Protein AF-K2AK77-F1 (afdb_monomer_lite)

Radius of gyration: 29.91 Å; chains: 1; bounding box: 75×70×96 Å

Structure (mmCIF, N/CA/C/O backbone):
data_AF-K2AK77-F1
#
_entry.id   AF-K2AK77-F1
#
loop_
_atom_site.group_PDB
_atom_site.id
_atom_site.type_symbol
_atom_site.label_atom_id
_atom_site.label_alt_id
_atom_site.label_comp_id
_atom_site.label_asym_id
_atom_site.label_entity_id
_atom_site.label_seq_id
_atom_site.pdbx_PDB_ins_code
_atom_site.Cartn_x
_atom_site.Cartn_y
_atom_site.Cartn_z
_atom_site.occupancy
_atom_site.B_iso_or_equiv
_atom_site.auth_seq_id
_atom_site.auth_comp_id
_atom_site.auth_asym_id
_atom_site.auth_atom_id
_atom_site.pdbx_PDB_model_num
ATOM 1 N N . MET A 1 1 ? 7.843 -36.488 -10.243 1.00 34.06 1 MET A N 1
ATOM 2 C CA . MET A 1 1 ? 8.950 -36.769 -9.308 1.00 34.06 1 MET A CA 1
ATOM 3 C C . MET A 1 1 ? 9.167 -35.512 -8.486 1.00 34.06 1 MET A C 1
ATOM 5 O O . MET A 1 1 ? 9.723 -34.551 -8.994 1.00 34.06 1 MET A O 1
ATOM 9 N N . THR A 1 2 ? 8.607 -35.468 -7.281 1.00 32.22 2 THR A N 1
ATOM 10 C CA . THR A 1 2 ? 8.775 -34.370 -6.322 1.00 32.22 2 THR A CA 1
ATOM 11 C C . THR A 1 2 ? 10.121 -34.548 -5.632 1.00 32.22 2 THR A C 1
ATOM 13 O O . THR A 1 2 ? 10.235 -35.291 -4.659 1.00 32.22 2 THR A O 1
ATOM 16 N N . ASN A 1 3 ? 11.160 -33.929 -6.188 1.00 31.11 3 ASN A N 1
ATOM 17 C CA . ASN A 1 3 ? 12.453 -33.850 -5.525 1.00 31.11 3 ASN A CA 1
ATOM 18 C C . ASN A 1 3 ? 12.349 -32.837 -4.380 1.00 31.11 3 ASN A C 1
ATOM 20 O O . ASN A 1 3 ? 12.419 -31.632 -4.603 1.00 31.11 3 ASN A O 1
ATOM 24 N N . ASN A 1 4 ? 12.183 -33.350 -3.160 1.00 33.69 4 ASN A N 1
ATOM 25 C CA . ASN A 1 4 ? 12.416 -32.612 -1.922 1.00 33.69 4 ASN A CA 1
ATOM 26 C C . ASN A 1 4 ? 13.922 -32.362 -1.782 1.00 33.69 4 ASN A C 1
ATOM 28 O O . ASN A 1 4 ? 14.630 -33.119 -1.117 1.00 33.69 4 ASN A O 1
ATOM 32 N N . TYR A 1 5 ? 14.417 -31.312 -2.432 1.00 36.09 5 TYR A N 1
ATOM 33 C CA . TYR A 1 5 ? 15.668 -30.693 -2.023 1.00 36.09 5 TYR A CA 1
ATOM 34 C C . TYR A 1 5 ? 15.365 -29.721 -0.887 1.00 36.09 5 TYR A C 1
ATOM 36 O O . TYR A 1 5 ? 14.505 -28.854 -1.006 1.00 36.09 5 TYR A O 1
ATOM 44 N N . SER A 1 6 ? 16.068 -29.922 0.224 1.00 35.31 6 SER A N 1
ATOM 45 C CA . SER A 1 6 ? 16.140 -29.039 1.385 1.00 35.31 6 SER A CA 1
ATOM 46 C C . SER A 1 6 ? 16.466 -27.606 0.948 1.00 35.31 6 SER A C 1
ATOM 48 O O . SER A 1 6 ? 17.635 -27.248 0.803 1.00 35.31 6 SER A O 1
ATOM 50 N N . THR A 1 7 ? 15.437 -26.786 0.739 1.00 43.59 7 THR A N 1
ATOM 51 C CA . THR A 1 7 ? 15.554 -25.334 0.604 1.00 43.59 7 THR A CA 1
ATOM 52 C C . THR A 1 7 ? 16.092 -24.785 1.920 1.00 43.59 7 THR A C 1
ATOM 54 O O . THR A 1 7 ? 15.402 -24.815 2.939 1.00 43.59 7 THR A O 1
ATOM 57 N N . ASN A 1 8 ? 17.340 -24.322 1.923 1.00 48.84 8 ASN A N 1
ATOM 58 C CA . ASN A 1 8 ? 17.905 -23.592 3.051 1.00 48.84 8 ASN A CA 1
ATOM 59 C C . ASN A 1 8 ? 17.014 -22.375 3.375 1.00 48.84 8 ASN A C 1
ATOM 61 O O . ASN A 1 8 ? 16.980 -21.421 2.612 1.00 48.84 8 ASN A O 1
ATOM 65 N N . ASN A 1 9 ? 16.310 -22.443 4.508 1.00 68.56 9 ASN A N 1
ATOM 66 C CA . ASN A 1 9 ? 15.851 -21.382 5.419 1.00 68.56 9 ASN A CA 1
ATOM 67 C C . ASN A 1 9 ? 15.203 -20.066 4.911 1.00 68.56 9 ASN A C 1
ATOM 69 O O . ASN A 1 9 ? 14.843 -19.260 5.773 1.00 68.56 9 ASN A O 1
ATOM 73 N N . ARG A 1 10 ? 14.994 -19.805 3.610 1.00 85.56 10 ARG A N 1
ATOM 74 C CA . ARG A 1 10 ? 14.229 -18.619 3.165 1.00 85.56 10 ARG A CA 1
ATOM 75 C C . ARG A 1 10 ? 12.759 -18.782 3.551 1.00 85.56 10 ARG A C 1
ATOM 77 O O . ARG A 1 10 ? 12.138 -19.802 3.265 1.00 85.56 10 ARG A O 1
ATOM 84 N N . ILE A 1 11 ? 12.210 -17.771 4.216 1.00 89.94 11 ILE A N 1
ATOM 85 C CA . ILE A 1 11 ? 10.780 -17.694 4.524 1.00 89.94 11 ILE A CA 1
ATOM 86 C C . ILE A 1 11 ? 10.054 -17.265 3.256 1.00 89.94 11 ILE A C 1
ATOM 88 O O . ILE A 1 11 ? 10.461 -16.292 2.626 1.00 89.94 11 ILE A O 1
ATOM 92 N N . THR A 1 12 ? 8.985 -17.970 2.902 1.00 94.38 12 THR A N 1
ATOM 93 C CA . THR A 1 12 ? 8.066 -17.547 1.845 1.00 94.38 12 THR A CA 1
ATOM 94 C C . THR A 1 12 ? 7.479 -16.174 2.186 1.00 94.38 12 THR A C 1
ATOM 96 O O . THR A 1 12 ? 6.888 -15.995 3.249 1.00 94.38 12 THR A O 1
ATOM 99 N N . LEU A 1 13 ? 7.648 -15.190 1.303 1.00 93.75 13 LEU A N 1
ATOM 100 C CA . LEU A 1 13 ? 7.321 -13.780 1.558 1.00 93.75 13 LEU A CA 1
ATOM 101 C C . LEU A 1 13 ? 5.887 -13.435 1.145 1.00 93.75 13 LEU A C 1
ATOM 103 O O . LEU A 1 13 ? 5.642 -12.517 0.361 1.00 93.75 13 LEU A O 1
ATOM 107 N N . ASN A 1 14 ? 4.926 -14.173 1.695 1.00 95.50 14 ASN A N 1
ATOM 108 C CA . ASN A 1 14 ? 3.506 -13.843 1.621 1.00 95.50 14 ASN A CA 1
ATOM 109 C C . ASN A 1 14 ? 2.899 -13.703 3.016 1.00 95.50 14 ASN A C 1
ATOM 111 O O . ASN A 1 14 ? 3.447 -14.206 4.002 1.00 95.50 14 ASN A O 1
ATOM 115 N N . SER A 1 15 ? 1.758 -13.017 3.085 1.00 95.31 15 SER A N 1
ATOM 116 C CA . SER A 1 15 ? 1.110 -12.743 4.364 1.00 95.31 15 SER A CA 1
ATOM 117 C C . SER A 1 15 ? 0.746 -14.000 5.138 1.00 95.31 15 SER A C 1
ATOM 119 O O . SER A 1 15 ? 0.906 -14.015 6.349 1.00 95.31 15 SER A O 1
ATOM 121 N N . GLU A 1 16 ? 0.295 -15.066 4.478 1.00 94.62 16 GLU A N 1
ATOM 122 C CA . GLU A 1 16 ? -0.050 -16.321 5.157 1.00 94.62 16 GLU A CA 1
ATOM 123 C C . GLU A 1 16 ? 1.158 -16.897 5.914 1.00 94.62 16 GLU A C 1
ATOM 125 O O . GLU A 1 16 ? 1.097 -17.103 7.126 1.00 94.62 16 GLU A O 1
ATOM 130 N N . SER A 1 17 ? 2.292 -17.039 5.224 1.00 95.94 17 SER A N 1
ATOM 131 C CA . SER A 1 17 ? 3.520 -17.619 5.780 1.00 95.94 17 SER A CA 1
ATOM 132 C C . SER A 1 17 ? 4.140 -16.744 6.873 1.00 95.94 17 SER A C 1
ATOM 134 O O . SER A 1 17 ? 4.634 -17.250 7.882 1.00 95.94 17 SER A O 1
ATOM 136 N N . LEU A 1 18 ? 4.134 -15.418 6.692 1.00 96.50 18 LEU A N 1
ATOM 137 C CA . LEU A 1 18 ? 4.675 -14.491 7.687 1.00 96.50 18 LEU A CA 1
ATOM 138 C C . LEU A 1 18 ? 3.801 -14.434 8.943 1.00 96.50 18 LEU A C 1
ATOM 140 O O . LEU A 1 18 ? 4.339 -14.406 10.050 1.00 96.50 18 LEU A O 1
ATOM 144 N N . ARG A 1 19 ? 2.475 -14.482 8.788 1.00 94.38 19 ARG A N 1
ATOM 145 C CA . ARG A 1 19 ? 1.528 -14.528 9.910 1.00 94.38 19 ARG A CA 1
ATOM 146 C C . ARG A 1 19 ? 1.632 -15.827 10.702 1.00 94.38 19 ARG A C 1
ATOM 148 O O . ARG A 1 19 ? 1.581 -15.775 11.926 1.00 94.38 19 ARG A O 1
ATOM 155 N N . GLU A 1 20 ? 1.831 -16.965 10.036 1.00 93.88 20 GLU A N 1
ATOM 156 C CA . GLU A 1 20 ? 2.069 -18.250 10.709 1.00 93.88 20 GLU A CA 1
ATOM 157 C C . GLU A 1 20 ? 3.378 -18.238 11.512 1.00 93.88 20 GLU A C 1
ATOM 159 O O . GLU A 1 20 ? 3.440 -18.763 12.623 1.00 93.88 20 GLU A O 1
ATOM 164 N N . LYS A 1 21 ? 4.431 -17.619 10.965 1.00 95.69 21 LYS A N 1
ATOM 165 C CA . LYS A 1 21 ? 5.768 -17.647 11.569 1.00 95.69 21 LYS A CA 1
ATOM 166 C C . LYS A 1 21 ? 6.002 -16.594 12.656 1.00 95.69 21 LYS A C 1
ATOM 168 O O . LYS A 1 21 ? 6.835 -16.830 13.528 1.00 95.69 21 LYS A O 1
ATOM 173 N N . PHE A 1 22 ? 5.308 -15.457 12.598 1.00 96.31 22 PHE A N 1
ATOM 174 C CA . PHE A 1 22 ? 5.463 -14.337 13.539 1.00 96.31 22 PHE A CA 1
ATOM 175 C C . PHE A 1 22 ? 4.123 -13.871 14.138 1.00 96.31 22 PHE A C 1
ATOM 177 O O . PHE A 1 22 ? 3.836 -12.668 14.114 1.00 96.31 22 PHE A O 1
ATOM 184 N N . PRO A 1 23 ? 3.268 -14.775 14.656 1.00 94.38 23 PRO A N 1
ATOM 185 C CA . PRO A 1 23 ? 1.921 -14.431 15.114 1.00 94.38 23 PRO A CA 1
ATOM 186 C C . PRO A 1 23 ? 1.919 -13.345 16.198 1.00 94.38 23 PRO A C 1
ATOM 188 O O . PRO A 1 23 ? 1.002 -12.530 16.251 1.00 94.38 23 PRO A O 1
ATOM 191 N N . GLU A 1 24 ? 2.968 -13.270 17.018 1.00 93.44 24 GLU A N 1
ATOM 192 C CA . GLU A 1 24 ? 3.140 -12.255 18.056 1.00 93.44 24 GLU A CA 1
ATOM 193 C C . GLU A 1 24 ? 3.239 -10.830 17.497 1.00 93.44 24 GLU A C 1
ATOM 195 O O . GLU A 1 24 ? 2.720 -9.898 18.107 1.00 93.44 24 GLU A O 1
ATOM 200 N N . VAL A 1 25 ? 3.858 -10.651 16.324 1.00 96.19 25 VAL A N 1
ATOM 201 C CA . VAL A 1 25 ? 4.011 -9.333 15.687 1.00 96.19 25 VAL A CA 1
ATOM 202 C C . VAL A 1 25 ? 2.662 -8.816 15.198 1.00 96.19 25 VAL A C 1
ATOM 204 O O . VAL A 1 25 ? 2.346 -7.638 15.364 1.00 96.19 25 VAL A O 1
ATOM 207 N N . TYR A 1 26 ? 1.856 -9.703 14.615 1.00 96.50 26 TYR A N 1
ATOM 208 C CA . TYR A 1 26 ? 0.506 -9.365 14.179 1.00 96.50 26 TYR A CA 1
ATOM 209 C C . TYR A 1 26 ? -0.399 -9.144 15.389 1.00 96.50 26 TYR A C 1
ATOM 211 O O . TYR A 1 26 ? -1.084 -8.125 15.447 1.00 96.50 26 TYR A O 1
ATOM 219 N N . SER A 1 27 ? -0.359 -10.037 16.383 1.00 92.81 27 SER A N 1
ATOM 220 C CA . SER A 1 27 ? -1.139 -9.889 17.613 1.00 92.81 27 SER A CA 1
ATOM 221 C C . SER A 1 27 ? -0.873 -8.555 18.301 1.00 92.81 27 SER A C 1
ATOM 223 O O . SER A 1 27 ? -1.825 -7.953 18.782 1.00 92.81 27 SER A O 1
ATOM 225 N N . GLU A 1 28 ? 0.373 -8.077 18.351 1.00 93.50 28 GLU A N 1
ATOM 226 C CA . GLU A 1 28 ? 0.698 -6.772 18.935 1.00 93.50 28 GLU A CA 1
ATOM 227 C C . GLU A 1 28 ? -0.057 -5.642 18.220 1.00 93.50 28 GLU A C 1
ATOM 229 O O . GLU A 1 28 ? -0.785 -4.893 18.870 1.00 93.50 28 GLU A O 1
ATOM 234 N N . LEU A 1 29 ? 0.018 -5.580 16.882 1.00 96.19 29 LEU A N 1
ATOM 235 C CA . LEU A 1 29 ? -0.702 -4.585 16.077 1.00 96.19 29 LEU A CA 1
ATOM 236 C C . LEU A 1 29 ? -2.221 -4.655 16.290 1.00 96.19 29 LEU A C 1
ATOM 238 O O . LEU A 1 29 ? -2.871 -3.630 16.503 1.00 96.19 29 LEU A O 1
ATOM 242 N N . PHE A 1 30 ? -2.796 -5.857 16.199 1.00 95.31 30 PHE A N 1
ATOM 243 C CA . PHE A 1 30 ? -4.239 -6.047 16.324 1.00 95.31 30 PHE A CA 1
ATOM 244 C C . PHE A 1 30 ? -4.729 -5.777 17.749 1.00 95.31 30 PHE A C 1
ATOM 246 O O . PHE A 1 30 ? -5.831 -5.271 17.908 1.00 95.31 30 PHE A O 1
ATOM 253 N N . SER A 1 31 ? -3.919 -6.048 18.774 1.00 90.75 31 SER A N 1
ATOM 254 C CA . SER A 1 31 ? -4.299 -5.835 20.175 1.00 90.75 31 SER A CA 1
ATOM 255 C C . SER A 1 31 ? -4.380 -4.366 20.584 1.00 90.75 31 SER A C 1
ATOM 257 O O . SER A 1 31 ? -5.150 -4.048 21.477 1.00 90.75 31 SER A O 1
ATOM 259 N N . CYS A 1 32 ? -3.635 -3.463 19.942 1.00 91.12 32 CYS A N 1
ATOM 260 C CA . CYS A 1 32 ? -3.698 -2.034 20.267 1.00 91.12 32 CYS A CA 1
ATOM 261 C C . CYS A 1 32 ? -4.626 -1.242 19.333 1.00 91.12 32 CYS A C 1
ATOM 263 O O . CYS A 1 32 ? -4.962 -0.099 19.613 1.00 91.12 32 CYS A O 1
ATOM 265 N N . SER A 1 33 ? -5.058 -1.818 18.209 1.00 94.88 33 SER A N 1
ATOM 266 C CA . SER A 1 33 ? -5.773 -1.073 17.167 1.00 94.88 33 SER A CA 1
ATOM 267 C C . SER A 1 33 ? -7.276 -1.341 17.186 1.00 94.88 33 SER A C 1
ATOM 269 O O . SER A 1 33 ? -7.720 -2.481 17.168 1.00 94.88 33 SER A O 1
ATOM 271 N N . SER A 1 34 ? -8.100 -0.301 17.114 1.00 93.81 34 SER A N 1
ATOM 272 C CA . SER A 1 34 ? -9.562 -0.450 16.988 1.00 93.81 34 SER A CA 1
ATOM 273 C C . SER A 1 34 ? -10.014 -0.800 15.562 1.00 93.81 34 SER A C 1
ATOM 275 O O . SER A 1 34 ? -10.988 -1.531 15.352 1.00 93.81 34 SER A O 1
ATOM 277 N N . VAL A 1 35 ? -9.282 -0.283 14.576 1.00 96.56 35 VAL A N 1
ATOM 278 C CA . VAL A 1 35 ? -9.458 -0.546 13.150 1.00 96.56 35 VAL A CA 1
ATOM 279 C C . VAL A 1 35 ? -8.104 -0.919 12.582 1.00 96.56 35 VAL A C 1
ATOM 281 O O . VAL A 1 35 ? -7.123 -0.228 12.845 1.00 96.56 35 VAL A O 1
ATOM 284 N N . VAL A 1 36 ? -8.055 -1.989 11.792 1.00 98.56 36 VAL A N 1
ATOM 285 C CA . VAL A 1 36 ? -6.873 -2.358 11.009 1.00 98.56 36 VAL A CA 1
ATOM 286 C C . VAL A 1 36 ? -7.304 -2.593 9.574 1.00 98.56 36 VAL A C 1
ATOM 288 O O . VAL A 1 36 ? -8.193 -3.402 9.310 1.00 98.56 36 VAL A O 1
ATOM 291 N N . CYS A 1 37 ? -6.667 -1.890 8.645 1.00 98.69 37 CYS A N 1
ATOM 292 C CA . CYS A 1 37 ? -6.788 -2.156 7.217 1.00 98.69 37 CYS A CA 1
ATOM 293 C C . CYS A 1 37 ? -5.459 -2.658 6.668 1.00 98.69 37 CYS A C 1
ATOM 295 O O . CYS A 1 37 ? -4.393 -2.279 7.155 1.00 98.69 37 CYS A O 1
ATOM 297 N N . SER A 1 38 ? -5.515 -3.483 5.632 1.00 98.56 38 SER A N 1
ATOM 298 C CA . SER A 1 38 ? -4.329 -3.950 4.928 1.00 98.56 38 SER A CA 1
ATOM 299 C C . SER A 1 38 ? -4.507 -3.862 3.419 1.00 98.56 38 SER A C 1
ATOM 301 O O . SER A 1 38 ? -5.628 -3.917 2.913 1.00 98.56 38 SER A O 1
ATOM 303 N N . VAL A 1 39 ? -3.399 -3.757 2.691 1.00 98.31 39 VAL A N 1
ATOM 304 C CA . VAL A 1 39 ? -3.356 -3.810 1.221 1.00 98.31 39 VAL A CA 1
ATOM 305 C C . VAL A 1 39 ? -2.150 -4.623 0.759 1.00 98.31 39 VAL A C 1
ATOM 307 O O . VAL A 1 39 ? -1.140 -4.685 1.466 1.00 98.31 39 VAL A O 1
ATOM 310 N N . SER A 1 40 ? -2.222 -5.211 -0.435 1.00 96.12 40 SER A N 1
ATOM 311 C CA . SER A 1 40 ? -1.041 -5.768 -1.102 1.00 96.12 40 SER A CA 1
ATOM 312 C C . SER A 1 40 ? -0.066 -4.670 -1.517 1.00 96.12 40 SER A C 1
ATOM 314 O O . SER A 1 40 ? -0.470 -3.560 -1.863 1.00 96.12 40 SER A O 1
ATOM 316 N N . ARG A 1 41 ? 1.224 -5.012 -1.515 1.00 95.31 41 ARG A N 1
ATOM 317 C CA . ARG A 1 41 ? 2.270 -4.203 -2.145 1.00 95.31 41 ARG A CA 1
ATOM 318 C C . ARG A 1 41 ? 2.301 -4.425 -3.648 1.00 95.31 41 ARG A C 1
ATOM 320 O O . ARG A 1 41 ? 1.705 -5.369 -4.172 1.00 95.31 41 ARG A O 1
ATOM 327 N N . GLU A 1 42 ? 3.076 -3.597 -4.338 1.00 95.69 42 GLU A N 1
ATOM 328 C CA . GLU A 1 42 ? 3.151 -3.617 -5.789 1.00 95.69 42 GLU A CA 1
ATOM 329 C C . GLU A 1 42 ? 4.533 -3.225 -6.334 1.00 95.69 42 GLU A C 1
ATOM 331 O O . GLU A 1 42 ? 5.327 -2.560 -5.668 1.00 95.69 42 GLU A O 1
ATOM 336 N N . PHE A 1 43 ? 4.819 -3.622 -7.575 1.00 96.44 43 PHE A N 1
ATOM 337 C CA . PHE A 1 43 ? 5.974 -3.163 -8.352 1.00 96.44 43 PHE A CA 1
ATOM 338 C C . PHE A 1 43 ? 5.564 -2.741 -9.767 1.00 96.44 43 PHE A C 1
ATOM 340 O O . PHE A 1 43 ? 4.462 -3.044 -10.230 1.00 96.44 43 PHE A O 1
ATOM 347 N N . THR A 1 44 ? 6.468 -2.053 -10.467 1.00 96.56 44 THR A N 1
ATOM 348 C CA . THR A 1 44 ? 6.207 -1.473 -11.789 1.00 96.56 44 THR A CA 1
ATOM 349 C C . THR A 1 44 ? 6.807 -2.332 -12.903 1.00 96.56 44 THR A C 1
ATOM 351 O O . THR A 1 44 ? 8.024 -2.478 -13.023 1.00 96.56 44 THR A O 1
ATOM 354 N N . TRP A 1 45 ? 5.963 -2.858 -13.793 1.00 97.38 45 TRP A N 1
ATOM 355 C CA . TRP A 1 45 ? 6.423 -3.493 -15.034 1.00 97.38 45 TRP A CA 1
ATOM 356 C C . TRP A 1 45 ? 6.885 -2.463 -16.058 1.00 97.38 45 TRP A C 1
ATOM 358 O O . TRP A 1 45 ? 7.872 -2.682 -16.765 1.00 97.38 45 TRP A O 1
ATOM 368 N N . SER A 1 46 ? 6.191 -1.329 -16.154 1.00 96.50 46 SER A N 1
ATOM 369 C CA . SER A 1 46 ? 6.543 -0.222 -17.046 1.00 96.50 46 SER A CA 1
ATOM 370 C C . SER A 1 46 ? 5.824 1.064 -16.644 1.00 96.50 46 SER A C 1
ATOM 372 O O . SER A 1 46 ? 4.727 0.998 -16.097 1.00 96.50 46 SER A O 1
ATOM 374 N N . GLY A 1 47 ? 6.416 2.215 -16.964 1.00 93.94 47 GLY A N 1
ATOM 375 C CA . GLY A 1 47 ? 5.792 3.529 -16.795 1.00 93.94 47 GLY A CA 1
ATOM 376 C C . GLY A 1 47 ? 6.298 4.346 -15.609 1.00 93.94 47 GLY A C 1
ATOM 377 O O . GLY A 1 47 ? 5.655 5.332 -15.272 1.00 93.94 47 GLY A O 1
ATOM 378 N N . GLU A 1 48 ? 7.458 3.989 -15.043 1.00 91.69 48 GLU A N 1
ATOM 379 C CA . GLU A 1 48 ? 8.083 4.608 -13.859 1.00 91.69 48 GLU A CA 1
ATOM 380 C C . GLU A 1 48 ? 7.981 6.137 -13.829 1.00 91.69 48 GLU A C 1
ATOM 382 O O . GLU A 1 48 ? 7.522 6.704 -12.845 1.00 91.69 48 GLU A O 1
ATOM 387 N N . TYR A 1 49 ? 8.396 6.795 -14.915 1.00 89.19 49 TYR A N 1
ATOM 388 C CA . TYR A 1 49 ? 8.313 8.254 -15.059 1.00 89.19 49 TYR A CA 1
ATOM 389 C C . TYR A 1 49 ? 7.331 8.688 -16.139 1.00 89.19 49 TYR A C 1
ATOM 391 O O . TYR A 1 49 ? 6.988 9.862 -16.205 1.00 89.19 49 TYR A O 1
ATOM 399 N N . ALA A 1 50 ? 6.855 7.763 -16.980 1.00 87.81 50 ALA A N 1
ATOM 400 C CA . ALA A 1 50 ? 5.899 8.091 -18.036 1.00 87.81 50 ALA A CA 1
ATOM 401 C C . ALA A 1 50 ? 4.612 8.680 -17.438 1.00 87.81 50 ALA A C 1
ATOM 403 O O . ALA A 1 50 ? 4.058 9.634 -17.978 1.00 87.81 50 ALA A O 1
ATOM 404 N N . GLU A 1 51 ? 4.173 8.149 -16.295 1.00 84.50 51 GLU A N 1
ATOM 405 C CA . GLU A 1 51 ? 2.972 8.591 -15.583 1.00 84.50 51 GLU A CA 1
ATOM 406 C C . GLU A 1 51 ? 2.987 10.062 -15.161 1.00 84.50 51 GLU A C 1
ATOM 408 O O . GLU A 1 51 ? 1.938 10.704 -15.162 1.00 84.50 51 GLU A O 1
ATOM 413 N N . MET A 1 52 ? 4.165 10.622 -14.864 1.00 77.81 52 MET A N 1
ATOM 414 C CA . MET A 1 52 ? 4.309 12.030 -14.475 1.00 77.81 52 MET A CA 1
ATOM 415 C C . MET A 1 52 ? 3.956 12.972 -15.634 1.00 77.81 52 MET A C 1
ATOM 417 O O . MET A 1 52 ? 3.636 14.137 -15.415 1.00 77.81 52 MET A O 1
ATOM 421 N N . PHE A 1 53 ? 3.955 12.451 -16.864 1.00 77.00 53 PHE A N 1
ATOM 422 C CA . PHE A 1 53 ? 3.665 13.184 -18.093 1.00 77.00 53 PHE A CA 1
ATOM 423 C C . PHE A 1 53 ? 2.373 12.704 -18.777 1.00 77.00 53 PHE A C 1
ATOM 425 O O . PHE A 1 53 ? 2.165 12.959 -19.964 1.00 77.00 53 PHE A O 1
ATOM 432 N N . GLY A 1 54 ? 1.498 12.004 -18.042 1.00 82.12 54 GLY A N 1
ATOM 433 C CA . GLY A 1 54 ? 0.241 11.448 -18.560 1.00 82.12 54 GLY A CA 1
ATOM 434 C C . GLY A 1 54 ? 0.407 10.157 -19.371 1.00 82.12 54 GLY A C 1
ATOM 435 O O . GLY A 1 54 ? -0.517 9.729 -20.062 1.00 82.12 54 GLY A O 1
ATOM 436 N N . GLY A 1 55 ? 1.589 9.543 -19.314 1.00 89.62 55 GLY A N 1
ATOM 437 C CA . GLY A 1 55 ? 1.847 8.218 -19.858 1.00 89.62 55 GLY A CA 1
ATOM 438 C C . GLY A 1 55 ? 1.219 7.106 -19.018 1.00 89.62 55 GLY A C 1
ATOM 439 O O . GLY A 1 55 ? 0.721 7.313 -17.913 1.00 89.62 55 GLY A O 1
ATOM 440 N N . MET A 1 56 ? 1.249 5.895 -19.567 1.00 94.50 56 MET A N 1
ATOM 441 C CA . MET A 1 56 ? 0.669 4.709 -18.942 1.00 94.50 56 MET A CA 1
ATOM 442 C C . MET A 1 56 ? 1.655 4.019 -18.004 1.00 94.50 56 MET A C 1
ATOM 444 O O . MET A 1 56 ? 2.794 3.751 -18.397 1.00 94.50 56 MET A O 1
ATOM 448 N N . ASN A 1 57 ? 1.178 3.658 -16.815 1.00 96.38 57 ASN A N 1
ATOM 449 C CA . ASN A 1 57 ? 1.860 2.767 -15.887 1.00 96.38 57 ASN A CA 1
ATOM 450 C C . ASN A 1 57 ? 1.165 1.397 -15.841 1.00 96.38 57 ASN A C 1
ATOM 452 O O . ASN A 1 57 ? -0.061 1.305 -15.949 1.00 96.38 57 ASN A O 1
ATOM 456 N N . ILE A 1 58 ? 1.968 0.337 -15.739 1.00 98.00 58 ILE A N 1
ATOM 457 C CA . ILE A 1 58 ? 1.531 -1.048 -15.576 1.00 98.00 58 ILE A CA 1
ATOM 458 C C . ILE A 1 58 ? 2.148 -1.595 -14.288 1.00 98.00 58 ILE A C 1
ATOM 460 O O . ILE A 1 58 ? 3.360 -1.828 -14.227 1.00 98.00 58 ILE A O 1
ATOM 464 N N . MET A 1 59 ? 1.309 -1.845 -13.287 1.00 97.56 59 MET A N 1
ATOM 465 C CA . MET A 1 59 ? 1.716 -2.318 -11.964 1.00 97.56 59 MET A CA 1
ATOM 466 C C . MET A 1 59 ? 1.280 -3.753 -11.700 1.00 97.56 59 MET A C 1
ATOM 468 O O . MET A 1 59 ? 0.261 -4.209 -12.213 1.00 97.56 59 MET A O 1
ATOM 472 N N . GLN A 1 60 ? 2.029 -4.459 -10.861 1.00 97.00 60 GLN A N 1
ATOM 473 C CA . GLN A 1 60 ? 1.713 -5.812 -10.419 1.00 97.00 60 GLN A CA 1
ATOM 474 C C . GLN A 1 60 ? 1.751 -5.901 -8.906 1.00 97.00 60 GLN A C 1
ATOM 476 O O . GLN A 1 60 ? 2.717 -5.466 -8.283 1.00 97.00 60 GLN A O 1
ATOM 481 N N . LYS A 1 61 ? 0.720 -6.521 -8.335 1.00 96.62 61 LYS A N 1
ATOM 482 C CA . LYS A 1 61 ? 0.670 -6.841 -6.914 1.00 96.62 61 LYS A CA 1
ATOM 483 C C . LYS A 1 61 ? 1.585 -8.006 -6.559 1.00 96.62 61 LYS A C 1
ATOM 485 O O . LYS A 1 61 ? 1.721 -8.957 -7.333 1.00 96.62 61 LYS A O 1
ATOM 490 N N . ILE A 1 62 ? 2.128 -7.954 -5.352 1.00 96.25 62 ILE A N 1
ATOM 491 C CA . ILE A 1 62 ? 2.827 -9.060 -4.694 1.00 96.25 62 ILE A CA 1
ATOM 492 C C . ILE A 1 62 ? 2.037 -9.490 -3.447 1.00 96.25 62 ILE A C 1
ATOM 494 O O . ILE A 1 62 ? 1.271 -8.691 -2.905 1.00 96.25 62 ILE A O 1
ATOM 498 N N . PRO A 1 63 ? 2.172 -10.748 -2.997 1.00 96.00 63 PRO A N 1
ATOM 499 C CA . PRO A 1 63 ? 1.357 -11.299 -1.913 1.00 96.00 63 PRO A CA 1
ATOM 500 C C . PRO A 1 63 ? 1.797 -10.838 -0.512 1.00 96.00 63 PRO A C 1
ATOM 502 O O . PRO A 1 63 ? 1.195 -11.241 0.480 1.00 96.00 63 PRO A O 1
ATOM 505 N N . SER A 1 64 ? 2.835 -10.005 -0.415 1.00 96.25 64 SER A N 1
ATOM 506 C CA . SER A 1 64 ? 3.216 -9.319 0.821 1.00 96.25 64 SER A CA 1
ATOM 507 C C . SER A 1 64 ? 2.361 -8.063 1.021 1.00 96.25 64 SER A C 1
ATOM 509 O O . SER A 1 64 ? 2.075 -7.330 0.067 1.00 96.25 64 SER A O 1
ATOM 511 N N . ARG A 1 65 ? 1.984 -7.778 2.266 1.00 97.44 65 ARG A N 1
ATOM 512 C CA . ARG A 1 65 ? 1.036 -6.717 2.623 1.00 97.44 65 ARG A CA 1
ATOM 513 C C . ARG A 1 65 ? 1.643 -5.614 3.487 1.00 97.44 65 ARG A C 1
ATOM 515 O O . ARG A 1 65 ? 2.696 -5.751 4.117 1.00 97.44 65 ARG A O 1
ATOM 522 N N . VAL A 1 66 ? 0.935 -4.492 3.494 1.00 98.19 66 VAL A N 1
ATOM 523 C CA . VAL A 1 66 ? 1.079 -3.396 4.452 1.00 98.19 66 VAL A CA 1
ATOM 524 C C . VAL A 1 66 ? -0.190 -3.335 5.284 1.00 98.19 66 VAL A C 1
ATOM 526 O O . VAL A 1 66 ? -1.282 -3.385 4.724 1.00 98.19 66 VAL A O 1
ATOM 529 N N . PHE A 1 67 ? -0.043 -3.191 6.597 1.00 98.56 67 PHE A N 1
ATOM 530 C CA . PHE A 1 67 ? -1.134 -3.024 7.547 1.00 98.56 67 PHE A CA 1
ATOM 531 C C . PHE A 1 67 ? -1.025 -1.661 8.210 1.00 98.56 67 PHE A C 1
ATOM 533 O O . PHE A 1 67 ? 0.066 -1.231 8.593 1.00 98.56 67 PHE A O 1
ATOM 540 N N . VAL A 1 68 ? -2.174 -1.018 8.377 1.00 98.75 68 VAL A N 1
ATOM 541 C CA . VAL A 1 68 ? -2.327 0.239 9.099 1.00 98.75 68 VAL A CA 1
ATOM 542 C C . VAL A 1 68 ? -3.387 0.046 10.171 1.00 98.75 68 VAL A C 1
ATOM 544 O O . VAL A 1 68 ? -4.532 -0.281 9.855 1.00 98.75 68 VAL A O 1
ATOM 547 N N . GLY A 1 69 ? -2.990 0.234 11.426 1.00 98.38 69 GLY A N 1
ATOM 548 C CA . GLY A 1 69 ? -3.854 0.167 12.599 1.00 98.38 69 GLY A CA 1
ATOM 549 C C . GLY A 1 69 ? -4.084 1.545 13.212 1.00 98.38 69 GLY A C 1
ATOM 550 O O . GLY A 1 69 ? -3.162 2.358 13.251 1.00 98.38 69 GLY A O 1
ATOM 551 N N . LEU A 1 70 ? -5.301 1.815 13.682 1.00 97.38 70 LEU A N 1
ATOM 552 C CA . LEU A 1 70 ? -5.655 3.056 14.375 1.00 97.38 70 LEU A CA 1
ATOM 553 C C . LEU A 1 70 ? -6.024 2.760 15.834 1.00 97.38 70 LEU A C 1
ATOM 555 O O . LEU A 1 70 ? -7.069 2.159 16.116 1.00 97.38 70 LEU A O 1
ATOM 559 N N . GLU A 1 71 ? -5.164 3.193 16.754 1.00 94.44 71 GLU A N 1
ATOM 560 C CA . GLU A 1 71 ? -5.371 3.120 18.205 1.00 94.44 71 GLU A CA 1
ATOM 561 C C . GLU A 1 71 ? -5.979 4.443 18.694 1.00 94.44 71 GLU A C 1
ATOM 563 O O . GLU A 1 71 ? -5.314 5.482 18.629 1.00 94.44 71 GLU A O 1
ATOM 568 N N . PRO A 1 72 ? -7.232 4.457 19.172 1.00 90.25 72 PRO A N 1
ATOM 569 C CA . PRO A 1 72 ? -7.820 5.647 19.775 1.00 90.25 72 PRO A CA 1
ATOM 570 C C . PRO A 1 72 ? -7.012 6.089 21.001 1.00 90.25 72 PRO A C 1
ATOM 572 O O . PRO A 1 72 ? -6.583 5.264 21.797 1.00 90.25 72 PRO A O 1
ATOM 575 N N . THR A 1 73 ? -6.837 7.399 21.199 1.00 86.00 73 THR A N 1
ATOM 576 C CA . THR A 1 73 ? -6.191 7.913 22.418 1.00 86.00 73 THR A CA 1
ATOM 577 C C . THR A 1 73 ? -7.031 8.990 23.096 1.00 86.00 73 THR A C 1
ATOM 579 O O . THR A 1 73 ? -7.864 9.664 22.488 1.00 86.00 73 THR A O 1
ATOM 582 N N . SER A 1 74 ? -6.805 9.174 24.398 1.00 74.25 74 SER A N 1
ATOM 583 C CA . SER A 1 74 ? -7.434 10.244 25.181 1.00 74.25 74 SER A CA 1
ATOM 584 C C . SER A 1 74 ? -6.820 11.626 24.932 1.00 74.25 74 SER A C 1
ATOM 586 O O . SER A 1 74 ? -7.417 12.650 25.280 1.00 74.25 74 SER A O 1
ATOM 588 N N . ILE A 1 75 ? -5.633 11.669 24.325 1.00 82.81 75 ILE A N 1
ATOM 589 C CA . ILE A 1 75 ? -4.882 12.887 24.034 1.00 82.81 75 ILE A CA 1
ATOM 590 C C . ILE A 1 75 ? -5.285 13.376 22.634 1.00 82.81 75 ILE A C 1
ATOM 592 O O . ILE A 1 75 ? -5.365 12.572 21.712 1.00 82.81 75 ILE A O 1
ATOM 596 N N . PRO A 1 76 ? -5.533 14.683 22.421 1.00 84.25 76 PRO A N 1
ATOM 597 C CA . PRO A 1 76 ? -5.872 15.243 21.108 1.00 84.25 76 PRO A CA 1
ATOM 598 C C . PRO A 1 76 ? -4.642 15.364 20.181 1.00 84.25 76 PRO A C 1
ATOM 600 O O . PRO A 1 76 ? -4.405 16.412 19.572 1.00 84.25 76 PRO A O 1
ATOM 603 N N . GLU A 1 77 ? -3.826 14.316 20.124 1.00 91.00 77 GLU A N 1
ATOM 604 C CA . GLU A 1 77 ? -2.595 14.223 19.347 1.00 91.00 77 GLU A CA 1
ATOM 605 C C . GLU A 1 77 ? -2.696 13.073 18.343 1.00 91.00 77 GLU A C 1
ATOM 607 O O . GLU A 1 77 ? -3.268 12.025 18.635 1.00 91.00 77 GLU A O 1
ATOM 612 N N . ILE A 1 78 ? -2.155 13.292 17.147 1.00 94.62 78 ILE A N 1
ATOM 613 C CA . ILE A 1 78 ? -1.971 12.249 16.139 1.00 94.62 78 ILE A CA 1
ATOM 614 C C . ILE A 1 78 ? -0.473 12.005 16.064 1.00 94.62 78 ILE A C 1
ATOM 616 O O . ILE A 1 78 ? 0.276 12.966 15.886 1.00 94.62 78 ILE A O 1
ATOM 620 N N . LYS A 1 79 ? -0.051 10.753 16.210 1.00 95.75 79 LYS A N 1
ATOM 621 C CA . LYS A 1 79 ? 1.360 10.366 16.119 1.00 95.75 79 LYS A CA 1
ATOM 622 C C . LYS A 1 79 ? 1.518 8.990 15.494 1.00 95.75 79 LYS A C 1
ATOM 624 O O . LYS A 1 79 ? 0.565 8.207 15.452 1.00 95.75 79 LYS A O 1
ATOM 629 N N . ILE A 1 80 ? 2.728 8.679 15.047 1.00 96.06 80 ILE A N 1
ATOM 630 C CA . ILE A 1 80 ? 3.069 7.326 14.622 1.00 96.06 80 ILE A CA 1
ATOM 631 C C . ILE A 1 80 ? 3.398 6.502 15.870 1.00 96.06 80 ILE A C 1
ATOM 633 O O . ILE A 1 80 ? 4.179 6.912 16.729 1.00 96.06 80 ILE A O 1
ATOM 637 N N . GLY A 1 81 ? 2.723 5.365 16.011 1.00 95.44 81 GLY A N 1
ATOM 638 C CA . GLY A 1 81 ? 2.900 4.434 17.118 1.00 95.44 81 GLY A CA 1
ATOM 639 C C . GLY A 1 81 ? 3.906 3.339 16.776 1.00 95.44 81 GLY A C 1
ATOM 640 O O . GLY A 1 81 ? 5.028 3.591 16.341 1.00 95.44 81 GLY A O 1
ATOM 641 N N . LEU A 1 82 ? 3.485 2.089 16.969 1.00 96.19 82 LEU A N 1
ATOM 642 C CA . LEU A 1 82 ? 4.236 0.909 16.541 1.00 96.19 82 LEU A CA 1
ATOM 643 C C . LEU A 1 82 ? 4.505 0.985 15.037 1.00 96.19 82 LEU A C 1
ATOM 645 O O . LEU A 1 82 ? 3.562 1.051 14.256 1.00 96.19 82 LEU A O 1
ATOM 649 N N . PHE A 1 83 ? 5.765 0.880 14.624 1.00 97.19 83 PHE A N 1
ATOM 650 C CA . PHE A 1 83 ? 6.105 0.664 13.225 1.00 97.19 83 PHE A CA 1
ATOM 651 C C . PHE A 1 83 ? 7.120 -0.473 13.103 1.00 97.19 83 PHE A C 1
ATOM 653 O O . PHE A 1 83 ? 8.258 -0.359 13.556 1.00 97.19 83 PHE A O 1
ATOM 660 N N . LYS A 1 84 ? 6.708 -1.588 12.489 1.00 97.56 84 LYS A N 1
ATOM 661 C CA . LYS A 1 84 ? 7.561 -2.749 12.216 1.00 97.56 84 LYS A CA 1
ATOM 662 C C . LYS A 1 84 ? 7.657 -3.063 10.726 1.00 97.56 84 LYS A C 1
ATOM 664 O O . LYS A 1 84 ? 6.674 -2.964 9.994 1.00 97.56 84 LYS A O 1
ATOM 669 N N . SER A 1 85 ? 8.837 -3.500 10.297 1.00 96.62 85 SER A N 1
ATOM 670 C CA . SER A 1 85 ? 9.083 -3.969 8.929 1.00 96.62 85 SER A CA 1
ATOM 671 C C . SER A 1 85 ? 9.823 -5.297 8.942 1.00 96.62 85 SER A C 1
ATOM 673 O O . SER A 1 85 ? 10.765 -5.472 9.720 1.00 96.62 85 SER A O 1
ATOM 675 N N . PHE A 1 86 ? 9.411 -6.234 8.094 1.00 95.88 86 PHE A N 1
ATOM 676 C CA . PHE A 1 86 ? 10.117 -7.496 7.913 1.00 95.88 86 PHE A CA 1
ATOM 677 C C . PHE A 1 86 ? 11.365 -7.299 7.056 1.00 95.88 86 PHE A C 1
ATOM 679 O O . PHE A 1 86 ? 11.318 -6.636 6.023 1.00 95.88 86 PHE A O 1
ATOM 686 N N . ILE A 1 87 ? 12.476 -7.895 7.481 1.00 92.31 87 ILE A N 1
ATOM 687 C CA . ILE A 1 87 ? 13.770 -7.804 6.810 1.00 92.31 87 ILE A CA 1
ATOM 688 C C . ILE A 1 87 ? 14.152 -9.201 6.289 1.00 92.31 87 ILE A C 1
ATOM 690 O O . ILE A 1 87 ? 14.584 -10.037 7.093 1.00 92.31 87 ILE A O 1
ATOM 694 N N . PRO A 1 88 ? 13.999 -9.488 4.976 1.00 89.50 88 PRO A N 1
ATOM 695 C CA . PRO A 1 88 ? 14.140 -10.838 4.422 1.00 89.50 88 PRO A CA 1
ATOM 696 C C . PRO A 1 88 ? 15.465 -11.527 4.747 1.00 89.50 88 PRO A C 1
ATOM 698 O O . PRO A 1 88 ? 15.475 -12.655 5.243 1.00 89.50 88 PRO A O 1
ATOM 701 N N . ASN A 1 89 ? 16.587 -10.832 4.558 1.00 84.81 89 ASN A N 1
ATOM 702 C CA . ASN A 1 89 ? 17.922 -11.378 4.816 1.00 84.81 89 ASN A CA 1
ATOM 703 C C . ASN A 1 89 ? 18.197 -11.663 6.306 1.00 84.81 89 ASN A C 1
ATOM 705 O O . ASN A 1 89 ? 19.055 -12.484 6.621 1.00 84.81 89 ASN A O 1
ATOM 709 N N . GLN A 1 90 ? 17.462 -11.025 7.221 1.00 89.56 90 GLN A N 1
ATOM 710 C CA . GLN A 1 90 ? 17.557 -11.264 8.664 1.00 89.56 90 GLN A CA 1
ATOM 711 C C . GLN A 1 90 ? 16.447 -12.182 9.187 1.00 89.56 90 GLN A C 1
ATOM 713 O O . GLN A 1 90 ? 16.507 -12.590 10.346 1.00 89.56 90 GLN A O 1
ATOM 718 N N . SER A 1 91 ? 15.444 -12.499 8.360 1.00 92.00 91 SER A N 1
ATOM 719 C CA . SER A 1 91 ? 14.302 -13.345 8.720 1.00 92.00 91 SER A CA 1
ATOM 720 C C . SER A 1 91 ? 13.612 -12.914 10.020 1.00 92.00 91 SER A C 1
ATOM 722 O O . SER A 1 91 ? 13.268 -13.750 10.854 1.00 92.00 91 SER A O 1
ATOM 724 N N . LYS A 1 92 ? 13.439 -11.601 10.217 1.00 95.62 92 LYS A N 1
ATOM 725 C CA . LYS A 1 92 ? 12.785 -11.031 11.403 1.00 95.62 92 LYS A CA 1
ATOM 726 C C . LYS A 1 92 ? 12.132 -9.686 11.103 1.00 95.62 92 LYS A C 1
ATOM 728 O O . LYS A 1 92 ? 12.565 -8.965 10.203 1.00 95.62 92 LYS A O 1
ATOM 733 N N . PHE A 1 93 ? 11.148 -9.325 11.920 1.00 97.06 93 PHE A N 1
ATOM 734 C CA . PHE A 1 93 ? 10.634 -7.961 11.989 1.00 97.06 93 PHE A CA 1
ATOM 735 C C . PHE A 1 93 ? 11.551 -7.080 12.841 1.00 97.06 93 PHE A C 1
ATOM 737 O O . PHE A 1 93 ? 12.023 -7.498 13.900 1.00 97.06 93 PHE A O 1
ATOM 744 N N . ILE A 1 94 ? 11.791 -5.852 12.387 1.00 96.44 94 ILE A N 1
ATOM 745 C CA . ILE A 1 94 ? 12.514 -4.825 13.141 1.00 96.44 94 ILE A CA 1
ATOM 746 C C . ILE A 1 94 ? 11.636 -3.594 13.330 1.00 96.44 94 ILE A C 1
ATOM 748 O O . ILE A 1 94 ? 10.793 -3.290 12.484 1.00 96.44 94 ILE A O 1
ATOM 752 N N . ASN A 1 95 ? 11.880 -2.855 14.410 1.00 96.44 95 ASN A N 1
ATOM 753 C CA . ASN A 1 95 ? 11.289 -1.533 14.571 1.00 96.44 95 ASN A CA 1
ATOM 754 C C . ASN A 1 95 ? 11.828 -0.609 13.476 1.00 96.44 95 ASN A C 1
ATOM 756 O O . ASN A 1 95 ? 13.031 -0.557 13.220 1.00 96.44 95 ASN A O 1
ATOM 760 N N . SER A 1 96 ? 10.911 0.080 12.819 1.00 93.81 96 SER A N 1
ATOM 761 C CA . SER A 1 96 ? 11.158 1.045 11.757 1.00 93.81 96 SER A CA 1
ATOM 762 C C . SER A 1 96 ? 10.671 2.413 12.210 1.00 93.81 96 SER A C 1
ATOM 764 O O . SER A 1 96 ? 9.896 2.525 13.156 1.00 93.81 96 SER A O 1
ATOM 766 N N . VAL A 1 97 ? 11.142 3.458 11.545 1.00 90.19 97 VAL A N 1
ATOM 767 C CA . VAL A 1 97 ? 10.721 4.834 11.804 1.00 90.19 97 VAL A CA 1
ATOM 768 C C . VAL A 1 97 ? 10.517 5.535 10.474 1.00 90.19 97 VAL A C 1
ATOM 770 O O . VAL A 1 97 ? 11.186 5.209 9.490 1.00 90.19 97 VAL A O 1
ATOM 773 N N . PHE A 1 98 ? 9.600 6.495 10.436 1.00 85.25 98 PHE A N 1
ATOM 774 C CA . PHE A 1 98 ? 9.595 7.456 9.346 1.00 85.25 98 PHE A CA 1
ATOM 775 C C . PHE A 1 98 ? 10.737 8.452 9.512 1.00 85.25 98 PHE A C 1
ATOM 777 O O . PHE A 1 98 ? 11.308 8.631 10.587 1.00 85.25 98 PHE A O 1
ATOM 784 N N . ASN A 1 99 ? 11.037 9.155 8.425 1.00 84.44 99 ASN A N 1
ATOM 785 C CA . ASN A 1 99 ? 11.700 10.439 8.549 1.00 84.44 99 ASN A CA 1
ATOM 786 C C . ASN A 1 99 ? 10.796 11.383 9.365 1.00 84.44 99 ASN A C 1
ATOM 788 O O . ASN A 1 99 ? 9.625 11.536 9.019 1.00 84.44 99 ASN A O 1
ATOM 792 N N . ASN A 1 100 ? 11.348 12.040 10.391 1.00 87.56 100 ASN A N 1
ATOM 793 C CA . ASN A 1 100 ? 10.621 12.975 11.260 1.00 87.56 100 ASN A CA 1
ATOM 794 C C . ASN A 1 100 ? 9.793 14.012 10.484 1.00 87.56 100 ASN A C 1
ATOM 796 O O . ASN A 1 100 ? 8.694 14.348 10.905 1.00 87.56 100 ASN A O 1
ATOM 800 N N . VAL A 1 101 ? 10.298 14.498 9.344 1.00 88.12 101 VAL A N 1
ATOM 801 C CA . VAL A 1 101 ? 9.579 15.454 8.490 1.00 88.12 101 VAL A CA 1
ATOM 802 C C . VAL A 1 101 ? 8.330 14.811 7.892 1.00 88.12 101 VAL A C 1
ATOM 804 O O . VAL A 1 101 ? 7.255 15.388 7.969 1.00 88.12 101 VAL A O 1
ATOM 807 N N . ALA A 1 102 ? 8.442 13.603 7.334 1.00 87.81 102 ALA A N 1
ATOM 808 C CA . ALA A 1 102 ? 7.299 12.909 6.742 1.00 87.81 102 ALA A CA 1
ATOM 809 C C . ALA A 1 102 ? 6.234 12.567 7.796 1.00 87.81 102 ALA A C 1
ATOM 811 O O . ALA A 1 102 ? 5.044 12.697 7.522 1.00 87.81 102 ALA A O 1
ATOM 812 N N . GLU A 1 103 ? 6.662 12.175 9.001 1.00 92.25 103 GLU A N 1
ATOM 813 C CA . GLU A 1 103 ? 5.779 11.937 10.148 1.00 92.25 103 GLU A CA 1
ATOM 814 C C . GLU A 1 103 ? 5.047 13.210 10.603 1.00 92.25 103 GLU A C 1
ATOM 816 O O . GLU A 1 103 ? 3.832 13.187 10.811 1.00 92.25 103 GLU A O 1
ATOM 821 N N . GLU A 1 104 ? 5.759 14.329 10.732 1.00 92.94 104 GLU A N 1
ATOM 822 C CA . GLU A 1 104 ? 5.151 15.605 11.107 1.00 92.94 104 GLU A CA 1
ATOM 823 C C . GLU A 1 104 ? 4.153 16.078 10.041 1.00 92.94 104 GLU A C 1
ATOM 825 O O . GLU A 1 104 ? 3.028 16.462 10.370 1.00 92.94 104 GLU A O 1
ATOM 830 N N . GLU A 1 105 ? 4.534 16.009 8.764 1.00 92.38 105 GLU A N 1
ATOM 831 C CA . GLU A 1 105 ? 3.694 16.429 7.644 1.00 92.38 105 GLU A CA 1
ATOM 832 C C . GLU A 1 105 ? 2.418 15.586 7.539 1.00 92.38 105 GLU A C 1
ATOM 834 O O . GLU A 1 105 ? 1.330 16.151 7.406 1.00 92.38 105 GLU A O 1
ATOM 839 N N . ILE A 1 106 ? 2.493 14.254 7.679 1.00 95.00 106 ILE A N 1
ATOM 840 C CA . ILE A 1 106 ? 1.288 13.413 7.619 1.00 95.00 106 ILE A CA 1
ATOM 841 C C . ILE A 1 106 ? 0.356 13.654 8.810 1.00 95.00 106 ILE A C 1
ATOM 843 O O . ILE A 1 106 ? -0.855 13.797 8.623 1.00 95.00 106 ILE A O 1
ATOM 847 N N . CYS A 1 107 ? 0.893 13.769 10.028 1.00 95.00 107 CYS A N 1
ATOM 848 C CA . CYS A 1 107 ? 0.089 14.052 11.217 1.00 95.00 107 CYS A CA 1
ATOM 849 C C . CYS A 1 107 ? -0.584 15.431 11.113 1.00 95.00 107 CYS A C 1
ATOM 851 O O . CYS A 1 107 ? -1.777 15.575 11.406 1.00 95.00 107 CYS A O 1
ATOM 853 N N . ASN A 1 108 ? 0.148 16.441 10.633 1.00 93.88 108 ASN A N 1
ATOM 854 C CA . ASN A 1 108 ? -0.381 17.781 10.392 1.00 93.88 108 ASN A CA 1
ATOM 855 C C . ASN A 1 108 ? -1.446 17.794 9.293 1.00 93.88 108 ASN A C 1
ATOM 857 O O . ASN A 1 108 ? -2.484 18.436 9.474 1.00 93.88 108 ASN A O 1
ATOM 861 N N . PHE A 1 109 ? -1.217 17.082 8.190 1.00 94.62 109 PHE A N 1
ATOM 862 C CA . PHE A 1 109 ? -2.175 16.949 7.098 1.00 94.62 109 PHE A CA 1
ATOM 863 C C . PHE A 1 109 ? -3.485 16.325 7.588 1.00 94.62 109 PHE A C 1
ATOM 865 O O . PHE A 1 109 ? -4.549 16.911 7.401 1.00 94.62 109 PHE A O 1
ATOM 872 N N . ILE A 1 110 ? -3.429 15.197 8.303 1.00 94.44 110 ILE A N 1
ATOM 873 C CA . ILE A 1 110 ? -4.634 14.546 8.839 1.00 94.44 110 ILE A CA 1
ATOM 874 C C . ILE A 1 110 ? -5.378 15.490 9.789 1.00 94.44 110 ILE A C 1
ATOM 876 O O . ILE A 1 110 ? -6.595 15.660 9.682 1.00 94.44 110 ILE A O 1
ATOM 880 N N . LYS A 1 111 ? -4.654 16.157 10.692 1.00 92.25 111 LYS A N 1
ATOM 881 C CA . LYS A 1 111 ? -5.247 17.069 11.673 1.00 92.25 111 LYS A CA 1
ATOM 882 C C . LYS A 1 111 ? -5.930 18.280 11.034 1.00 92.25 111 LYS A C 1
ATOM 884 O O . LYS A 1 111 ? -6.990 18.687 11.507 1.00 92.25 111 LYS A O 1
ATOM 889 N N . LYS A 1 112 ? -5.311 18.884 10.017 1.00 90.69 112 LYS A N 1
ATOM 890 C CA . LYS A 1 112 ? -5.779 20.138 9.405 1.00 90.69 112 LYS A CA 1
ATOM 891 C C . LYS A 1 112 ? -6.780 19.914 8.281 1.00 90.69 112 LYS A C 1
ATOM 893 O O . LYS A 1 112 ? -7.735 20.672 8.185 1.00 90.69 112 LYS A O 1
ATOM 898 N N . GLU A 1 113 ? -6.579 18.883 7.470 1.00 89.88 113 GLU A N 1
ATOM 899 C CA . GLU A 1 113 ? -7.367 18.669 6.257 1.00 89.88 113 GLU A CA 1
ATOM 900 C C . GLU A 1 113 ? -8.439 17.598 6.452 1.00 89.88 113 GLU A C 1
ATOM 902 O O . GLU A 1 113 ? -9.539 17.748 5.934 1.00 89.88 113 GLU A O 1
ATOM 907 N N . ILE A 1 114 ? -8.170 16.533 7.213 1.00 90.75 114 ILE A N 1
ATOM 908 C CA . ILE A 1 114 ? -9.058 15.359 7.263 1.00 90.75 114 ILE A CA 1
ATOM 909 C C . ILE A 1 114 ? -10.037 15.425 8.434 1.00 90.75 114 ILE A C 1
ATOM 911 O O . ILE A 1 114 ? -11.247 15.304 8.234 1.00 90.75 114 ILE A O 1
ATOM 915 N N . LEU A 1 115 ? -9.543 15.682 9.650 1.00 88.81 115 LEU A N 1
ATOM 916 C CA . LEU A 1 115 ? -10.398 15.749 10.841 1.00 88.81 115 LEU A CA 1
ATOM 917 C C . LEU A 1 115 ? -11.561 16.753 10.722 1.00 88.81 115 LEU A C 1
ATOM 919 O O . LEU A 1 115 ? -12.658 16.414 11.171 1.00 88.81 115 LEU A O 1
ATOM 923 N N . PRO A 1 116 ? -11.398 17.952 10.122 1.00 88.25 116 PRO A N 1
ATOM 924 C CA . PRO A 1 116 ? -12.521 18.877 9.969 1.00 88.25 116 PRO A CA 1
ATOM 925 C C . PRO A 1 116 ? -13.611 18.374 9.019 1.00 88.25 116 PRO A C 1
ATOM 927 O O . PRO A 1 116 ? -14.776 18.713 9.209 1.00 88.25 116 PRO A O 1
ATOM 930 N N . GLN A 1 117 ? -13.257 17.567 8.013 1.00 86.88 117 GLN A N 1
ATOM 931 C CA . GLN A 1 117 ? -14.209 17.047 7.025 1.00 86.88 117 GLN A CA 1
ATOM 932 C C . GLN A 1 117 ? -15.039 15.894 7.597 1.00 86.88 117 GLN A C 1
ATOM 934 O O . GLN A 1 117 ? -16.249 15.829 7.386 1.00 86.88 117 GLN A O 1
ATOM 939 N N . PHE A 1 118 ? -14.412 15.023 8.387 1.00 85.06 118 PHE A N 1
ATOM 940 C CA . PHE A 1 118 ? -15.059 13.834 8.950 1.00 85.06 118 PHE A CA 1
ATOM 941 C C . PHE A 1 118 ? -15.976 14.104 10.149 1.00 85.06 118 PHE A C 1
ATOM 943 O O . PHE A 1 118 ? -16.499 13.157 10.724 1.00 85.06 118 PHE A O 1
ATOM 950 N N . SER A 1 119 ? -16.217 15.380 10.480 1.00 55.19 119 SER A N 1
ATOM 951 C CA . SER A 1 119 ? -17.339 15.869 11.295 1.00 55.19 119 SER A CA 1
ATOM 952 C C . SER A 1 119 ? -17.726 14.964 12.479 1.00 55.19 119 SER A C 1
ATOM 954 O O . SER A 1 119 ? -18.632 14.146 12.377 1.00 55.19 119 SER A O 1
ATOM 956 N N . TYR A 1 120 ? -17.043 15.156 13.613 1.00 63.25 120 TYR A N 1
ATOM 957 C CA . TYR A 1 120 ? -17.471 14.855 14.993 1.00 63.25 120 TYR A CA 1
ATOM 958 C C . TYR A 1 120 ? -18.730 13.978 15.186 1.00 63.25 120 TYR A C 1
ATOM 960 O O . TYR A 1 120 ? -19.857 14.448 15.053 1.00 63.25 120 TYR A O 1
ATOM 968 N N . ASN A 1 121 ? -18.528 12.760 15.692 1.00 50.69 121 ASN A N 1
ATOM 969 C CA . ASN A 1 121 ? -19.548 11.927 16.340 1.00 50.69 121 ASN A CA 1
ATOM 970 C C . ASN A 1 121 ? -18.887 11.075 17.425 1.00 50.69 121 ASN A C 1
ATOM 972 O O . ASN A 1 121 ? -18.728 9.871 17.283 1.00 50.69 121 ASN A O 1
ATOM 976 N N . GLY A 1 122 ? -18.412 11.719 18.489 1.00 57.03 122 GLY A N 1
ATOM 977 C CA . GLY A 1 122 ? -17.874 10.993 19.634 1.00 57.03 122 GLY A CA 1
ATOM 978 C C . GLY A 1 122 ? -16.620 10.158 19.364 1.00 57.03 122 GLY A C 1
ATOM 979 O O . GLY A 1 122 ? -16.289 9.423 20.271 1.00 57.03 122 GLY A O 1
ATOM 980 N N . HIS A 1 123 ? -15.949 10.278 18.202 1.00 64.25 123 HIS A N 1
ATOM 981 C CA . HIS A 1 123 ? -14.601 9.754 17.891 1.00 64.25 123 HIS A CA 1
ATOM 982 C C . HIS A 1 123 ? -13.506 10.587 18.602 1.00 64.25 123 HIS A C 1
ATOM 984 O O . HIS A 1 123 ? -13.771 11.743 18.959 1.00 64.25 123 HIS A O 1
ATOM 990 N N . PRO A 1 124 ? -12.291 10.056 18.851 1.00 64.81 124 PRO A N 1
ATOM 991 C CA . PRO A 1 124 ? -11.328 10.744 19.687 1.00 64.81 124 PRO A CA 1
ATOM 992 C C . PRO A 1 124 ? -10.749 11.907 18.918 1.00 64.81 124 PRO A C 1
ATOM 994 O O . PRO A 1 124 ? -10.638 11.903 17.691 1.00 64.81 124 PRO A O 1
ATOM 997 N N . LYS A 1 125 ? -10.290 12.895 19.676 1.00 73.44 125 LYS A N 1
ATOM 998 C CA . LYS A 1 125 ? -9.567 14.025 19.100 1.00 73.44 125 LYS A CA 1
ATOM 999 C C . LYS A 1 125 ? -8.153 13.647 18.636 1.00 73.44 125 LYS A C 1
ATOM 1001 O O . LYS A 1 125 ? -7.525 14.467 17.973 1.00 73.44 125 LYS A O 1
ATOM 1006 N N . GLY A 1 126 ? -7.655 12.462 18.993 1.00 87.69 126 GLY A N 1
ATOM 1007 C CA . GLY A 1 126 ? -6.331 11.971 18.625 1.00 87.69 126 GLY A CA 1
ATOM 1008 C C . GLY A 1 126 ? -6.226 10.447 18.668 1.00 87.69 126 GLY A C 1
ATOM 1009 O O . GLY A 1 126 ? -7.020 9.764 19.311 1.00 87.69 126 GLY A O 1
ATOM 1010 N N . PHE A 1 127 ? -5.255 9.903 17.950 1.00 94.25 127 PHE A N 1
ATOM 1011 C CA . PHE A 1 127 ? -5.046 8.466 17.794 1.00 94.25 127 PHE A CA 1
ATOM 1012 C C . PHE A 1 127 ? -3.605 8.191 17.363 1.00 94.25 127 PHE A C 1
ATOM 1014 O O . PHE A 1 127 ? -2.962 9.039 16.737 1.00 94.25 127 PHE A O 1
ATOM 1021 N N . ASN A 1 128 ? -3.112 6.993 17.664 1.00 96.38 128 ASN A N 1
ATOM 1022 C CA . ASN A 1 128 ? -1.838 6.522 17.139 1.00 96.38 128 ASN A CA 1
ATOM 1023 C C . ASN A 1 128 ? -2.072 5.774 15.825 1.00 96.38 128 ASN A C 1
ATOM 1025 O O . ASN A 1 128 ? -3.019 4.995 15.687 1.00 96.38 128 ASN A O 1
ATOM 1029 N N . ILE A 1 129 ? -1.191 6.011 14.858 1.00 98.00 129 ILE A N 1
ATOM 1030 C CA . ILE A 1 129 ? -1.152 5.282 13.592 1.00 98.00 129 ILE A CA 1
ATOM 1031 C C . ILE A 1 129 ? -0.057 4.226 13.709 1.00 98.00 129 ILE A C 1
ATOM 1033 O O . ILE A 1 129 ? 1.126 4.556 13.789 1.00 98.00 129 ILE A O 1
ATOM 1037 N N . HIS A 1 130 ? -0.447 2.957 13.719 1.00 98.31 130 HIS A N 1
ATOM 1038 C CA . HIS A 1 130 ? 0.467 1.821 13.759 1.00 98.31 130 HIS A CA 1
ATOM 1039 C C . HIS A 1 130 ? 0.662 1.254 12.362 1.00 98.31 130 HIS A C 1
ATOM 1041 O O . HIS A 1 130 ? -0.279 1.187 11.572 1.00 98.31 130 HIS A O 1
ATOM 1047 N N . LEU A 1 131 ? 1.876 0.806 12.071 1.00 98.12 131 LEU A N 1
ATOM 1048 C CA . LEU A 1 131 ? 2.279 0.275 10.782 1.00 98.12 131 LEU A CA 1
ATOM 1049 C C . LEU A 1 131 ? 2.969 -1.076 10.938 1.00 98.12 131 LEU A C 1
ATOM 1051 O O . LEU A 1 131 ? 3.876 -1.254 11.753 1.00 98.12 131 LEU A O 1
ATOM 1055 N N . LEU A 1 132 ? 2.596 -2.010 10.076 1.00 98.12 132 LEU A N 1
ATOM 1056 C CA . LEU A 1 132 ? 3.315 -3.262 9.891 1.00 98.12 132 LEU A CA 1
ATOM 1057 C C . LEU A 1 132 ? 3.517 -3.488 8.399 1.00 98.12 132 LEU A C 1
ATOM 1059 O O . LEU A 1 132 ? 2.560 -3.471 7.629 1.00 98.12 132 LEU A O 1
ATOM 1063 N N . THR A 1 133 ? 4.759 -3.693 7.977 1.00 97.50 133 THR A N 1
ATOM 1064 C CA . THR A 1 133 ? 5.085 -3.951 6.572 1.00 97.50 133 THR A CA 1
ATOM 1065 C C . THR A 1 133 ? 5.811 -5.283 6.436 1.00 97.50 133 THR A C 1
ATOM 1067 O O . THR A 1 133 ? 6.770 -5.571 7.147 1.00 97.50 133 THR A O 1
ATOM 1070 N N . GLU A 1 134 ? 5.352 -6.127 5.517 1.00 97.25 134 GLU A N 1
ATOM 1071 C CA . GLU A 1 134 ? 5.907 -7.476 5.310 1.00 97.25 134 GLU A CA 1
ATOM 1072 C C . GLU A 1 134 ? 7.180 -7.499 4.454 1.00 97.25 134 GLU A C 1
ATOM 1074 O O . GLU A 1 134 ? 7.746 -8.554 4.184 1.00 97.25 134 GLU A O 1
ATOM 1079 N N . LEU A 1 135 ? 7.651 -6.323 4.053 1.00 93.81 135 LEU A N 1
ATOM 1080 C CA . LEU A 1 135 ? 8.904 -6.091 3.350 1.00 93.81 135 LEU A CA 1
ATOM 1081 C C . LEU A 1 135 ? 9.430 -4.705 3.769 1.00 93.81 135 LEU A C 1
ATOM 1083 O O . LEU A 1 135 ? 8.619 -3.857 4.151 1.00 93.81 135 LEU A O 1
ATOM 1087 N N . PRO A 1 136 ? 10.732 -4.406 3.640 1.00 91.06 136 PRO A N 1
ATOM 1088 C CA . PRO A 1 136 ? 11.281 -3.106 4.020 1.00 91.06 136 PRO A CA 1
ATOM 1089 C C . PRO A 1 136 ? 10.661 -1.933 3.238 1.00 91.06 136 PRO A C 1
ATOM 1091 O O . PRO A 1 136 ? 10.108 -2.100 2.138 1.00 91.06 136 PRO A O 1
ATOM 1094 N N . LEU A 1 137 ? 10.771 -0.722 3.795 1.00 88.50 137 LEU A N 1
ATOM 1095 C CA . LEU A 1 137 ? 10.573 0.512 3.029 1.00 88.50 137 LEU A CA 1
ATOM 1096 C C . LEU A 1 137 ? 11.758 0.758 2.084 1.00 88.50 137 LEU A C 1
ATOM 1098 O O . LEU A 1 137 ? 12.808 0.140 2.208 1.00 88.50 137 LEU A O 1
ATOM 1102 N N . GLU A 1 138 ? 11.585 1.683 1.137 1.00 82.44 138 GLU A N 1
ATOM 1103 C CA . GLU A 1 138 ? 12.663 2.237 0.292 1.00 82.44 138 GLU A CA 1
ATOM 1104 C C . GLU A 1 138 ? 13.379 1.257 -0.657 1.00 82.44 138 GLU A C 1
ATOM 1106 O O . GLU A 1 138 ? 14.269 1.667 -1.399 1.00 82.44 138 GLU A O 1
ATOM 1111 N N . ILE A 1 139 ? 12.934 0.002 -0.734 1.00 86.81 139 ILE A N 1
ATOM 1112 C CA . ILE A 1 139 ? 13.418 -0.988 -1.713 1.00 86.81 139 ILE A CA 1
ATOM 1113 C C . ILE A 1 139 ? 12.762 -0.849 -3.098 1.00 86.81 139 ILE A C 1
ATOM 1115 O O . ILE A 1 139 ? 13.127 -1.535 -4.036 1.00 86.81 139 ILE A O 1
ATOM 1119 N N . GLY A 1 140 ? 11.820 0.083 -3.277 1.00 79.06 140 GLY A N 1
ATOM 1120 C CA . GLY A 1 140 ? 11.208 0.362 -4.587 1.00 79.06 140 GLY A CA 1
ATOM 1121 C C . GLY A 1 140 ? 9.931 -0.425 -4.908 1.00 79.06 140 GLY A C 1
ATOM 1122 O O . GLY A 1 140 ? 9.4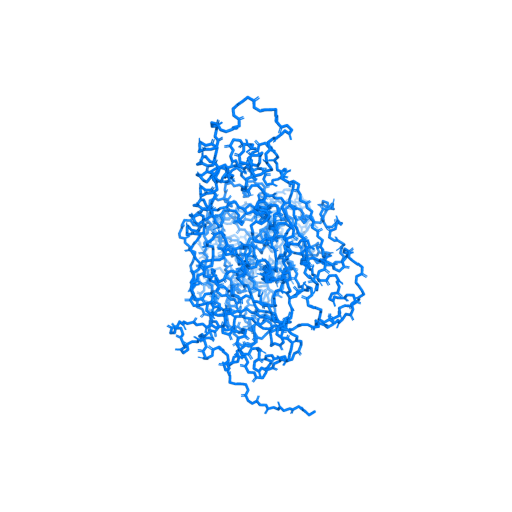06 -0.280 -6.009 1.00 79.06 140 GLY A O 1
ATOM 1123 N N . LEU A 1 141 ? 9.375 -1.178 -3.952 1.00 84.44 141 LEU A N 1
ATOM 1124 C CA . LEU A 1 141 ? 8.111 -1.927 -4.114 1.00 84.44 141 LEU A CA 1
ATOM 1125 C C . LEU A 1 141 ? 6.903 -1.174 -3.558 1.00 84.44 141 LEU A C 1
ATOM 1127 O O . LEU A 1 141 ? 6.258 -1.639 -2.615 1.00 84.44 141 LEU A O 1
ATOM 1131 N N . GLY A 1 142 ? 6.678 0.036 -4.069 1.00 81.38 142 GLY A N 1
ATOM 1132 C CA . GLY A 1 142 ? 5.411 0.753 -3.892 1.00 81.38 142 GLY A CA 1
ATOM 1133 C C . GLY A 1 142 ? 5.027 1.188 -2.470 1.00 81.38 142 GLY A C 1
ATOM 1134 O O . GLY A 1 142 ? 3.993 1.820 -2.304 1.00 81.38 142 GLY A O 1
ATOM 1135 N N . SER A 1 143 ? 5.863 0.944 -1.451 1.00 88.94 143 SER A N 1
ATOM 1136 C CA . SER A 1 143 ? 5.455 0.929 -0.032 1.00 88.94 143 SER A CA 1
ATOM 1137 C C . SER A 1 143 ? 4.673 2.158 0.424 1.00 88.94 143 SER A C 1
ATOM 1139 O O . SER A 1 143 ? 3.727 2.025 1.188 1.00 88.94 143 SER A O 1
ATOM 1141 N N . VAL A 1 144 ? 5.067 3.350 -0.030 1.00 93.44 144 VAL A N 1
ATOM 1142 C CA . VAL A 1 144 ? 4.411 4.612 0.343 1.00 93.44 144 VAL A CA 1
ATOM 1143 C C . VAL A 1 144 ? 2.977 4.674 -0.189 1.00 93.44 144 VAL A C 1
ATOM 1145 O O . VAL A 1 144 ? 2.081 5.073 0.547 1.00 93.44 144 VAL A O 1
ATOM 1148 N N . GLY A 1 145 ? 2.739 4.230 -1.427 1.00 95.75 145 GLY A N 1
ATOM 1149 C CA . GLY A 1 145 ? 1.392 4.154 -1.997 1.00 95.75 145 GLY A CA 1
ATOM 1150 C C . GLY A 1 145 ? 0.532 3.110 -1.292 1.00 95.75 145 GLY A C 1
ATOM 1151 O O . GLY A 1 145 ? -0.617 3.399 -0.960 1.00 95.75 145 GLY A O 1
ATOM 1152 N N . SER A 1 146 ? 1.111 1.953 -0.958 1.00 97.44 146 SER A N 1
ATOM 1153 C CA . SER A 1 146 ? 0.432 0.919 -0.169 1.00 97.44 146 SER A CA 1
ATOM 1154 C C . SER A 1 146 ? 0.074 1.411 1.248 1.00 97.44 146 SER A C 1
ATOM 1156 O O . SER A 1 146 ? -1.062 1.249 1.692 1.00 97.44 146 SER A O 1
ATOM 1158 N N . ILE A 1 147 ? 0.998 2.082 1.953 1.00 97.94 147 ILE A N 1
ATOM 1159 C CA . ILE A 1 147 ? 0.725 2.716 3.260 1.00 97.94 147 ILE A CA 1
ATOM 1160 C C . ILE A 1 147 ? -0.396 3.743 3.122 1.00 97.94 147 ILE A C 1
ATOM 1162 O O . ILE A 1 147 ? -1.335 3.736 3.915 1.00 97.94 147 ILE A O 1
ATOM 1166 N N . ALA A 1 148 ? -0.324 4.603 2.107 1.00 98.31 148 ALA A N 1
ATOM 1167 C CA . ALA A 1 148 ? -1.312 5.645 1.889 1.00 98.31 148 ALA A CA 1
ATOM 1168 C C . ALA A 1 148 ? -2.712 5.082 1.604 1.00 98.31 148 ALA A C 1
ATOM 1170 O O . ALA A 1 148 ? -3.698 5.589 2.139 1.00 98.31 148 ALA A O 1
ATOM 1171 N N . ALA A 1 149 ? -2.803 4.009 0.815 1.00 98.69 149 ALA A N 1
ATOM 1172 C CA . ALA A 1 149 ? -4.048 3.301 0.535 1.00 98.69 149 ALA A CA 1
ATOM 1173 C C . ALA A 1 149 ? -4.652 2.664 1.793 1.00 98.69 149 ALA A C 1
ATOM 1175 O O . ALA A 1 149 ? -5.830 2.885 2.086 1.00 98.69 149 ALA A O 1
ATOM 1176 N N . ALA A 1 150 ? -3.852 1.920 2.563 1.00 98.75 150 ALA A N 1
ATOM 1177 C CA . ALA A 1 150 ? -4.316 1.303 3.802 1.00 98.75 150 ALA A CA 1
ATOM 1178 C C . ALA A 1 150 ? -4.706 2.349 4.858 1.00 98.75 150 ALA A C 1
ATOM 1180 O O . ALA A 1 150 ? -5.722 2.178 5.526 1.00 98.75 150 ALA A O 1
ATOM 1181 N N . LEU A 1 151 ? -3.962 3.456 4.969 1.00 98.69 151 LEU A N 1
ATOM 1182 C CA . LEU A 1 151 ? -4.274 4.546 5.895 1.00 98.69 151 LEU A CA 1
ATOM 1183 C C . LEU A 1 151 ? -5.548 5.289 5.489 1.00 98.69 151 LEU A C 1
ATOM 1185 O O . LEU A 1 151 ? -6.397 5.536 6.340 1.00 98.69 151 LEU A O 1
ATOM 1189 N N . ALA A 1 152 ? -5.730 5.603 4.204 1.00 98.62 152 ALA A N 1
ATOM 1190 C CA . ALA A 1 152 ? -6.969 6.208 3.721 1.00 98.62 152 ALA A CA 1
ATOM 1191 C C . ALA A 1 152 ? -8.177 5.300 3.998 1.00 98.62 152 ALA A C 1
ATOM 1193 O O . ALA A 1 152 ? -9.185 5.769 4.524 1.00 98.62 152 ALA A O 1
ATOM 1194 N N . GLY A 1 153 ? -8.057 3.999 3.713 1.00 98.50 153 GLY A N 1
ATOM 1195 C CA . GLY A 1 153 ? -9.084 3.010 4.039 1.00 98.50 153 GLY A CA 1
ATOM 1196 C C . GLY A 1 153 ? -9.391 2.954 5.537 1.00 98.50 153 GLY A C 1
ATOM 1197 O O . GLY A 1 153 ? -10.551 3.072 5.929 1.00 98.50 153 GLY A O 1
ATOM 1198 N N . ALA A 1 154 ? -8.354 2.863 6.376 1.00 98.38 154 ALA A N 1
ATOM 1199 C CA . ALA A 1 154 ? -8.494 2.828 7.829 1.00 98.38 154 ALA A CA 1
ATOM 1200 C C . ALA A 1 154 ? -9.180 4.086 8.367 1.00 98.38 154 ALA A C 1
ATOM 1202 O O . ALA A 1 154 ? -10.083 3.964 9.185 1.00 98.38 154 ALA A O 1
ATOM 1203 N N . LEU A 1 155 ? -8.820 5.278 7.879 1.00 97.25 155 LEU A N 1
ATOM 1204 C CA . LEU A 1 155 ? -9.449 6.538 8.283 1.00 97.25 155 LEU A CA 1
ATOM 1205 C C . LEU A 1 155 ? -10.939 6.575 7.907 1.00 97.25 155 LEU A C 1
ATOM 1207 O O . LEU A 1 155 ? -11.768 6.913 8.748 1.00 97.25 155 LEU A O 1
ATOM 1211 N N . TYR A 1 156 ? -11.306 6.192 6.679 1.00 97.12 156 TYR A N 1
ATOM 1212 C CA . TYR A 1 156 ? -12.715 6.169 6.268 1.00 97.12 156 TYR A CA 1
ATOM 1213 C C . TYR A 1 156 ? -13.549 5.180 7.090 1.00 97.12 156 TYR A C 1
ATOM 1215 O O . TYR A 1 156 ? -14.684 5.492 7.445 1.00 97.12 156 TYR A O 1
ATOM 1223 N N . VAL A 1 157 ? -12.999 4.008 7.412 1.00 96.31 157 VAL A N 1
ATOM 1224 C CA . VAL A 1 157 ? -13.679 3.015 8.259 1.00 96.31 157 VAL A CA 1
ATOM 1225 C C . VAL A 1 157 ? -13.778 3.515 9.699 1.00 96.31 157 VAL A C 1
ATOM 1227 O O . VAL A 1 157 ? -14.854 3.515 10.287 1.00 96.31 157 VAL A O 1
ATOM 1230 N N . TYR A 1 158 ? -12.673 4.011 10.252 1.00 94.00 158 TYR A N 1
ATOM 1231 C CA . TYR A 1 158 ? -12.580 4.480 11.631 1.00 94.00 158 TYR A CA 1
ATOM 1232 C C . TYR A 1 158 ? -13.530 5.632 11.944 1.00 94.00 158 TYR A C 1
ATOM 1234 O O . TYR A 1 158 ? -14.149 5.642 13.002 1.00 94.00 158 TYR A O 1
ATOM 1242 N N . PHE A 1 159 ? -13.702 6.568 11.010 1.00 92.44 159 PHE A N 1
ATOM 1243 C CA . PHE A 1 159 ? -14.653 7.674 11.141 1.00 92.44 159 PHE A CA 1
ATOM 1244 C C . PHE A 1 159 ? -16.054 7.344 10.605 1.00 92.44 159 PHE A C 1
ATOM 1246 O O . PHE A 1 159 ? -16.844 8.258 10.359 1.00 92.44 159 PHE A O 1
ATOM 1253 N N . SER A 1 160 ? -16.367 6.059 10.397 1.00 92.38 160 SER A N 1
ATOM 1254 C CA . SER A 1 160 ? -17.667 5.576 9.905 1.00 92.38 160 SER A CA 1
ATOM 1255 C C . SER A 1 160 ? -18.137 6.257 8.607 1.00 92.38 160 SER A C 1
ATOM 1257 O O . SER A 1 160 ? -19.332 6.429 8.376 1.00 92.38 160 SER A O 1
ATOM 1259 N N . GLN A 1 161 ? -17.199 6.672 7.751 1.00 93.50 161 GLN A N 1
ATOM 1260 C CA . GLN A 1 161 ? -17.479 7.257 6.434 1.00 93.50 161 GLN A CA 1
ATOM 1261 C C . GLN A 1 161 ? -17.746 6.177 5.378 1.00 93.50 161 GLN A C 1
ATOM 1263 O O . GLN A 1 161 ? -18.368 6.446 4.348 1.00 93.50 161 GLN A O 1
ATOM 1268 N N . VAL A 1 162 ? -17.274 4.952 5.628 1.00 95.88 162 VAL A N 1
ATOM 1269 C CA . VAL A 1 162 ? -17.552 3.768 4.815 1.00 95.88 162 VAL A CA 1
ATOM 1270 C C . VAL A 1 162 ? -17.698 2.538 5.708 1.00 95.88 162 VAL A C 1
ATOM 1272 O O . VAL A 1 162 ? -16.934 2.342 6.650 1.00 95.88 162 VAL A O 1
ATOM 1275 N N . GLU A 1 163 ? -18.672 1.689 5.394 1.00 96.31 163 GLU A N 1
ATOM 1276 C CA . GLU A 1 163 ? -18.837 0.399 6.062 1.00 96.31 163 GLU A CA 1
ATOM 1277 C C . GLU A 1 163 ? -17.889 -0.650 5.448 1.00 96.31 163 GLU A C 1
ATOM 1279 O O . GLU A 1 163 ? -17.706 -0.660 4.222 1.00 96.31 163 GLU A O 1
ATOM 1284 N N . PRO A 1 164 ? -17.323 -1.577 6.243 1.00 97.50 164 PRO A N 1
ATOM 1285 C CA . PRO A 1 164 ? -16.462 -2.653 5.739 1.00 97.50 164 PRO A CA 1
ATOM 1286 C C . PRO A 1 164 ? -17.100 -3.477 4.609 1.00 97.50 164 PRO A C 1
ATOM 1288 O O . PRO A 1 164 ? -16.432 -3.882 3.658 1.00 97.50 164 PRO A O 1
ATOM 1291 N N . GLU A 1 165 ? -18.412 -3.694 4.670 1.00 97.31 165 GLU A N 1
ATOM 1292 C CA . GLU A 1 165 ? -19.195 -4.414 3.665 1.00 97.31 165 GLU A CA 1
ATOM 1293 C C . GLU A 1 165 ? -19.173 -3.708 2.308 1.00 97.31 165 GLU A C 1
ATOM 1295 O O . GLU A 1 165 ? -19.127 -4.381 1.279 1.00 97.31 165 GLU A O 1
ATOM 1300 N N . THR A 1 166 ? -19.144 -2.373 2.291 1.00 97.81 166 THR A N 1
ATOM 1301 C CA . THR A 1 166 ? -19.036 -1.584 1.059 1.00 97.81 166 THR A CA 1
ATOM 1302 C C . THR A 1 166 ? -17.676 -1.789 0.396 1.00 97.81 166 THR A C 1
ATOM 1304 O O . THR A 1 166 ? -17.623 -1.981 -0.818 1.00 97.81 166 THR A O 1
ATOM 1307 N N . ILE A 1 167 ? -16.589 -1.840 1.177 1.00 98.00 167 ILE A N 1
ATOM 1308 C CA . ILE A 1 167 ? -15.243 -2.151 0.663 1.00 98.00 167 ILE A CA 1
ATOM 1309 C C . ILE A 1 167 ? -15.208 -3.575 0.089 1.00 98.00 167 ILE A C 1
ATOM 1311 O O . ILE A 1 167 ? -14.724 -3.782 -1.021 1.00 98.00 167 ILE A O 1
ATOM 1315 N N . LYS A 1 168 ? -15.823 -4.559 0.763 1.00 96.88 168 LYS A N 1
ATOM 1316 C CA . LYS A 1 168 ? -15.926 -5.944 0.250 1.00 96.88 168 LYS A CA 1
ATOM 1317 C C . LYS A 1 168 ? -16.656 -6.047 -1.098 1.00 96.88 168 LYS A C 1
ATOM 1319 O O . LYS A 1 168 ? -16.489 -7.042 -1.802 1.00 96.88 168 LYS A O 1
ATOM 1324 N N . LEU A 1 169 ? -17.488 -5.070 -1.472 1.00 97.19 169 LEU A N 1
ATOM 1325 C CA . LEU A 1 169 ? -18.146 -5.048 -2.784 1.00 97.19 169 LEU A CA 1
ATOM 1326 C C . LEU A 1 169 ? -17.198 -4.643 -3.918 1.00 97.19 169 LEU A C 1
ATOM 1328 O O . LEU A 1 169 ? -17.510 -4.934 -5.074 1.00 97.19 169 LEU A O 1
ATOM 1332 N N . TRP A 1 170 ? -16.058 -4.011 -3.625 1.00 97.44 170 TRP A N 1
ATOM 1333 C CA . TRP A 1 170 ? -15.128 -3.522 -4.646 1.00 97.44 170 TRP A CA 1
ATOM 1334 C C . TRP A 1 170 ? -14.565 -4.640 -5.527 1.00 97.44 170 TRP A C 1
ATOM 1336 O O . TRP A 1 170 ? -14.440 -4.474 -6.742 1.00 97.44 170 TRP A O 1
ATOM 1346 N N . SER A 1 171 ? -14.310 -5.809 -4.942 1.00 94.94 171 SER A N 1
ATOM 1347 C CA . SER A 1 171 ? -13.839 -7.008 -5.647 1.00 94.94 171 SER A CA 1
ATOM 1348 C C . SER A 1 171 ? -14.831 -7.543 -6.685 1.00 94.94 171 SER A C 1
ATOM 1350 O O . SER A 1 171 ? -14.448 -8.219 -7.636 1.00 94.94 171 SER A O 1
ATOM 1352 N N . LYS A 1 172 ? -16.121 -7.217 -6.533 1.00 95.50 172 LYS A N 1
ATOM 1353 C CA . LYS A 1 172 ? -17.220 -7.708 -7.382 1.00 95.50 172 LYS A CA 1
ATOM 1354 C C . LYS A 1 172 ? -17.606 -6.742 -8.499 1.00 95.50 172 LYS A C 1
ATOM 1356 O O . LYS A 1 172 ? -18.497 -7.046 -9.291 1.00 95.50 172 LYS A O 1
ATOM 1361 N N . LYS A 1 173 ? -17.012 -5.552 -8.525 1.00 96.62 173 LYS A N 1
ATOM 1362 C CA . LYS A 1 173 ? -17.336 -4.470 -9.460 1.00 96.62 173 LYS A CA 1
ATOM 1363 C C . LYS A 1 173 ? -16.234 -4.342 -10.494 1.00 96.62 173 LYS A C 1
ATOM 1365 O O . LYS A 1 173 ? -15.072 -4.558 -10.161 1.00 96.62 173 LYS A O 1
ATOM 1370 N N . SER A 1 174 ? -16.581 -3.957 -11.722 1.00 96.50 174 SER A N 1
ATOM 1371 C CA . SER A 1 174 ? -15.566 -3.613 -12.722 1.00 96.50 174 SER A CA 1
ATOM 1372 C C . SER A 1 174 ? -14.772 -2.381 -12.276 1.00 96.50 174 SER A C 1
ATOM 1374 O O . SER A 1 174 ? -15.271 -1.572 -11.487 1.00 96.50 174 SER A O 1
ATOM 1376 N N . THR A 1 175 ? -13.555 -2.198 -12.792 1.00 97.44 175 THR A N 1
ATOM 1377 C CA . THR A 1 175 ? -12.745 -1.012 -12.454 1.00 97.44 175 THR A CA 1
ATOM 1378 C C . THR A 1 175 ? -13.487 0.286 -12.793 1.00 97.44 175 THR A C 1
ATOM 1380 O O . THR A 1 175 ? -13.428 1.257 -12.042 1.00 97.44 175 THR A O 1
ATOM 1383 N N . GLN A 1 176 ? -14.241 0.304 -13.897 1.00 96.75 176 GLN A N 1
ATOM 1384 C CA . GLN A 1 176 ? -14.973 1.496 -14.322 1.00 96.75 176 GLN A CA 1
ATOM 1385 C C . GLN A 1 176 ? -16.193 1.792 -13.440 1.00 96.75 176 GLN A C 1
ATOM 1387 O O . GLN A 1 176 ? -16.463 2.963 -13.166 1.00 96.75 176 GLN A O 1
ATOM 1392 N N . ASP A 1 177 ? -16.901 0.760 -12.972 1.00 97.19 177 ASP A N 1
ATOM 1393 C CA . ASP A 1 177 ? -18.007 0.928 -12.023 1.00 97.19 177 ASP A CA 1
ATOM 1394 C C . ASP A 1 177 ? -17.495 1.437 -10.675 1.00 97.19 177 ASP A C 1
ATOM 1396 O O . ASP A 1 177 ? -18.109 2.324 -10.092 1.00 97.19 177 ASP A O 1
ATOM 1400 N N . LEU A 1 178 ? -16.344 0.937 -10.207 1.00 96.56 178 LEU A N 1
ATOM 1401 C CA . LEU A 1 178 ? -15.703 1.421 -8.980 1.00 96.56 178 LEU A CA 1
ATOM 1402 C C . LEU A 1 178 ? -15.390 2.916 -9.033 1.00 96.56 178 LEU A C 1
ATOM 1404 O O . LEU A 1 178 ? -15.655 3.639 -8.077 1.00 96.56 178 LEU A O 1
ATOM 1408 N N . ILE A 1 179 ? -14.825 3.374 -10.151 1.00 96.69 179 ILE A N 1
ATOM 1409 C CA . ILE A 1 179 ? -14.443 4.779 -10.336 1.00 96.69 179 ILE A CA 1
ATOM 1410 C C . ILE A 1 179 ? -15.676 5.689 -10.421 1.00 96.69 179 ILE A C 1
ATOM 1412 O O . ILE A 1 179 ? -15.610 6.837 -9.988 1.00 96.69 179 ILE A O 1
ATOM 1416 N N . ASN A 1 180 ? -16.785 5.198 -10.984 1.00 96.06 180 ASN A N 1
ATOM 1417 C CA . ASN A 1 180 ? -17.965 6.015 -11.279 1.00 96.06 180 ASN A CA 1
ATOM 1418 C C . ASN A 1 180 ? -19.065 5.958 -10.204 1.00 96.06 180 ASN A C 1
ATOM 1420 O O . ASN A 1 180 ? -19.925 6.839 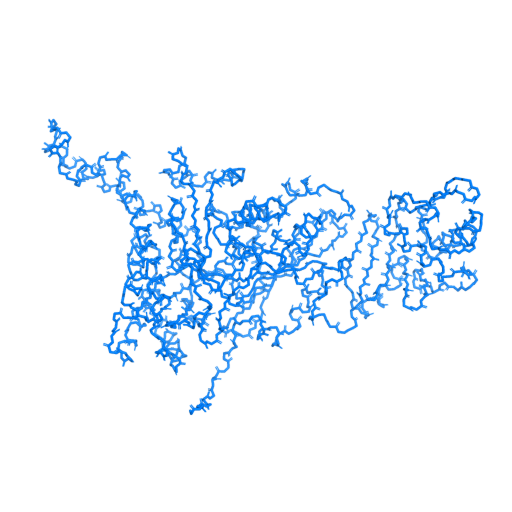-10.179 1.00 96.06 180 ASN A O 1
ATOM 1424 N N . ASP A 1 181 ? -19.097 4.927 -9.355 1.00 96.19 181 ASP A N 1
ATOM 1425 C CA . ASP A 1 181 ? -20.143 4.746 -8.344 1.00 96.19 181 ASP A CA 1
ATOM 1426 C C . ASP A 1 181 ? -19.778 5.437 -7.023 1.00 96.19 181 ASP A C 1
ATOM 1428 O O . ASP A 1 181 ? -19.087 4.886 -6.161 1.00 96.19 181 ASP A O 1
ATOM 1432 N N . ASN A 1 182 ? -20.309 6.647 -6.835 1.00 93.69 182 ASN A N 1
ATOM 1433 C CA . ASN A 1 182 ? -20.102 7.443 -5.623 1.00 93.69 182 ASN A CA 1
ATOM 1434 C C . ASN A 1 182 ? -20.570 6.736 -4.337 1.00 93.69 182 ASN A C 1
ATOM 1436 O O . ASN A 1 182 ? -20.058 7.037 -3.259 1.00 93.69 182 ASN A O 1
ATOM 1440 N N . ASN A 1 183 ? -21.508 5.782 -4.415 1.00 95.31 183 ASN A N 1
ATOM 1441 C CA . ASN A 1 183 ? -21.982 5.065 -3.226 1.00 95.31 183 ASN A CA 1
ATOM 1442 C C . ASN A 1 183 ? -20.922 4.113 -2.664 1.00 95.31 183 ASN A C 1
ATOM 1444 O O . ASN A 1 183 ? -20.970 3.764 -1.487 1.00 95.31 183 ASN A O 1
ATOM 1448 N N . LEU A 1 184 ? -19.957 3.698 -3.490 1.00 96.38 184 LEU A N 1
ATOM 1449 C CA . LEU A 1 184 ? -18.880 2.805 -3.071 1.00 96.38 184 LEU A CA 1
ATOM 1450 C C . LEU A 1 184 ? -17.762 3.529 -2.323 1.00 96.38 184 LEU A C 1
ATOM 1452 O O . LEU A 1 184 ? -16.875 2.853 -1.804 1.00 96.38 184 LEU A O 1
ATOM 1456 N N . LYS A 1 185 ? -17.767 4.872 -2.303 1.00 97.31 185 LYS A N 1
ATOM 1457 C CA . LYS A 1 185 ? -16.733 5.727 -1.686 1.00 97.31 185 LYS A CA 1
ATOM 1458 C C . LYS A 1 185 ? -15.305 5.494 -2.192 1.00 97.31 185 LYS A C 1
ATOM 1460 O O . LYS A 1 185 ? -14.367 6.125 -1.712 1.00 97.31 185 LYS A O 1
ATOM 1465 N N . PHE A 1 186 ? -15.139 4.652 -3.210 1.00 98.38 186 PHE A N 1
ATOM 1466 C CA . PHE A 1 186 ? -13.849 4.255 -3.756 1.00 98.38 186 PHE A CA 1
ATOM 1467 C C . PHE A 1 186 ? -13.055 5.458 -4.267 1.00 98.38 186 PHE A C 1
ATOM 1469 O O . PHE A 1 186 ? -11.893 5.623 -3.905 1.00 98.38 186 PHE A O 1
ATOM 1476 N N . GLN A 1 187 ? -13.685 6.334 -5.057 1.00 97.19 187 GLN A N 1
ATOM 1477 C CA . GLN A 1 187 ? -13.009 7.515 -5.589 1.00 97.19 187 GLN A CA 1
ATOM 1478 C C . GLN A 1 187 ? -12.544 8.452 -4.466 1.00 97.19 187 GLN A C 1
ATOM 1480 O O . GLN A 1 187 ? -11.419 8.937 -4.510 1.00 97.19 187 GLN A O 1
ATOM 1485 N N . GLU A 1 188 ? -13.371 8.681 -3.446 1.00 97.38 188 GLU A N 1
ATOM 1486 C CA . GLU A 1 188 ? -13.032 9.556 -2.317 1.00 97.38 188 GLU A CA 1
ATOM 1487 C C . GLU A 1 188 ? -11.844 8.994 -1.509 1.00 97.38 188 GLU A C 1
ATOM 1489 O O . GLU A 1 188 ? -10.908 9.730 -1.180 1.00 97.38 188 GLU A O 1
ATOM 1494 N N . ILE A 1 189 ? -11.823 7.675 -1.278 1.00 98.44 189 ILE A N 1
ATOM 1495 C CA . ILE A 1 189 ? -10.711 6.974 -0.617 1.00 98.44 189 ILE A CA 1
ATOM 1496 C C . ILE A 1 189 ? -9.445 7.008 -1.478 1.00 98.44 189 ILE A C 1
ATOM 1498 O O . ILE A 1 189 ? -8.370 7.301 -0.959 1.00 98.44 189 ILE A O 1
ATOM 1502 N N . HIS A 1 190 ? -9.548 6.771 -2.789 1.00 98.44 190 HIS A N 1
ATOM 1503 C CA . HIS A 1 190 ? -8.407 6.856 -3.708 1.00 98.44 190 HIS A CA 1
ATOM 1504 C C . HIS A 1 190 ? -7.799 8.259 -3.739 1.00 98.44 190 HIS A C 1
ATOM 1506 O O . HIS A 1 190 ? -6.581 8.395 -3.653 1.00 98.44 190 HIS A O 1
ATOM 1512 N N . ARG A 1 191 ? -8.622 9.312 -3.799 1.00 97.06 191 ARG A N 1
ATOM 1513 C CA . ARG A 1 191 ? -8.135 10.700 -3.757 1.00 97.06 191 ARG A CA 1
ATOM 1514 C C . ARG A 1 191 ? -7.432 11.013 -2.446 1.00 97.06 191 ARG A C 1
ATOM 1516 O O . ARG A 1 191 ? -6.379 11.646 -2.469 1.00 97.06 191 ARG A O 1
ATOM 1523 N N . LEU A 1 192 ? -7.978 10.552 -1.320 1.00 97.94 192 LEU A N 1
ATOM 1524 C CA . LEU A 1 192 ? -7.309 10.697 -0.032 1.00 97.94 192 LEU A CA 1
ATOM 1525 C C . LEU A 1 192 ? -5.973 9.946 -0.012 1.00 97.94 192 LEU A C 1
ATOM 1527 O O . LEU A 1 192 ? -4.964 10.524 0.381 1.00 97.94 192 LEU A O 1
ATOM 1531 N N . ALA A 1 193 ? -5.946 8.697 -0.478 1.00 98.31 193 ALA A N 1
ATOM 1532 C CA . ALA A 1 193 ? -4.725 7.904 -0.555 1.00 98.31 193 ALA A CA 1
ATOM 1533 C C . ALA A 1 193 ? -3.666 8.591 -1.429 1.00 98.31 193 ALA A C 1
ATOM 1535 O O . ALA A 1 193 ? -2.517 8.703 -1.024 1.00 98.31 193 ALA A O 1
ATOM 1536 N N . TRP A 1 194 ? -4.049 9.146 -2.577 1.00 96.62 194 TRP A N 1
ATOM 1537 C CA . TRP A 1 194 ? -3.138 9.898 -3.439 1.00 96.62 194 TRP A CA 1
ATOM 1538 C C . TRP A 1 194 ? -2.583 11.152 -2.732 1.00 96.62 194 TRP A C 1
ATOM 1540 O O . TRP A 1 194 ? -1.377 11.408 -2.765 1.00 96.62 194 TRP A O 1
ATOM 1550 N N . LYS A 1 195 ? -3.417 11.912 -2.014 1.00 95.69 195 LYS A N 1
ATOM 1551 C CA . LYS A 1 195 ? -2.941 13.052 -1.209 1.00 95.69 195 LYS A CA 1
ATOM 1552 C C . LYS A 1 195 ? -1.958 12.614 -0.120 1.00 95.69 195 LYS A C 1
ATOM 1554 O O . LYS A 1 195 ? -0.887 13.200 -0.011 1.00 95.69 195 LYS A O 1
ATOM 1559 N N . ILE A 1 196 ? -2.285 11.561 0.633 1.00 96.88 196 ILE A N 1
ATOM 1560 C CA . ILE A 1 196 ? -1.409 10.995 1.672 1.00 96.88 196 ILE A CA 1
ATOM 1561 C C . ILE A 1 196 ? -0.079 10.530 1.069 1.00 96.88 196 ILE A C 1
ATOM 1563 O O . ILE A 1 196 ? 0.977 10.832 1.613 1.00 96.88 196 ILE A O 1
ATOM 1567 N N . GLU A 1 197 ? -0.116 9.835 -0.069 1.00 94.81 197 GLU A N 1
ATOM 1568 C CA . GLU A 1 197 ? 1.076 9.373 -0.783 1.00 94.81 197 GLU A CA 1
ATOM 1569 C C . GLU A 1 197 ? 1.975 10.552 -1.175 1.00 94.81 197 GLU A C 1
ATOM 1571 O O . GLU A 1 197 ? 3.184 10.491 -0.978 1.00 94.81 197 GLU A O 1
ATOM 1576 N N . THR A 1 198 ? 1.381 11.646 -1.660 1.00 91.38 198 THR A N 1
ATOM 1577 C CA . THR A 1 198 ? 2.100 12.878 -2.030 1.00 91.38 198 THR A CA 1
ATOM 1578 C C . THR A 1 198 ? 2.776 13.527 -0.817 1.00 91.38 198 THR A C 1
ATOM 1580 O O . THR A 1 198 ? 3.925 13.959 -0.905 1.00 91.38 198 THR A O 1
ATOM 1583 N N . VAL A 1 199 ? 2.083 13.565 0.328 1.00 92.19 199 VAL A N 1
ATOM 1584 C CA . VAL A 1 199 ? 2.620 14.087 1.598 1.00 92.19 199 VAL A CA 1
ATOM 1585 C C . VAL A 1 199 ? 3.770 13.216 2.113 1.00 92.19 199 VAL A C 1
ATOM 1587 O O . VAL A 1 199 ? 4.799 13.741 2.522 1.00 92.19 199 VAL A O 1
ATOM 1590 N N . LEU A 1 200 ? 3.635 11.888 2.058 1.00 91.38 200 LEU A N 1
ATOM 1591 C CA . LEU A 1 200 ? 4.656 10.959 2.551 1.00 91.38 200 LEU A CA 1
ATOM 1592 C C . LEU A 1 200 ? 5.895 10.870 1.646 1.00 91.38 200 LEU A C 1
ATOM 1594 O O . LEU A 1 200 ? 7.007 10.764 2.159 1.00 91.38 200 LEU A O 1
ATOM 1598 N N . ASP A 1 201 ? 5.734 10.895 0.317 1.00 86.19 201 ASP A N 1
ATOM 1599 C CA . ASP A 1 201 ? 6.870 10.823 -0.623 1.00 86.19 201 ASP A CA 1
ATOM 1600 C C . ASP A 1 201 ? 7.587 12.186 -0.756 1.00 86.19 201 ASP A C 1
ATOM 1602 O O . ASP A 1 201 ? 8.658 12.255 -1.362 1.00 86.19 201 ASP A O 1
ATOM 1606 N N . LEU A 1 202 ? 7.014 13.261 -0.181 1.00 82.69 202 LEU A N 1
ATOM 1607 C CA . LEU A 1 202 ? 7.485 14.656 -0.262 1.00 82.69 202 LEU A CA 1
ATOM 1608 C C . LEU A 1 202 ? 7.709 15.125 -1.712 1.00 82.69 202 LEU A C 1
ATOM 1610 O O . LEU A 1 202 ? 8.537 15.994 -1.996 1.00 82.69 202 LEU A O 1
ATOM 1614 N N . PHE A 1 203 ? 6.985 14.505 -2.640 1.00 78.06 203 PHE A N 1
ATOM 1615 C CA . PHE A 1 203 ? 7.115 14.684 -4.076 1.00 78.06 203 PHE A CA 1
ATOM 1616 C C . PHE A 1 203 ? 5.764 14.378 -4.743 1.00 78.06 203 PHE A C 1
ATOM 1618 O O . PHE A 1 203 ? 5.017 13.536 -4.240 1.00 78.06 203 PHE A O 1
ATOM 1625 N N . PRO A 1 204 ? 5.423 15.023 -5.872 1.00 79.25 204 PRO A N 1
ATOM 1626 C CA . PRO A 1 204 ? 4.202 14.715 -6.601 1.00 79.25 204 PRO A CA 1
ATOM 1627 C C . PRO A 1 204 ? 4.229 13.294 -7.151 1.00 79.25 204 PRO A C 1
ATOM 1629 O O . PRO A 1 204 ? 5.175 12.866 -7.810 1.00 79.25 204 PRO A O 1
ATOM 1632 N N . VAL A 1 205 ? 3.136 12.580 -6.937 1.00 87.31 205 VAL A N 1
ATOM 1633 C CA . VAL A 1 205 ? 2.942 11.214 -7.429 1.00 87.31 205 VAL A CA 1
ATOM 1634 C C . VAL A 1 205 ? 1.724 11.180 -8.347 1.00 87.31 205 VAL A C 1
ATOM 1636 O O . VAL A 1 205 ? 0.896 12.089 -8.323 1.00 87.31 205 VAL A O 1
ATOM 1639 N N . SER A 1 206 ? 1.586 10.140 -9.167 1.00 89.19 206 SER A N 1
ATOM 1640 C CA . SER A 1 206 ? 0.443 9.992 -10.086 1.00 89.19 206 SER A CA 1
ATOM 1641 C C . SER A 1 206 ? -0.810 9.391 -9.432 1.00 89.19 206 SER A C 1
ATOM 1643 O O . SER A 1 206 ? -1.880 9.366 -10.045 1.00 89.19 206 SER A O 1
ATOM 1645 N N . GLY A 1 207 ? -0.675 8.857 -8.214 1.00 93.56 207 GLY A N 1
ATOM 1646 C CA . GLY A 1 207 ? -1.716 8.094 -7.528 1.00 93.56 207 GLY A CA 1
ATOM 1647 C C . GLY A 1 207 ? -1.872 6.658 -8.035 1.00 93.56 207 GLY A C 1
ATOM 1648 O O . GLY A 1 207 ? -2.812 5.982 -7.621 1.00 93.56 207 GLY A O 1
ATOM 1649 N N . VAL A 1 208 ? -0.989 6.173 -8.925 1.00 95.69 208 VAL A N 1
ATOM 1650 C CA . VAL A 1 208 ? -1.069 4.795 -9.439 1.00 95.69 208 VAL A CA 1
ATOM 1651 C C . VAL A 1 208 ? -0.829 3.748 -8.359 1.00 95.69 208 VAL A C 1
ATOM 1653 O O . VAL A 1 208 ? -1.504 2.719 -8.354 1.00 95.69 208 VAL A O 1
ATOM 1656 N N . ARG A 1 209 ? 0.123 3.994 -7.451 1.00 96.00 209 ARG A N 1
ATOM 1657 C CA . ARG A 1 209 ? 0.524 3.026 -6.425 1.00 96.00 209 ARG A CA 1
ATOM 1658 C C . ARG A 1 209 ? -0.629 2.816 -5.460 1.00 96.00 209 ARG A C 1
ATOM 1660 O O . ARG A 1 209 ? -1.176 1.722 -5.396 1.00 96.00 209 ARG A O 1
ATOM 1667 N N . SER A 1 210 ? -1.107 3.907 -4.861 1.00 97.19 210 SER A N 1
ATOM 1668 C CA . SER A 1 210 ? -2.309 3.899 -4.026 1.00 97.19 210 SER A CA 1
ATOM 1669 C C . SER A 1 210 ? -3.538 3.322 -4.740 1.00 97.19 210 SER A C 1
ATOM 1671 O O . SER A 1 210 ? -4.237 2.501 -4.153 1.00 97.19 210 SER A O 1
ATOM 1673 N N . PHE A 1 211 ? -3.796 3.664 -6.011 1.00 98.19 211 PHE A N 1
ATOM 1674 C CA . PHE A 1 211 ? -4.889 3.044 -6.778 1.00 98.19 211 PHE A CA 1
ATOM 1675 C C . PHE A 1 211 ? -4.736 1.521 -6.873 1.00 98.19 211 PHE A C 1
ATOM 1677 O O . PHE A 1 211 ? -5.675 0.769 -6.608 1.00 98.19 211 PHE A O 1
ATOM 1684 N N . THR A 1 212 ? -3.541 1.072 -7.258 1.00 97.81 212 THR A N 1
ATOM 1685 C CA . THR A 1 212 ? -3.216 -0.339 -7.467 1.00 97.81 212 THR A CA 1
ATOM 1686 C C . THR A 1 212 ? -3.399 -1.132 -6.184 1.00 97.81 212 THR A C 1
ATOM 1688 O O . THR A 1 212 ? -3.946 -2.233 -6.250 1.00 97.81 212 THR A O 1
ATOM 1691 N N . SER A 1 213 ? -3.001 -0.584 -5.034 1.00 97.88 213 SER A N 1
ATOM 1692 C CA . SER A 1 213 ? -3.153 -1.242 -3.734 1.00 97.88 213 SER A CA 1
ATOM 1693 C C . SER A 1 213 ? -4.617 -1.331 -3.269 1.00 97.88 213 SER A C 1
ATOM 1695 O O . SER A 1 213 ? -4.950 -2.230 -2.502 1.00 97.88 213 SER A O 1
ATOM 1697 N N . LEU A 1 214 ? -5.509 -0.435 -3.718 1.00 98.44 214 LEU A N 1
ATOM 1698 C CA . LEU A 1 214 ? -6.915 -0.411 -3.280 1.00 98.44 214 LEU A CA 1
ATOM 1699 C C . LEU A 1 214 ? -7.800 -1.466 -3.956 1.00 98.44 214 LEU A C 1
ATOM 1701 O O . LEU A 1 214 ? -8.721 -1.974 -3.319 1.00 98.44 214 LEU A O 1
ATOM 1705 N N . ILE A 1 215 ? -7.573 -1.771 -5.236 1.00 97.50 215 ILE A N 1
ATOM 1706 C CA . ILE A 1 215 ? -8.464 -2.653 -6.011 1.00 97.50 215 ILE A CA 1
ATOM 1707 C C . ILE A 1 215 ? -7.977 -4.096 -6.034 1.00 97.50 215 ILE A C 1
ATOM 1709 O O . ILE A 1 215 ? -6.782 -4.331 -6.074 1.00 97.50 215 ILE A O 1
ATOM 1713 N N . ASP A 1 216 ? -8.874 -5.069 -6.135 1.00 96.25 216 ASP A N 1
ATOM 1714 C CA . ASP A 1 216 ? -8.475 -6.455 -6.428 1.00 96.25 216 ASP A CA 1
ATOM 1715 C C . ASP A 1 216 ? -7.981 -6.604 -7.879 1.00 96.25 216 ASP A C 1
ATOM 1717 O O . ASP A 1 216 ? -8.226 -5.735 -8.716 1.00 96.25 216 ASP A O 1
ATOM 1721 N N . GLY A 1 217 ? -7.298 -7.695 -8.214 1.00 93.50 217 GLY A N 1
ATOM 1722 C CA . GLY A 1 217 ? -6.954 -8.051 -9.588 1.00 93.50 217 GLY A CA 1
ATOM 1723 C C . GLY A 1 217 ? -5.832 -9.079 -9.692 1.00 93.50 217 GLY A C 1
ATOM 1724 O O . GLY A 1 217 ? -4.725 -8.837 -9.224 1.00 93.50 217 GLY A O 1
ATOM 1725 N N . ASP A 1 218 ? -6.106 -10.185 -10.384 1.00 91.81 218 ASP A N 1
ATOM 1726 C CA . ASP A 1 218 ? -5.134 -11.267 -10.624 1.00 91.81 218 ASP A CA 1
ATOM 1727 C C . ASP A 1 218 ? -4.107 -10.946 -11.722 1.00 91.81 218 ASP A C 1
ATOM 1729 O O . ASP A 1 218 ? -3.058 -11.583 -11.834 1.00 91.81 218 ASP A O 1
ATOM 1733 N N . TYR A 1 219 ? -4.431 -9.964 -12.562 1.00 94.44 219 TYR A N 1
ATOM 1734 C CA . TYR A 1 219 ? -3.595 -9.480 -13.655 1.00 94.44 219 TYR A CA 1
ATOM 1735 C C . TYR A 1 219 ? -3.004 -8.111 -13.304 1.00 94.44 219 TYR A C 1
ATOM 1737 O O . TYR A 1 219 ? -3.559 -7.413 -12.447 1.00 94.44 219 TYR A O 1
ATOM 1745 N N . PRO A 1 220 ? -1.947 -7.667 -14.012 1.00 96.56 220 PRO A N 1
ATOM 1746 C CA . PRO A 1 220 ? -1.429 -6.320 -13.842 1.00 96.56 220 PRO A CA 1
ATOM 1747 C C . PRO A 1 220 ? -2.513 -5.242 -13.994 1.00 96.56 220 PRO A C 1
ATOM 1749 O O . PRO A 1 220 ? -3.491 -5.398 -14.734 1.00 96.56 220 PRO A O 1
ATOM 1752 N N . ILE A 1 221 ? -2.322 -4.123 -13.306 1.00 97.75 221 ILE A N 1
ATOM 1753 C CA . ILE A 1 221 ? -3.217 -2.967 -13.326 1.00 97.75 221 ILE A CA 1
ATOM 1754 C C . ILE A 1 221 ? -2.607 -1.888 -14.201 1.00 97.75 221 ILE A C 1
ATOM 1756 O O . ILE A 1 221 ? -1.417 -1.598 -14.121 1.00 97.75 221 ILE A O 1
ATOM 1760 N N . ILE A 1 222 ? -3.444 -1.308 -15.049 1.00 97.94 222 ILE A N 1
ATOM 1761 C CA . ILE A 1 222 ? -3.094 -0.227 -15.958 1.00 97.94 222 ILE A CA 1
ATOM 1762 C C . ILE A 1 222 ? -3.669 1.058 -15.383 1.00 97.94 222 ILE A C 1
ATOM 1764 O O . ILE A 1 222 ? -4.841 1.078 -15.015 1.00 97.94 222 ILE A O 1
ATOM 1768 N N . TYR A 1 223 ? -2.879 2.125 -15.351 1.00 97.25 223 TYR A N 1
ATOM 1769 C CA . TYR A 1 223 ? -3.311 3.427 -14.851 1.00 97.25 223 TYR A CA 1
ATOM 1770 C C . TYR A 1 223 ? -2.642 4.560 -15.625 1.00 97.25 223 TYR A C 1
ATOM 1772 O O . TYR A 1 223 ? -1.486 4.447 -16.039 1.00 97.25 223 TYR A O 1
ATOM 1780 N N . PHE A 1 224 ? -3.365 5.659 -15.816 1.00 95.06 224 PHE A N 1
ATOM 1781 C CA . PHE A 1 224 ? -2.824 6.895 -16.373 1.00 95.06 224 PHE A CA 1
ATOM 1782 C C . PHE A 1 224 ? -3.691 8.096 -16.000 1.00 95.06 224 PHE A C 1
ATOM 1784 O O . PHE A 1 224 ? -4.894 7.981 -15.756 1.00 95.06 224 PHE A O 1
ATOM 1791 N N . THR A 1 225 ? -3.078 9.274 -15.997 1.00 91.88 225 THR A N 1
ATOM 1792 C CA . THR A 1 225 ? -3.735 10.551 -15.707 1.00 91.88 225 THR A CA 1
ATOM 1793 C C . THR A 1 225 ? -3.809 11.413 -16.960 1.00 91.88 225 THR A C 1
ATOM 1795 O O . THR A 1 225 ? -3.059 11.241 -17.923 1.00 91.88 225 THR A O 1
ATOM 1798 N N . LYS A 1 226 ? -4.743 12.363 -16.981 1.00 87.62 226 LYS A N 1
ATOM 1799 C CA . LYS A 1 226 ? -4.774 13.379 -18.031 1.00 87.62 226 LYS A CA 1
ATOM 1800 C C . LYS A 1 226 ? -3.616 14.352 -17.798 1.00 87.62 226 LYS A C 1
ATOM 1802 O O . LYS A 1 226 ? -3.607 15.013 -16.764 1.00 87.62 226 LYS A O 1
ATOM 1807 N N . LYS A 1 227 ? -2.721 14.511 -18.783 1.00 73.81 227 LYS A N 1
ATOM 1808 C CA . LYS A 1 227 ? -1.732 15.605 -18.788 1.00 73.81 227 LYS A CA 1
ATOM 1809 C C . LYS A 1 227 ? -2.469 16.949 -18.770 1.00 73.81 227 LYS A C 1
ATOM 1811 O O . LYS A 1 227 ? -3.301 17.200 -19.653 1.00 73.81 227 LYS A O 1
ATOM 1816 N N . ASP A 1 228 ? -2.191 17.804 -17.788 1.00 64.94 228 ASP A N 1
ATOM 1817 C CA . ASP A 1 228 ? -2.734 19.164 -17.779 1.00 64.94 228 ASP A CA 1
ATOM 1818 C C . ASP A 1 228 ? -1.799 20.067 -18.590 1.00 64.94 228 ASP A C 1
ATOM 1820 O O . ASP A 1 228 ? -0.734 20.483 -18.139 1.00 64.94 228 ASP A O 1
ATOM 1824 N N . SER A 1 229 ? -2.180 20.338 -19.838 1.00 50.22 229 SER A N 1
ATOM 1825 C CA . SER A 1 229 ? -1.329 20.945 -20.871 1.00 50.22 229 SER A CA 1
ATOM 1826 C C . SER A 1 229 ? -0.902 22.397 -20.606 1.00 50.22 229 SER A C 1
ATOM 1828 O O . SER A 1 229 ? -0.379 23.037 -21.508 1.00 50.22 229 SER A O 1
ATOM 1830 N N . LYS A 1 230 ? -1.208 22.966 -19.434 1.00 50.91 230 LYS A N 1
ATOM 1831 C CA . LYS A 1 230 ? -0.912 24.365 -19.082 1.00 50.91 230 LYS A CA 1
ATOM 1832 C C . LYS A 1 230 ? 0.017 24.532 -17.873 1.00 50.91 230 LYS A C 1
ATOM 1834 O O . LYS A 1 230 ? 0.343 25.672 -17.558 1.00 50.91 230 LYS A O 1
ATOM 1839 N N . LYS A 1 231 ? 0.390 23.455 -17.168 1.00 50.66 231 LYS A N 1
ATOM 1840 C CA . LYS A 1 231 ? 1.043 23.532 -15.840 1.00 50.66 231 LYS A CA 1
ATOM 1841 C C . LYS A 1 231 ? 2.152 22.489 -15.604 1.00 50.66 231 LYS A C 1
ATOM 1843 O O . LYS A 1 231 ? 2.470 22.184 -14.459 1.00 50.66 231 LYS A O 1
ATOM 1848 N N . GLN A 1 232 ? 2.653 21.840 -16.653 1.00 51.78 232 GLN A N 1
ATOM 1849 C CA . GLN A 1 232 ? 3.373 20.564 -16.508 1.00 51.78 232 GLN A CA 1
ATOM 1850 C C . GLN A 1 232 ? 4.600 20.449 -17.420 1.00 51.78 232 GLN A C 1
ATOM 1852 O O . GLN A 1 232 ? 5.007 19.342 -17.770 1.00 51.78 232 GLN A O 1
ATOM 1857 N N . ASP A 1 233 ? 5.158 21.591 -17.824 1.00 52.88 233 ASP A N 1
ATOM 1858 C CA . ASP A 1 233 ? 6.291 21.636 -18.750 1.00 52.88 233 ASP A CA 1
ATOM 1859 C C . ASP A 1 233 ? 7.638 21.835 -18.034 1.00 52.88 233 ASP A C 1
ATOM 1861 O O . ASP A 1 233 ? 8.664 21.776 -18.703 1.00 52.88 233 ASP A O 1
ATOM 1865 N N . ASP A 1 234 ? 7.662 22.052 -16.709 1.00 56.94 234 ASP A N 1
ATOM 1866 C CA . ASP A 1 234 ? 8.885 22.227 -15.909 1.00 56.94 234 ASP A CA 1
ATOM 1867 C C . ASP A 1 234 ? 8.896 21.313 -14.670 1.00 56.94 234 ASP A C 1
ATOM 1869 O O . ASP A 1 234 ? 7.901 21.194 -13.949 1.00 56.94 234 ASP A O 1
ATOM 1873 N N . ILE A 1 235 ? 10.032 20.680 -14.374 1.00 55.66 235 ILE A N 1
ATOM 1874 C CA . ILE A 1 235 ? 10.204 19.878 -13.154 1.00 55.66 235 ILE A CA 1
ATOM 1875 C C . ILE A 1 235 ? 10.122 20.724 -11.871 1.00 55.66 235 ILE A C 1
ATOM 1877 O O . ILE A 1 235 ? 9.749 20.220 -10.811 1.00 55.66 235 ILE A O 1
ATOM 1881 N N . ASN A 1 236 ? 10.397 22.028 -11.965 1.00 51.41 236 ASN A N 1
ATOM 1882 C CA . ASN A 1 236 ? 10.166 22.974 -10.875 1.00 51.41 236 ASN A CA 1
ATOM 1883 C C . ASN A 1 236 ? 8.669 23.250 -10.673 1.00 51.41 236 ASN A C 1
ATOM 1885 O O . ASN A 1 236 ? 8.236 23.419 -9.533 1.00 51.41 236 ASN A O 1
ATOM 1889 N N . ASP A 1 237 ? 7.868 23.216 -11.746 1.00 52.59 237 ASP A N 1
ATOM 1890 C CA . ASP A 1 237 ? 6.407 23.279 -11.642 1.00 52.59 237 ASP A CA 1
ATOM 1891 C C . ASP A 1 237 ? 5.860 21.994 -11.019 1.00 52.59 237 ASP A C 1
ATOM 1893 O O . ASP A 1 237 ? 4.935 22.081 -10.219 1.00 52.59 237 ASP A O 1
ATOM 1897 N N . LEU A 1 238 ? 6.472 20.827 -11.289 1.00 50.44 238 LEU A N 1
ATOM 1898 C CA . LEU A 1 238 ? 6.205 19.579 -10.560 1.00 50.44 238 LEU A CA 1
ATOM 1899 C C . LEU A 1 238 ? 6.421 19.776 -9.046 1.00 50.44 238 LEU A C 1
ATOM 1901 O O . LEU A 1 238 ? 5.544 19.447 -8.258 1.00 50.44 238 LEU A O 1
ATOM 1905 N N . MET A 1 239 ? 7.501 20.418 -8.599 1.00 47.00 239 MET A N 1
ATOM 1906 C CA . MET A 1 239 ? 7.688 20.693 -7.162 1.00 47.00 239 MET A CA 1
ATOM 1907 C C . MET A 1 239 ? 6.674 21.698 -6.572 1.00 47.00 239 MET A C 1
ATOM 1909 O O . MET A 1 239 ? 6.454 21.693 -5.362 1.00 47.00 239 MET A O 1
ATOM 1913 N N . ALA A 1 240 ? 6.007 22.512 -7.400 1.00 42.50 240 ALA A N 1
ATOM 1914 C CA . ALA A 1 240 ? 4.935 23.420 -6.983 1.00 42.50 240 ALA A CA 1
ATOM 1915 C C . ALA A 1 240 ? 3.559 22.730 -6.784 1.00 42.50 240 ALA A C 1
ATOM 1917 O O . ALA A 1 240 ? 2.605 23.389 -6.368 1.00 42.50 240 ALA A O 1
ATOM 1918 N N . TYR A 1 241 ? 3.440 21.410 -7.009 1.00 50.03 241 TYR A N 1
ATOM 1919 C CA . TYR A 1 241 ? 2.215 20.612 -6.771 1.00 50.03 241 TYR A CA 1
ATOM 1920 C C . TYR A 1 241 ? 1.925 20.311 -5.286 1.00 50.03 241 TYR A C 1
ATOM 1922 O O . TYR A 1 241 ? 1.228 19.349 -4.967 1.00 50.03 241 TYR A O 1
ATOM 1930 N N . THR A 1 242 ? 2.372 21.147 -4.349 1.00 57.34 242 THR A N 1
ATOM 1931 C CA . THR A 1 242 ? 1.917 21.053 -2.949 1.00 57.34 242 THR A CA 1
ATOM 1932 C C . THR A 1 242 ? 0.459 21.474 -2.765 1.00 57.34 242 THR A C 1
ATOM 1934 O O . THR A 1 242 ? -0.114 21.242 -1.702 1.00 57.34 242 THR A O 1
ATOM 1937 N N . ASP A 1 243 ? -0.188 22.032 -3.794 1.00 75.31 243 ASP A N 1
ATOM 1938 C CA . ASP A 1 243 ? -1.636 22.210 -3.789 1.00 75.31 243 ASP A CA 1
ATOM 1939 C C . ASP A 1 243 ? -2.352 20.879 -4.061 1.00 75.31 243 ASP A C 1
ATOM 1941 O O . ASP A 1 243 ? -2.709 20.528 -5.195 1.00 75.31 243 ASP A O 1
ATOM 1945 N N . LEU A 1 244 ? -2.583 20.157 -2.965 1.00 86.81 244 LEU A N 1
ATOM 1946 C CA . LEU A 1 244 ? -3.309 18.893 -2.913 1.00 86.81 244 LEU A CA 1
ATOM 1947 C C . LEU A 1 244 ? -4.729 18.992 -3.497 1.00 86.81 244 LEU A C 1
ATOM 1949 O O . LEU A 1 244 ? -5.293 17.963 -3.862 1.00 86.81 244 LEU A O 1
ATOM 1953 N N . SER A 1 245 ? -5.316 20.188 -3.644 1.00 85.81 245 SER A N 1
ATOM 1954 C CA . SER A 1 245 ? -6.644 20.344 -4.256 1.00 85.81 245 SER A CA 1
ATOM 1955 C C . SER A 1 245 ? -6.660 20.009 -5.755 1.00 85.81 245 SER A C 1
ATOM 1957 O O . SER A 1 245 ? -7.690 19.588 -6.290 1.00 85.81 245 SER A O 1
ATOM 1959 N N . ASN A 1 246 ? -5.512 20.093 -6.443 1.00 84.94 246 ASN A N 1
ATOM 1960 C CA . ASN A 1 246 ? -5.404 19.688 -7.850 1.00 84.94 246 ASN A CA 1
ATOM 1961 C C . ASN A 1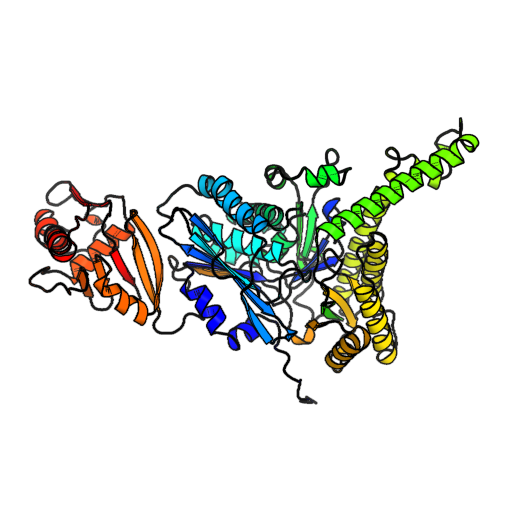 246 ? -5.602 18.176 -8.032 1.00 84.94 246 ASN A C 1
ATOM 1963 O O . ASN A 1 246 ? -6.085 17.735 -9.080 1.00 84.94 246 ASN A O 1
ATOM 1967 N N . ILE A 1 247 ? -5.285 17.371 -7.010 1.00 90.44 247 ILE A N 1
ATOM 1968 C CA . ILE A 1 247 ? -5.512 15.922 -7.039 1.00 90.44 247 ILE A CA 1
ATOM 1969 C C . ILE A 1 247 ? -7.003 15.626 -7.214 1.00 90.44 247 ILE A C 1
ATOM 1971 O O . ILE A 1 247 ? -7.347 14.740 -7.991 1.00 90.44 247 ILE A O 1
ATOM 1975 N N . ASP A 1 248 ? -7.901 16.395 -6.594 1.00 90.50 248 ASP A N 1
ATOM 1976 C CA . ASP A 1 248 ? -9.349 16.162 -6.696 1.00 90.50 248 ASP A CA 1
ATOM 1977 C C . ASP A 1 248 ? -9.882 16.394 -8.119 1.00 90.50 248 ASP A C 1
ATOM 1979 O O . ASP A 1 248 ? -10.807 15.716 -8.570 1.00 90.50 248 ASP A O 1
ATOM 1983 N N . GLN A 1 249 ? -9.265 17.321 -8.854 1.00 89.25 249 GLN A N 1
ATOM 1984 C CA . GLN A 1 249 ? -9.676 17.717 -10.204 1.00 89.25 249 GLN A CA 1
ATOM 1985 C C . GLN A 1 249 ? -9.004 16.884 -11.305 1.00 89.25 249 GLN A C 1
ATOM 1987 O O . GLN A 1 249 ? -9.474 16.853 -12.448 1.00 89.25 249 GLN A O 1
ATOM 1992 N N . THR A 1 250 ? -7.906 16.198 -10.980 1.00 88.94 250 THR A N 1
ATOM 1993 C CA . THR A 1 250 ? -7.098 15.475 -11.964 1.00 88.94 250 THR A CA 1
ATOM 1994 C C . THR A 1 250 ? -7.857 14.265 -12.493 1.00 88.94 250 THR A C 1
ATOM 1996 O O . THR A 1 250 ? -8.159 13.329 -11.753 1.00 88.94 250 THR A O 1
ATOM 1999 N N . LYS A 1 251 ? -8.161 14.238 -13.792 1.00 92.69 251 LYS A N 1
ATOM 2000 C CA . LYS A 1 251 ? -8.793 13.067 -14.419 1.00 92.69 251 LYS A CA 1
ATOM 2001 C C . LYS A 1 251 ? -7.797 11.915 -14.514 1.00 92.69 251 LYS A C 1
ATOM 2003 O O . LYS A 1 251 ? -6.649 12.131 -14.899 1.00 92.69 251 LYS A O 1
ATOM 2008 N N . TYR A 1 252 ? -8.261 10.710 -14.221 1.00 95.06 252 TYR A N 1
ATOM 2009 C CA . TYR A 1 252 ? -7.489 9.485 -14.368 1.00 95.06 252 TYR A CA 1
ATOM 2010 C C . TYR A 1 252 ? -8.350 8.382 -14.976 1.00 95.06 252 TYR A C 1
ATOM 2012 O O . TYR A 1 252 ? -9.580 8.467 -14.982 1.00 95.06 252 TYR A O 1
ATOM 2020 N N . TRP A 1 253 ? -7.680 7.357 -15.483 1.00 96.38 253 TRP A N 1
ATOM 2021 C CA . TRP A 1 253 ? -8.280 6.129 -15.975 1.00 96.38 253 TRP A CA 1
ATOM 2022 C C . TRP A 1 253 ? -7.472 4.957 -15.463 1.00 96.38 253 TRP A C 1
ATOM 2024 O O . TRP A 1 253 ? -6.249 5.043 -15.333 1.00 96.38 253 TRP A O 1
ATOM 2034 N N . ALA A 1 254 ? -8.162 3.856 -15.203 1.00 97.50 254 ALA A N 1
ATOM 2035 C CA . ALA A 1 254 ? -7.520 2.643 -14.762 1.00 97.50 254 ALA A CA 1
ATOM 2036 C C . ALA A 1 254 ? -8.301 1.413 -15.201 1.00 97.50 254 ALA A C 1
ATOM 2038 O O . ALA A 1 254 ? -9.521 1.466 -15.365 1.00 97.50 254 ALA A O 1
ATOM 2039 N N . PHE A 1 255 ? -7.585 0.306 -15.368 1.00 96.88 255 PHE A N 1
ATOM 2040 C CA . PHE A 1 255 ? -8.152 -0.965 -15.792 1.00 96.88 255 PHE A CA 1
ATOM 2041 C C . PHE A 1 255 ? -7.389 -2.114 -15.146 1.00 96.88 255 PHE A C 1
ATOM 2043 O O . PHE A 1 255 ? -6.159 -2.175 -15.228 1.00 96.88 255 PHE A O 1
ATOM 2050 N N . ARG A 1 256 ? -8.110 -3.094 -14.599 1.00 95.69 256 ARG A N 1
ATOM 2051 C CA . ARG A 1 256 ? -7.555 -4.444 -14.465 1.00 95.69 256 ARG A CA 1
ATOM 2052 C C . ARG A 1 256 ? -7.318 -4.980 -15.871 1.00 95.69 256 ARG A C 1
ATOM 2054 O O . ARG A 1 256 ? -8.229 -4.984 -16.699 1.00 95.69 256 ARG A O 1
ATOM 2061 N N . MET A 1 257 ? -6.113 -5.451 -16.166 1.00 95.50 257 MET A N 1
ATOM 2062 C CA . MET A 1 257 ? -5.772 -5.865 -17.530 1.00 95.50 257 MET A CA 1
ATOM 2063 C C . MET A 1 257 ? -6.655 -7.012 -18.050 1.00 95.50 257 MET A C 1
ATOM 2065 O O . MET A 1 257 ? -6.983 -7.040 -19.237 1.00 95.50 257 MET A O 1
ATOM 2069 N N . GLY A 1 258 ? -7.105 -7.902 -17.158 1.00 93.75 258 GLY A N 1
ATOM 2070 C CA . GLY A 1 258 ? -8.075 -8.950 -17.486 1.00 93.75 258 GLY A CA 1
ATOM 2071 C C . GLY A 1 258 ? -9.413 -8.411 -18.000 1.00 93.75 258 GLY A C 1
ATOM 2072 O O . GLY A 1 258 ? -9.972 -8.986 -18.930 1.00 93.75 258 GLY A O 1
ATOM 2073 N N . GLU A 1 259 ? -9.886 -7.278 -17.471 1.00 94.44 259 GLU A N 1
ATOM 2074 C CA . GLU A 1 259 ? -11.110 -6.606 -17.935 1.00 94.44 259 GLU A CA 1
ATOM 2075 C C . GLU A 1 259 ? -10.900 -5.959 -19.305 1.00 94.44 259 GLU A C 1
ATOM 2077 O O . GLU A 1 259 ? -11.736 -6.098 -20.193 1.00 94.44 259 GLU A O 1
ATOM 2082 N N . LEU A 1 260 ? -9.759 -5.290 -19.506 1.00 95.19 260 LEU A N 1
ATOM 2083 C CA . LEU A 1 260 ? -9.457 -4.589 -20.757 1.00 95.19 260 LEU A CA 1
ATOM 2084 C C . LEU A 1 260 ? -9.410 -5.537 -21.966 1.00 95.19 260 LEU A C 1
ATOM 2086 O O . LEU A 1 260 ? -9.859 -5.183 -23.057 1.00 95.19 260 LEU A O 1
ATOM 2090 N N . PHE A 1 261 ? -8.851 -6.734 -21.782 1.00 95.06 261 PHE A N 1
ATOM 2091 C CA . PHE A 1 261 ? -8.682 -7.714 -22.858 1.00 95.06 261 PHE A CA 1
ATOM 2092 C C . PHE A 1 261 ? -9.659 -8.888 -22.801 1.00 95.06 261 PHE A C 1
ATOM 2094 O O . PHE A 1 261 ? -9.599 -9.755 -23.673 1.00 95.06 261 PHE A O 1
ATOM 2101 N N . ASN A 1 262 ? -10.572 -8.903 -21.827 1.00 92.94 262 ASN A N 1
ATOM 2102 C CA . ASN A 1 262 ? -11.510 -10.000 -21.583 1.00 92.94 262 ASN A CA 1
ATOM 2103 C C . ASN A 1 262 ? -10.807 -11.364 -21.473 1.00 92.94 262 ASN A C 1
ATOM 2105 O O . ASN A 1 262 ? -11.220 -12.344 -22.103 1.00 92.94 262 ASN A O 1
ATOM 2109 N N . PHE A 1 263 ? -9.718 -11.432 -20.703 1.00 89.94 263 PHE A N 1
ATOM 2110 C CA . PHE A 1 263 ? -9.057 -12.710 -20.449 1.00 89.94 263 PHE A CA 1
ATOM 2111 C C . PHE A 1 263 ? -10.008 -13.646 -19.700 1.00 89.94 263 PHE A C 1
ATOM 2113 O O . PHE A 1 263 ? -10.700 -13.246 -18.763 1.00 89.94 263 PHE A O 1
ATOM 2120 N N . LYS A 1 264 ? -10.055 -14.912 -20.126 1.00 73.81 264 LYS A N 1
ATOM 2121 C CA . LYS A 1 264 ? -10.736 -15.965 -19.363 1.00 73.81 264 LYS A CA 1
ATOM 2122 C C . LYS A 1 264 ? -9.917 -16.270 -18.106 1.00 73.81 264 LYS A C 1
ATOM 2124 O O . LYS A 1 264 ? -8.723 -16.004 -18.113 1.00 73.81 264 LYS A O 1
ATOM 2129 N N . SER A 1 265 ? -10.591 -16.804 -17.081 1.00 66.88 265 SER A N 1
ATOM 2130 C CA . SER A 1 265 ? -10.071 -17.297 -15.788 1.00 66.88 265 SER A CA 1
ATOM 2131 C C . SER A 1 265 ? -8.546 -17.397 -15.659 1.00 66.88 265 SER A C 1
ATOM 2133 O O . SER A 1 265 ? -7.911 -17.992 -16.526 1.00 66.88 265 SER A O 1
ATOM 2135 N N . LEU A 1 266 ? -8.022 -16.936 -14.520 1.00 65.19 266 LEU A N 1
ATOM 2136 C CA . LEU A 1 266 ? -6.621 -16.975 -14.080 1.00 65.19 266 LEU A CA 1
ATOM 2137 C C . LEU A 1 266 ? -5.761 -18.016 -14.815 1.00 65.19 266 LEU A C 1
ATOM 2139 O O . LEU A 1 266 ? -5.795 -19.216 -14.538 1.00 65.19 266 LEU A O 1
ATOM 2143 N N . ILE A 1 267 ? -5.002 -17.529 -15.793 1.00 65.06 267 ILE A N 1
ATOM 2144 C CA . ILE A 1 267 ? -4.029 -18.335 -16.525 1.00 65.06 267 ILE A CA 1
ATOM 2145 C C . ILE A 1 267 ? -2.795 -18.440 -15.634 1.00 65.06 267 ILE A C 1
ATOM 2147 O O . ILE A 1 267 ? -2.327 -17.435 -15.097 1.00 65.06 267 ILE A O 1
ATOM 2151 N N . GLN A 1 268 ? -2.259 -19.650 -15.476 1.00 83.25 268 GLN A N 1
ATOM 2152 C CA . GLN A 1 268 ? -0.952 -19.833 -14.856 1.00 83.25 268 GLN A CA 1
ATOM 2153 C C . GLN A 1 268 ? 0.069 -18.966 -15.599 1.00 83.25 268 GLN A C 1
ATOM 2155 O O . GLN A 1 268 ? 0.185 -19.063 -16.819 1.00 83.25 268 GLN A O 1
ATOM 2160 N N . TRP A 1 269 ? 0.804 -18.123 -14.877 1.00 91.50 269 TRP A N 1
ATOM 2161 C CA . TRP A 1 269 ? 1.788 -17.240 -15.494 1.00 91.50 269 TRP A CA 1
ATOM 2162 C C . TRP A 1 269 ? 2.788 -18.045 -16.345 1.00 91.50 269 TRP A C 1
ATOM 2164 O O . TRP A 1 269 ? 3.446 -18.950 -15.824 1.00 91.50 269 TRP A O 1
ATOM 2174 N N . PRO A 1 270 ? 2.934 -17.725 -17.645 1.00 91.31 270 PRO A N 1
ATOM 2175 C CA . PRO A 1 270 ? 3.830 -18.454 -18.549 1.00 91.31 270 PRO A CA 1
ATOM 2176 C C . PRO A 1 270 ? 5.303 -18.027 -18.409 1.00 91.31 270 PRO A C 1
ATOM 2178 O O . PRO A 1 270 ? 6.168 -18.445 -19.186 1.00 91.31 270 PRO A O 1
ATOM 2181 N N . VAL A 1 271 ? 5.586 -17.163 -17.434 1.00 95.31 271 VAL A N 1
ATOM 2182 C CA . VAL A 1 271 ? 6.904 -16.626 -17.101 1.00 95.31 271 VAL A CA 1
ATOM 2183 C C . VAL A 1 271 ? 7.093 -16.662 -15.597 1.00 95.31 271 VAL A C 1
ATOM 2185 O O . VAL A 1 271 ? 6.151 -16.433 -14.842 1.00 95.31 271 VAL A O 1
ATOM 2188 N N . ASP A 1 272 ? 8.330 -16.902 -15.190 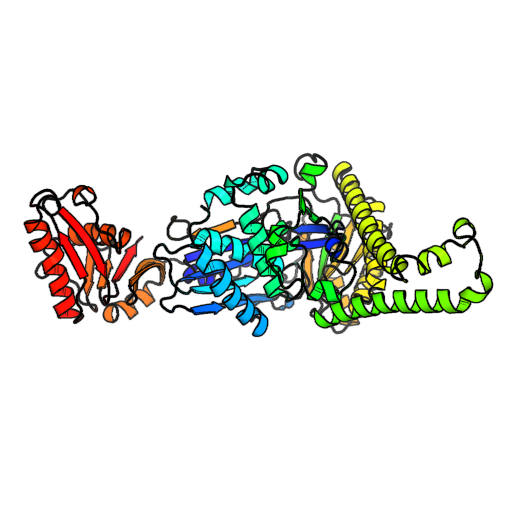1.00 96.31 272 ASP A N 1
ATOM 2189 C CA . ASP A 1 272 ? 8.773 -16.691 -13.823 1.00 96.31 272 ASP A CA 1
ATOM 2190 C C . ASP A 1 272 ? 9.411 -15.301 -13.736 1.00 96.31 272 ASP A C 1
ATOM 2192 O O . ASP A 1 272 ? 10.184 -14.888 -14.603 1.00 96.31 272 ASP A O 1
ATOM 2196 N N . PHE A 1 273 ? 9.102 -14.567 -12.677 1.00 97.56 273 PHE A N 1
ATOM 2197 C CA . PHE A 1 273 ? 9.708 -13.270 -12.390 1.00 97.56 273 PHE A CA 1
ATOM 2198 C C . PHE A 1 273 ? 9.967 -13.095 -10.900 1.00 97.56 273 PHE A C 1
ATOM 2200 O O . PHE A 1 273 ? 9.356 -13.769 -10.062 1.00 97.56 273 PHE A O 1
ATOM 2207 N N . GLY A 1 274 ? 10.874 -12.182 -10.579 1.00 97.56 274 GLY A N 1
ATOM 2208 C CA . GLY A 1 274 ? 11.239 -11.867 -9.209 1.00 97.56 274 GLY A CA 1
ATOM 2209 C C . GLY A 1 274 ? 11.936 -10.520 -9.082 1.00 97.56 274 GLY A C 1
ATOM 2210 O O . GLY A 1 274 ? 12.220 -9.844 -10.074 1.00 97.56 274 GLY A O 1
ATOM 2211 N N . LEU A 1 275 ? 12.178 -10.140 -7.835 1.00 97.69 275 LEU A N 1
ATOM 2212 C CA . LEU A 1 275 ? 12.744 -8.869 -7.415 1.00 97.69 275 LEU A CA 1
ATOM 2213 C C . LEU A 1 275 ? 13.993 -9.151 -6.584 1.00 97.69 275 LEU A C 1
ATOM 2215 O O . LEU A 1 275 ? 13.953 -9.924 -5.625 1.00 97.69 275 LEU A O 1
ATOM 2219 N N . ILE A 1 276 ? 15.105 -8.561 -7.009 1.00 97.38 276 ILE A N 1
ATOM 2220 C CA . ILE A 1 276 ? 16.402 -8.679 -6.350 1.00 97.38 276 ILE A CA 1
ATOM 2221 C C . ILE A 1 276 ? 16.759 -7.318 -5.771 1.00 97.38 276 ILE A C 1
ATOM 2223 O O . ILE A 1 276 ? 17.027 -6.384 -6.534 1.00 97.38 276 ILE A O 1
ATOM 2227 N N . PHE A 1 277 ? 16.838 -7.228 -4.448 1.00 96.56 277 PHE A N 1
ATOM 2228 C CA . PHE A 1 277 ? 17.278 -6.017 -3.782 1.00 96.56 277 PHE A CA 1
ATOM 2229 C C . PHE A 1 277 ? 18.758 -5.813 -4.062 1.00 96.56 277 PHE A C 1
ATOM 2231 O O . PHE A 1 277 ? 19.587 -6.695 -3.837 1.00 96.56 277 PHE A O 1
ATOM 2238 N N . SER A 1 278 ? 19.109 -4.630 -4.558 1.00 96.38 278 SER A N 1
ATOM 2239 C CA . SER A 1 278 ? 20.478 -4.324 -4.978 1.00 96.38 278 SER A CA 1
ATOM 2240 C C . SER A 1 278 ? 21.480 -4.181 -3.825 1.00 96.38 278 SER A C 1
ATOM 2242 O O . SER A 1 278 ? 22.681 -4.061 -4.074 1.00 96.38 278 SER A O 1
ATOM 2244 N N . GLY A 1 279 ? 21.022 -4.171 -2.570 1.00 94.44 279 GLY A N 1
ATOM 2245 C CA . GLY A 1 279 ? 21.850 -3.807 -1.419 1.00 94.44 279 GLY A CA 1
ATOM 2246 C C . GLY A 1 279 ? 22.073 -2.295 -1.290 1.00 94.44 279 GLY A C 1
ATOM 2247 O O . GLY A 1 279 ? 22.921 -1.857 -0.512 1.00 94.44 279 GLY A O 1
ATOM 2248 N N . GLU A 1 280 ? 21.352 -1.489 -2.074 1.00 93.88 280 GLU A N 1
ATOM 2249 C CA . GLU A 1 280 ? 21.418 -0.028 -2.081 1.00 93.88 280 GLU A CA 1
ATOM 2250 C C . GLU A 1 280 ? 20.025 0.534 -1.794 1.00 93.88 280 GLU A C 1
ATOM 2252 O O . GLU A 1 280 ? 19.078 0.263 -2.527 1.00 93.88 280 GLU A O 1
ATOM 2257 N N . VAL A 1 281 ? 19.884 1.323 -0.728 1.00 89.75 281 VAL A N 1
ATOM 2258 C CA . VAL A 1 281 ? 18.618 2.004 -0.415 1.00 89.75 281 VAL A CA 1
ATOM 2259 C C . VAL A 1 281 ? 18.403 3.207 -1.328 1.00 89.75 281 VAL A C 1
ATOM 2261 O O . VAL A 1 281 ? 19.351 3.891 -1.726 1.00 89.75 281 VAL A O 1
ATOM 2264 N N . ARG A 1 282 ? 17.140 3.476 -1.658 1.00 85.19 282 ARG A N 1
ATOM 2265 C CA . ARG A 1 282 ? 16.749 4.599 -2.510 1.00 85.19 282 ARG A CA 1
ATOM 2266 C C . ARG A 1 282 ? 16.919 5.934 -1.782 1.00 85.19 282 ARG A C 1
ATOM 2268 O O . ARG A 1 282 ? 16.441 6.101 -0.670 1.00 85.19 282 ARG A O 1
ATOM 2275 N N . ILE A 1 283 ? 17.469 6.935 -2.474 1.00 81.38 283 ILE A N 1
ATOM 2276 C CA . ILE A 1 283 ? 17.488 8.330 -2.002 1.00 81.38 283 ILE A CA 1
ATOM 2277 C C . ILE A 1 283 ? 16.754 9.214 -3.019 1.00 81.38 283 ILE A C 1
ATOM 2279 O O . ILE A 1 283 ? 17.304 9.525 -4.078 1.00 81.38 283 ILE A O 1
ATOM 2283 N N . SER A 1 284 ? 15.531 9.653 -2.696 1.00 77.69 284 SER A N 1
ATOM 2284 C CA . SER A 1 284 ? 14.661 10.429 -3.604 1.00 77.69 284 SER A CA 1
ATOM 2285 C C . SER A 1 284 ? 15.339 11.683 -4.175 1.00 77.69 284 SER A C 1
ATOM 2287 O O . SER A 1 284 ? 15.222 11.966 -5.366 1.00 77.69 284 SER A O 1
ATOM 2289 N N . GLY A 1 285 ? 16.146 12.386 -3.372 1.00 79.50 285 GLY A N 1
ATOM 2290 C CA . GLY A 1 285 ? 16.881 13.574 -3.826 1.00 79.50 285 GLY A CA 1
ATOM 2291 C C . GLY A 1 285 ? 17.907 13.304 -4.937 1.00 79.50 285 GLY A C 1
ATOM 2292 O O . GLY A 1 285 ? 18.154 14.179 -5.766 1.00 79.50 285 GLY A O 1
ATOM 2293 N N . ASN A 1 286 ? 18.480 12.096 -5.003 1.00 84.62 286 ASN A N 1
ATOM 2294 C CA . ASN A 1 286 ? 19.395 11.721 -6.086 1.00 84.62 286 ASN A CA 1
ATOM 2295 C C . ASN A 1 286 ? 18.645 11.468 -7.395 1.00 84.62 286 ASN A C 1
ATOM 2297 O O . ASN A 1 286 ? 19.167 11.772 -8.463 1.00 84.62 286 ASN A O 1
ATOM 2301 N N . ILE A 1 287 ? 17.425 10.940 -7.308 1.00 85.94 287 ILE A N 1
ATOM 2302 C CA . ILE A 1 287 ? 16.582 10.650 -8.469 1.00 85.94 287 ILE A CA 1
ATOM 2303 C C . ILE A 1 287 ? 16.151 11.954 -9.134 1.00 85.94 287 ILE A C 1
ATOM 2305 O O . ILE A 1 287 ? 16.383 12.126 -10.326 1.00 85.94 287 ILE A O 1
ATOM 2309 N N . ILE A 1 288 ? 15.613 12.896 -8.350 1.00 82.81 288 ILE A N 1
ATOM 2310 C CA . ILE A 1 288 ? 15.208 14.220 -8.849 1.00 82.81 288 ILE A CA 1
ATOM 2311 C C . ILE A 1 288 ? 16.393 14.895 -9.537 1.00 82.81 288 ILE A C 1
ATOM 2313 O O . ILE A 1 288 ? 16.284 15.333 -10.676 1.00 82.81 288 ILE A O 1
ATOM 2317 N N . ARG A 1 289 ? 17.562 14.890 -8.884 1.00 86.25 289 ARG A N 1
ATOM 2318 C CA . ARG A 1 289 ? 18.780 15.470 -9.451 1.00 86.25 289 ARG A CA 1
ATOM 2319 C C . ARG A 1 289 ? 19.167 14.829 -10.783 1.00 86.25 289 ARG A C 1
ATOM 2321 O O . ARG A 1 289 ? 19.538 15.558 -11.694 1.00 86.25 289 ARG A O 1
ATOM 2328 N N . SER A 1 290 ? 19.095 13.505 -10.908 1.00 89.50 290 SER A N 1
ATOM 2329 C CA . SER A 1 290 ? 19.399 12.822 -12.171 1.00 89.50 290 SER A CA 1
ATOM 2330 C C . SER A 1 290 ? 18.413 13.198 -13.277 1.00 89.50 290 SER A C 1
ATOM 2332 O O . SER A 1 290 ? 18.853 13.550 -14.367 1.00 89.50 290 SER A O 1
ATOM 2334 N N . ILE A 1 291 ? 17.109 13.239 -12.988 1.00 87.56 291 ILE A N 1
ATOM 2335 C CA . ILE A 1 291 ? 16.081 13.627 -13.967 1.00 87.56 291 ILE A CA 1
ATOM 2336 C C . ILE A 1 291 ? 16.285 15.079 -14.423 1.00 87.56 291 ILE A C 1
ATOM 2338 O O . ILE A 1 291 ? 16.383 15.321 -15.624 1.00 87.56 291 ILE A O 1
ATOM 2342 N N . THR A 1 292 ? 16.437 16.025 -13.487 1.00 86.81 292 THR A N 1
ATOM 2343 C CA . THR A 1 292 ? 16.683 17.445 -13.796 1.00 86.81 292 THR A CA 1
ATOM 2344 C C . THR A 1 292 ? 17.991 17.645 -14.562 1.00 86.81 292 THR A C 1
ATOM 2346 O O . THR A 1 292 ? 18.055 18.443 -15.493 1.00 86.81 292 THR A O 1
ATOM 2349 N N . ASN A 1 293 ? 19.052 16.917 -14.201 1.00 90.25 293 ASN A N 1
ATOM 2350 C CA . ASN A 1 293 ? 20.319 16.992 -14.924 1.00 90.25 293 ASN A CA 1
ATOM 2351 C C . ASN A 1 293 ? 20.173 16.482 -16.359 1.00 90.25 293 ASN A C 1
ATOM 2353 O O . ASN A 1 293 ? 20.706 17.107 -17.271 1.00 90.25 293 ASN A O 1
ATOM 2357 N N . THR A 1 294 ? 19.457 15.378 -16.574 1.00 90.69 294 THR A N 1
ATOM 2358 C CA . THR A 1 294 ? 19.214 14.856 -17.921 1.00 90.69 294 THR A CA 1
ATOM 2359 C C . THR A 1 294 ? 18.368 15.821 -18.750 1.00 90.69 294 THR A C 1
ATOM 2361 O O . THR A 1 294 ? 18.716 16.078 -19.901 1.00 90.69 294 THR A O 1
ATOM 2364 N N . GLU A 1 295 ? 17.309 16.398 -18.179 1.00 89.12 295 GLU A N 1
ATOM 2365 C CA . GLU A 1 295 ? 16.509 17.443 -18.833 1.00 89.12 295 GLU A CA 1
ATOM 2366 C C . GLU A 1 295 ? 17.391 18.622 -19.264 1.00 89.12 295 GLU A C 1
ATOM 2368 O O . GLU A 1 295 ? 17.409 18.992 -20.439 1.00 89.12 295 GLU A O 1
ATOM 2373 N N . LYS A 1 296 ? 18.231 19.122 -18.352 1.00 89.88 296 LYS A N 1
ATOM 2374 C CA . LYS A 1 296 ? 19.183 20.192 -18.650 1.00 89.88 296 LYS A CA 1
ATOM 2375 C C . LYS A 1 296 ? 20.176 19.812 -19.750 1.00 89.88 296 LYS A C 1
ATOM 2377 O O . LYS A 1 296 ? 20.477 20.634 -20.605 1.00 89.88 296 LYS A O 1
ATOM 2382 N N . VAL A 1 297 ? 20.666 18.571 -19.780 1.00 91.56 297 VAL A N 1
ATOM 2383 C CA . VAL A 1 297 ? 21.541 18.097 -20.867 1.00 91.56 297 VAL A CA 1
ATOM 2384 C C . VAL A 1 297 ? 20.829 18.177 -22.221 1.00 91.56 297 VAL A C 1
ATOM 2386 O O . VAL A 1 297 ? 21.462 18.558 -23.209 1.00 91.56 297 VAL A O 1
ATOM 2389 N N . PHE A 1 298 ? 19.530 17.869 -22.297 1.00 90.94 298 PHE A N 1
ATOM 2390 C CA . PHE A 1 298 ? 18.753 18.052 -23.528 1.00 90.94 298 PHE A CA 1
ATOM 2391 C C . PHE A 1 298 ? 18.613 19.533 -23.910 1.00 90.94 298 PHE A C 1
ATOM 2393 O O . PHE A 1 298 ? 18.824 19.873 -25.076 1.00 90.94 298 PHE A O 1
ATOM 2400 N N . GLU A 1 299 ? 18.307 20.414 -22.956 1.00 89.81 299 GLU A N 1
ATOM 2401 C CA . GLU A 1 299 ? 18.203 21.866 -23.185 1.00 89.81 299 GLU A CA 1
ATOM 2402 C C . GLU A 1 299 ? 19.544 22.489 -23.624 1.00 89.81 299 GLU A C 1
ATOM 2404 O O . GLU A 1 299 ? 19.603 23.251 -24.594 1.00 89.81 299 GLU A O 1
ATOM 2409 N N . ASP A 1 300 ? 20.647 22.117 -22.974 1.00 91.62 300 ASP A N 1
ATOM 2410 C CA . ASP A 1 300 ? 21.995 22.576 -23.320 1.00 91.62 300 ASP A CA 1
ATOM 2411 C C . ASP A 1 300 ? 22.396 22.063 -24.715 1.00 91.62 300 ASP A C 1
ATOM 2413 O O . ASP A 1 300 ? 22.957 22.805 -25.525 1.00 91.62 300 ASP A O 1
ATOM 2417 N N . THR A 1 301 ? 22.050 20.811 -25.042 1.00 92.06 301 THR A N 1
ATOM 2418 C CA . THR A 1 301 ? 22.318 20.219 -26.363 1.00 92.06 301 THR A CA 1
ATOM 2419 C C . THR A 1 301 ? 21.524 20.918 -27.464 1.00 92.06 301 THR A C 1
ATOM 2421 O O . THR A 1 301 ? 22.089 21.238 -28.510 1.00 92.06 301 THR A O 1
ATOM 2424 N N . THR A 1 302 ? 20.228 21.181 -27.260 1.00 91.88 302 THR A N 1
ATOM 2425 C CA . THR A 1 302 ? 19.420 21.910 -28.254 1.00 91.88 302 THR A CA 1
ATOM 2426 C C . THR A 1 302 ? 19.919 23.336 -28.439 1.00 91.88 302 THR A C 1
ATOM 2428 O O . THR A 1 302 ? 20.042 23.786 -29.577 1.00 91.88 302 THR A O 1
ATOM 2431 N N . SER A 1 303 ? 20.287 24.017 -27.352 1.00 91.31 303 SER A N 1
ATOM 2432 C CA . SER A 1 303 ? 20.871 25.360 -27.389 1.00 91.31 303 SER A CA 1
ATOM 2433 C C . SER A 1 303 ? 22.182 25.387 -28.174 1.00 91.31 303 SER A C 1
ATOM 2435 O O . SER A 1 303 ? 22.342 26.218 -29.070 1.00 91.31 303 SER A O 1
ATOM 2437 N N . TYR A 1 304 ? 23.083 24.436 -27.905 1.00 93.56 304 TYR A N 1
ATOM 2438 C CA . TYR A 1 304 ? 24.342 24.282 -28.632 1.00 93.56 304 TYR A CA 1
ATOM 2439 C C . TYR A 1 304 ? 24.111 24.037 -30.128 1.00 93.56 304 TYR A C 1
ATOM 2441 O O . TYR A 1 304 ? 24.666 24.749 -30.964 1.00 93.56 304 TYR A O 1
ATOM 2449 N N . ILE A 1 305 ? 23.241 23.083 -30.482 1.00 92.19 305 ILE A N 1
ATOM 2450 C CA . ILE A 1 305 ? 22.907 22.786 -31.882 1.00 92.19 305 ILE A CA 1
ATOM 2451 C C . ILE A 1 305 ? 22.307 24.014 -32.572 1.00 92.19 305 ILE A C 1
ATOM 2453 O O . ILE A 1 305 ? 22.751 24.384 -33.657 1.00 92.19 305 ILE A O 1
ATOM 2457 N N . ASN A 1 306 ? 21.348 24.692 -31.941 1.00 90.25 306 ASN A N 1
ATOM 2458 C CA . ASN A 1 306 ? 20.732 25.888 -32.506 1.00 90.25 306 ASN A CA 1
ATOM 2459 C C . ASN A 1 306 ? 21.762 27.001 -32.732 1.00 90.25 306 ASN A C 1
ATOM 2461 O O . ASN A 1 306 ? 21.710 27.663 -33.765 1.00 90.25 306 ASN A O 1
ATOM 2465 N N . GLN A 1 307 ? 22.707 27.195 -31.808 1.00 92.88 307 GLN A N 1
ATOM 2466 C CA . GLN A 1 307 ? 23.758 28.204 -31.928 1.00 92.88 307 GLN A CA 1
ATOM 2467 C C . GLN A 1 307 ? 24.748 27.879 -33.053 1.00 92.88 307 GLN A C 1
ATOM 2469 O O . GLN A 1 307 ? 24.999 28.729 -33.910 1.00 92.88 307 GLN A O 1
ATOM 2474 N N . GLU A 1 308 ? 25.291 26.661 -33.074 1.00 94.75 308 GLU A N 1
ATOM 2475 C CA . GLU A 1 308 ? 26.303 26.248 -34.055 1.00 94.75 308 GLU A CA 1
ATOM 2476 C C . GLU A 1 308 ? 25.744 26.206 -35.479 1.00 94.75 308 GLU A C 1
ATOM 2478 O O . GLU A 1 308 ? 26.416 26.601 -36.440 1.00 94.75 308 GLU A O 1
ATOM 2483 N N . PHE A 1 309 ? 24.488 25.771 -35.619 1.00 93.56 309 PHE A N 1
ATOM 2484 C CA . PHE A 1 309 ? 23.851 25.622 -36.920 1.00 93.56 309 PHE A CA 1
ATOM 2485 C C . PHE A 1 309 ? 23.103 26.870 -37.404 1.00 93.56 309 PHE A C 1
ATOM 2487 O O . PHE A 1 309 ? 22.760 26.928 -38.586 1.00 93.56 309 PHE A O 1
ATOM 2494 N N . LYS A 1 310 ? 22.916 27.899 -36.558 1.00 90.31 310 LYS A N 1
ATOM 2495 C CA . LYS A 1 310 ? 22.171 29.125 -36.903 1.00 90.31 310 LYS A CA 1
ATOM 2496 C C . LYS A 1 310 ? 22.600 29.716 -38.244 1.00 90.31 310 LYS A C 1
ATOM 2498 O O . LYS A 1 310 ? 21.765 29.952 -39.105 1.00 90.31 310 LYS A O 1
ATOM 2503 N N . LYS A 1 311 ? 23.908 29.894 -38.446 1.00 93.25 311 LYS A N 1
ATOM 2504 C CA . LYS A 1 311 ? 24.478 30.528 -39.650 1.00 93.25 311 LYS A CA 1
ATOM 2505 C C . LYS A 1 311 ? 24.225 29.760 -40.953 1.00 93.25 311 LYS A C 1
ATOM 2507 O O . LYS A 1 311 ? 24.353 30.339 -42.023 1.00 93.25 311 LYS A O 1
ATOM 2512 N N . TYR A 1 312 ? 23.928 28.462 -40.874 1.00 93.12 312 TYR A N 1
ATOM 2513 C CA . TYR A 1 312 ? 23.674 27.627 -42.052 1.00 93.12 312 TYR A CA 1
ATOM 2514 C C . TYR A 1 312 ? 22.203 27.625 -42.464 1.00 93.12 312 TYR A C 1
ATOM 2516 O O . TYR A 1 312 ? 21.904 27.309 -43.611 1.00 93.12 312 TYR A O 1
ATOM 2524 N N . PHE A 1 313 ? 21.307 27.969 -41.539 1.00 91.56 313 PHE A N 1
ATOM 2525 C CA . PHE A 1 313 ? 19.860 27.890 -41.733 1.00 91.56 313 PHE A CA 1
ATOM 2526 C C . PHE A 1 313 ? 19.147 29.230 -41.507 1.00 91.56 313 PHE A C 1
ATOM 2528 O O . PHE A 1 313 ? 17.920 29.293 -41.470 1.00 91.56 313 PHE A O 1
ATOM 2535 N N . GLU A 1 314 ? 19.901 30.319 -41.350 1.00 88.25 314 GLU A N 1
ATOM 2536 C CA . GLU A 1 314 ? 19.355 31.665 -41.207 1.00 88.25 314 GLU A CA 1
ATOM 2537 C C . GLU A 1 314 ? 18.646 32.084 -42.503 1.00 88.25 314 GLU A C 1
ATOM 2539 O O . GLU A 1 314 ? 19.250 32.128 -43.573 1.00 88.25 314 GLU A O 1
ATOM 2544 N N . GLY A 1 315 ? 17.344 32.367 -42.409 1.00 86.12 315 GLY A N 1
ATOM 2545 C CA . GLY A 1 315 ? 16.508 32.722 -43.559 1.00 86.12 315 GLY A CA 1
ATOM 2546 C C . GLY A 1 315 ? 15.985 31.535 -44.377 1.00 86.12 315 GLY A C 1
ATOM 2547 O O . GLY A 1 315 ? 15.278 31.763 -45.357 1.00 86.12 315 GLY A O 1
ATOM 2548 N N . CYS A 1 316 ? 16.287 30.289 -43.990 1.00 89.31 316 CYS A N 1
ATOM 2549 C CA . CYS A 1 316 ? 15.611 29.118 -44.552 1.00 89.31 316 CYS A CA 1
ATOM 2550 C C . CYS A 1 316 ? 14.132 29.105 -44.142 1.00 89.31 316 CYS A C 1
ATOM 2552 O O . CYS A 1 316 ? 13.790 29.497 -43.027 1.00 89.31 316 CYS A O 1
ATOM 2554 N N . HIS A 1 317 ? 13.260 28.635 -45.036 1.00 89.94 317 HIS A N 1
ATOM 2555 C CA . HIS A 1 317 ? 11.863 28.382 -44.693 1.00 89.94 317 HIS A CA 1
ATOM 2556 C C . HIS A 1 317 ? 11.778 27.180 -43.744 1.00 89.94 317 HIS A C 1
ATOM 2558 O O . HIS A 1 317 ? 12.550 26.229 -43.892 1.00 89.94 317 HIS A O 1
ATOM 2564 N N . ASP A 1 318 ? 10.832 27.189 -42.800 1.00 85.62 318 ASP A N 1
ATOM 2565 C CA . ASP A 1 318 ? 10.698 26.121 -41.800 1.00 85.62 318 ASP A CA 1
ATOM 2566 C C . ASP A 1 318 ? 10.594 24.740 -42.457 1.00 85.62 318 ASP A C 1
ATOM 2568 O O . ASP A 1 318 ? 11.243 23.798 -42.014 1.00 85.62 318 ASP A O 1
ATOM 2572 N N . ASP A 1 319 ? 9.854 24.612 -43.561 1.00 89.75 319 ASP A N 1
ATOM 2573 C CA . ASP A 1 319 ? 9.700 23.342 -44.284 1.00 89.75 319 ASP A CA 1
ATOM 2574 C C . ASP A 1 319 ? 11.026 22.750 -44.785 1.00 89.75 319 ASP A C 1
ATOM 2576 O O . ASP A 1 319 ? 11.167 21.523 -44.784 1.00 89.75 319 ASP A O 1
ATOM 2580 N N . ASP A 1 320 ? 12.018 23.591 -45.083 1.00 91.38 320 ASP A N 1
ATOM 2581 C CA . ASP A 1 320 ? 13.324 23.191 -45.617 1.00 91.38 320 ASP A CA 1
ATOM 2582 C C . ASP A 1 320 ? 14.328 22.789 -44.524 1.00 91.38 320 ASP A C 1
ATOM 2584 O O . ASP A 1 320 ? 15.386 22.224 -44.819 1.00 91.38 320 ASP A O 1
ATOM 2588 N N . LEU A 1 321 ? 14.020 23.053 -43.248 1.00 91.56 321 LEU A N 1
ATOM 2589 C CA . LEU A 1 321 ? 14.922 22.719 -42.149 1.00 91.56 321 LEU A CA 1
ATOM 2590 C C . LEU A 1 321 ? 15.044 21.193 -41.963 1.00 91.56 321 LEU A C 1
ATOM 2592 O O . LEU A 1 321 ? 14.031 20.477 -41.952 1.00 91.56 321 LEU A O 1
ATOM 2596 N N . PRO A 1 322 ? 16.263 20.665 -41.729 1.00 92.12 322 PRO A N 1
ATOM 2597 C CA . PRO A 1 322 ? 16.443 19.277 -41.328 1.00 92.12 322 PRO A CA 1
ATOM 2598 C C . PRO A 1 322 ? 15.657 18.950 -40.058 1.00 92.12 322 PRO A C 1
ATOM 2600 O O . PRO A 1 322 ? 15.565 19.759 -39.136 1.00 92.12 322 PRO A O 1
ATOM 2603 N N . PHE A 1 323 ? 15.149 17.721 -39.966 1.00 90.25 323 PHE A N 1
ATOM 2604 C CA . PHE A 1 323 ? 14.292 17.302 -38.852 1.00 90.25 323 PHE A CA 1
ATOM 2605 C C . PHE A 1 323 ? 14.926 17.515 -37.468 1.00 90.25 323 PHE A C 1
ATOM 2607 O O . PHE A 1 323 ? 14.249 17.967 -36.552 1.00 90.25 323 PHE A O 1
ATOM 2614 N N . PHE A 1 324 ? 16.226 17.249 -37.308 1.00 89.69 324 PHE A N 1
ATOM 2615 C CA . PHE A 1 324 ? 16.893 17.438 -36.016 1.00 89.69 324 PHE A CA 1
ATOM 2616 C C . PHE A 1 324 ? 16.983 18.916 -35.595 1.00 89.69 324 PHE A C 1
ATOM 2618 O O . PHE A 1 324 ? 16.918 19.193 -34.402 1.00 89.69 324 PHE A O 1
ATOM 2625 N N . ILE A 1 325 ? 17.074 19.846 -36.558 1.00 91.12 325 ILE A N 1
ATOM 2626 C CA . ILE A 1 325 ? 17.034 21.296 -36.310 1.00 91.12 325 ILE A CA 1
ATOM 2627 C C . ILE A 1 325 ? 15.617 21.729 -35.940 1.00 91.12 325 ILE A C 1
ATOM 2629 O O . ILE A 1 325 ? 15.433 22.482 -34.991 1.00 91.12 325 ILE A O 1
ATOM 2633 N N . LYS A 1 326 ? 14.601 21.204 -36.639 1.00 89.19 326 LYS A N 1
ATOM 2634 C CA . LYS A 1 326 ? 13.193 21.450 -36.285 1.00 89.19 326 LYS A CA 1
ATOM 2635 C C . LYS A 1 326 ? 12.932 21.067 -34.830 1.00 89.19 326 LYS A C 1
ATOM 2637 O O . LYS A 1 326 ? 12.460 21.888 -34.055 1.00 89.19 326 LYS A O 1
ATOM 2642 N N . ILE A 1 327 ? 13.333 19.859 -34.430 1.00 88.31 327 ILE A N 1
ATOM 2643 C CA . ILE A 1 327 ? 13.149 19.393 -33.050 1.00 88.31 327 ILE A CA 1
ATOM 2644 C C . ILE A 1 327 ? 13.944 20.229 -32.043 1.00 88.31 327 ILE A C 1
ATOM 2646 O O . ILE A 1 327 ? 13.447 20.489 -30.950 1.00 88.31 327 ILE A O 1
ATOM 2650 N N . SER A 1 328 ? 15.172 20.648 -32.367 1.00 87.69 328 SER A N 1
ATOM 2651 C CA . SER A 1 328 ? 15.951 21.476 -31.440 1.00 87.69 328 SER A CA 1
ATOM 2652 C C . SER A 1 328 ? 15.363 22.877 -31.264 1.00 87.69 328 SER A C 1
ATOM 2654 O O . SER A 1 328 ? 15.634 23.517 -30.252 1.00 87.69 328 SER A O 1
ATOM 2656 N N . GLN A 1 329 ? 14.558 23.362 -32.213 1.00 86.31 329 GLN A N 1
ATOM 2657 C CA . GLN A 1 329 ? 13.875 24.658 -32.141 1.00 86.31 329 GLN A CA 1
ATOM 2658 C C . GLN A 1 329 ? 12.468 24.574 -31.515 1.00 86.31 329 GLN A C 1
ATOM 2660 O O . GLN A 1 329 ? 11.963 25.582 -31.015 1.00 86.31 329 GLN A O 1
ATOM 2665 N N . GLU A 1 330 ? 11.846 23.390 -31.500 1.00 84.44 330 GLU A N 1
ATOM 2666 C CA . GLU A 1 330 ? 10.536 23.147 -30.881 1.00 84.44 330 GLU A CA 1
ATOM 2667 C C . GLU A 1 330 ? 10.524 23.539 -29.396 1.00 84.44 330 GLU A C 1
ATOM 2669 O O . GLU A 1 330 ? 11.441 23.216 -28.636 1.00 84.44 330 GLU A O 1
ATOM 2674 N N . GLU A 1 331 ? 9.456 24.232 -28.982 1.00 79.12 331 GLU A N 1
ATOM 2675 C CA . GLU A 1 331 ? 9.194 24.604 -27.583 1.00 79.12 331 GLU A CA 1
ATOM 2676 C C . GLU A 1 331 ? 10.403 25.235 -26.873 1.00 79.12 331 GLU A C 1
ATOM 2678 O O . GLU A 1 331 ? 10.706 24.928 -25.722 1.00 79.12 331 GLU A O 1
ATOM 2683 N N . LYS A 1 332 ? 11.125 26.120 -27.574 1.00 74.50 332 LYS A N 1
ATOM 2684 C CA . LYS A 1 332 ? 12.325 26.796 -27.048 1.00 74.50 332 LYS A CA 1
ATOM 2685 C C . LYS A 1 332 ? 13.432 25.823 -26.601 1.00 74.50 332 LYS A C 1
ATOM 2687 O O . LYS A 1 332 ? 14.173 26.136 -25.676 1.00 74.50 332 LYS A O 1
ATOM 2692 N N . GLY A 1 333 ? 13.557 24.666 -27.256 1.00 70.44 333 GLY A N 1
ATOM 2693 C CA . GLY A 1 333 ? 14.592 23.665 -26.968 1.00 70.44 333 GLY A CA 1
ATOM 2694 C C . GLY A 1 333 ? 14.118 22.467 -26.139 1.00 70.44 333 GLY A C 1
ATOM 2695 O O . GLY A 1 333 ? 14.866 21.503 -25.981 1.00 70.44 333 GLY A O 1
ATOM 2696 N N . ARG A 1 334 ? 12.862 22.460 -25.668 1.00 79.69 334 ARG A N 1
ATOM 2697 C CA . ARG A 1 334 ? 12.294 21.336 -24.896 1.00 79.69 334 ARG A CA 1
ATOM 2698 C C . ARG A 1 334 ? 11.753 20.187 -25.753 1.00 79.69 334 ARG A C 1
ATOM 2700 O O . ARG A 1 334 ? 11.437 19.120 -25.224 1.00 79.69 334 ARG A O 1
ATOM 2707 N N . GLY A 1 335 ? 11.723 20.336 -27.081 1.00 83.50 335 GLY A N 1
ATOM 2708 C CA . GLY A 1 335 ? 11.226 19.302 -27.998 1.00 83.50 335 GLY A CA 1
ATOM 2709 C C . GLY A 1 335 ? 11.885 17.923 -27.822 1.00 83.50 335 GLY A C 1
ATOM 2710 O O . GLY A 1 335 ? 11.200 16.898 -27.871 1.00 83.50 335 GLY A O 1
ATOM 2711 N N . LEU A 1 336 ? 13.199 17.867 -27.553 1.00 87.81 336 LEU A N 1
ATOM 2712 C CA . LEU A 1 336 ? 13.901 16.593 -27.320 1.00 87.81 336 LEU A CA 1
ATOM 2713 C C . LEU A 1 336 ? 13.446 15.891 -26.034 1.00 87.81 336 LEU A C 1
ATOM 2715 O O . LEU A 1 336 ? 13.219 14.680 -26.055 1.00 87.81 336 LEU A O 1
ATOM 2719 N N . TRP A 1 337 ? 13.281 16.639 -24.943 1.00 87.94 337 TRP A N 1
ATOM 2720 C CA . TRP A 1 337 ? 12.821 16.106 -23.661 1.00 87.94 337 TRP A CA 1
ATOM 2721 C C . TRP A 1 337 ? 11.414 15.514 -23.766 1.00 87.94 337 TRP A C 1
ATOM 2723 O O . TRP A 1 337 ? 11.179 14.367 -23.381 1.00 87.94 337 TRP A O 1
ATOM 2733 N N . ASN A 1 338 ? 10.493 16.244 -24.397 1.00 85.00 338 ASN A N 1
ATOM 2734 C CA . ASN A 1 338 ? 9.127 15.766 -24.599 1.00 85.00 338 ASN A CA 1
ATOM 2735 C C . ASN A 1 338 ? 9.085 14.482 -25.431 1.00 85.00 338 ASN A C 1
ATOM 2737 O O . ASN A 1 338 ? 8.386 13.530 -25.081 1.00 85.00 338 ASN A O 1
ATOM 2741 N N . ARG A 1 339 ? 9.876 14.405 -26.506 1.00 89.19 339 ARG A N 1
ATOM 2742 C CA . ARG A 1 339 ? 9.975 13.193 -27.336 1.00 89.19 339 ARG A CA 1
ATOM 2743 C C . ARG A 1 339 ? 10.602 12.024 -26.576 1.00 89.19 339 ARG A C 1
ATOM 2745 O O . ARG A 1 339 ? 10.186 10.877 -26.764 1.00 89.19 339 ARG A O 1
ATOM 2752 N N . TYR A 1 340 ? 11.556 12.296 -25.689 1.00 91.12 340 TYR A N 1
ATOM 2753 C CA . TYR A 1 340 ? 12.099 11.291 -24.782 1.00 91.12 340 TYR A CA 1
ATOM 2754 C C . TYR A 1 340 ? 11.008 10.738 -23.842 1.00 91.12 340 TYR A C 1
ATOM 2756 O O . TYR A 1 340 ? 10.815 9.522 -23.776 1.00 91.12 340 TYR A O 1
ATOM 2764 N N . MET A 1 341 ? 10.197 11.602 -23.222 1.00 87.94 341 MET A N 1
ATOM 2765 C CA . MET A 1 341 ? 9.068 11.179 -22.375 1.00 87.94 341 MET A CA 1
ATOM 2766 C C . MET A 1 341 ? 7.976 10.426 -23.145 1.00 87.94 341 MET A C 1
ATOM 2768 O O . MET A 1 341 ? 7.426 9.429 -22.664 1.00 87.94 341 MET A O 1
ATOM 2772 N N . MET A 1 342 ? 7.707 10.818 -24.392 1.00 89.50 342 MET A N 1
ATOM 2773 C CA . MET A 1 342 ? 6.839 10.045 -25.286 1.00 89.50 342 MET A CA 1
ATOM 2774 C C . MET A 1 342 ? 7.401 8.643 -25.550 1.00 89.50 342 MET A C 1
ATOM 2776 O O . MET A 1 342 ? 6.639 7.681 -25.616 1.00 89.50 342 MET A O 1
ATOM 2780 N N . THR A 1 343 ? 8.723 8.500 -25.657 1.00 93.06 343 THR A N 1
ATOM 2781 C CA . THR A 1 343 ? 9.374 7.201 -25.884 1.00 93.06 343 THR A CA 1
ATOM 2782 C C . THR A 1 343 ? 9.188 6.262 -24.689 1.00 93.06 343 THR A C 1
ATOM 2784 O O . THR A 1 343 ? 8.910 5.078 -24.890 1.00 93.06 343 THR A O 1
ATOM 2787 N N . LEU A 1 344 ? 9.237 6.777 -23.453 1.00 91.94 344 LEU A N 1
ATOM 2788 C CA . LEU A 1 344 ? 8.859 6.006 -22.259 1.00 91.94 344 LEU A CA 1
ATOM 2789 C C . LEU A 1 344 ? 7.403 5.522 -22.333 1.00 91.94 344 LEU A C 1
ATOM 2791 O O . LEU A 1 344 ? 7.126 4.355 -22.064 1.00 91.94 344 LEU A O 1
ATOM 2795 N N . SER A 1 345 ? 6.481 6.378 -22.778 1.00 92.38 345 SER A N 1
ATOM 2796 C CA . SER A 1 345 ? 5.072 5.995 -22.956 1.00 92.38 345 SER A CA 1
ATOM 2797 C C . SER A 1 345 ? 4.888 4.915 -24.029 1.00 92.38 345 SER A C 1
ATOM 2799 O O . SER A 1 345 ? 4.090 3.993 -23.855 1.00 92.38 345 SER A O 1
ATOM 2801 N N . VAL A 1 346 ? 5.648 4.980 -25.128 1.00 94.31 346 VAL A N 1
ATOM 2802 C CA . VAL A 1 346 ? 5.659 3.932 -26.164 1.00 94.31 346 VAL A CA 1
ATOM 2803 C C . VAL A 1 346 ? 6.177 2.609 -25.597 1.00 94.31 346 VAL A C 1
ATOM 2805 O O . VAL A 1 346 ? 5.606 1.561 -25.901 1.00 94.31 346 VAL A O 1
ATOM 2808 N N . ALA A 1 347 ? 7.198 2.632 -24.734 1.00 95.00 347 ALA A N 1
ATOM 2809 C CA . ALA A 1 347 ? 7.677 1.425 -24.061 1.00 95.00 347 ALA A CA 1
ATOM 2810 C C . ALA A 1 347 ? 6.578 0.780 -23.195 1.00 95.00 347 ALA A C 1
ATOM 2812 O O . ALA A 1 347 ? 6.384 -0.435 -23.278 1.00 95.00 347 ALA A O 1
ATOM 2813 N N . SER A 1 348 ? 5.784 1.578 -22.471 1.00 96.00 348 SER A N 1
ATOM 2814 C CA . SER A 1 348 ? 4.606 1.080 -21.745 1.00 96.00 348 SER A CA 1
ATOM 2815 C C . SER A 1 348 ? 3.561 0.458 -22.677 1.00 96.00 348 SER A C 1
ATOM 2817 O O . SER A 1 348 ? 3.011 -0.597 -22.370 1.00 96.00 348 SER A O 1
ATOM 2819 N N . MET A 1 349 ? 3.294 1.051 -23.847 1.00 96.19 349 MET A N 1
ATOM 2820 C CA . MET A 1 349 ? 2.366 0.468 -24.833 1.00 96.19 349 MET A CA 1
ATOM 2821 C C . MET A 1 349 ? 2.879 -0.861 -25.400 1.00 96.19 349 MET A C 1
ATOM 2823 O O . MET A 1 349 ? 2.106 -1.803 -25.584 1.00 96.19 349 MET A O 1
ATOM 2827 N N . MET A 1 350 ? 4.186 -0.961 -25.655 1.00 96.94 350 MET A N 1
ATOM 2828 C CA . MET A 1 350 ? 4.816 -2.212 -26.079 1.00 96.94 350 MET A CA 1
ATOM 2829 C C . MET A 1 350 ? 4.720 -3.280 -24.990 1.00 96.94 350 MET A C 1
ATOM 2831 O O . MET A 1 350 ? 4.429 -4.431 -25.308 1.00 96.94 350 MET A O 1
ATOM 2835 N N . MET A 1 351 ? 4.900 -2.899 -23.722 1.00 96.94 351 MET A N 1
ATOM 2836 C CA . MET A 1 351 ? 4.706 -3.791 -22.579 1.00 96.94 351 MET A CA 1
ATOM 2837 C C . MET A 1 351 ? 3.263 -4.289 -22.492 1.00 96.94 351 MET A C 1
ATOM 2839 O O . MET A 1 351 ? 3.035 -5.488 -22.364 1.00 96.94 351 MET A O 1
ATOM 2843 N N . LEU A 1 352 ? 2.283 -3.390 -22.625 1.00 97.12 352 LEU A N 1
ATOM 2844 C CA . LEU A 1 352 ? 0.863 -3.741 -22.618 1.00 97.12 352 LEU A CA 1
ATOM 2845 C C . LEU A 1 352 ? 0.522 -4.754 -23.719 1.00 97.12 352 LEU A C 1
ATOM 2847 O O . LEU A 1 352 ? -0.159 -5.746 -23.462 1.00 97.12 352 LEU A O 1
ATOM 2851 N N . LYS A 1 353 ? 1.023 -4.530 -24.940 1.00 96.56 353 LYS A N 1
ATOM 2852 C CA . LYS A 1 353 ? 0.886 -5.499 -26.034 1.00 96.56 353 LYS A CA 1
ATOM 2853 C C . LYS A 1 353 ? 1.576 -6.823 -25.690 1.00 96.56 353 LYS A C 1
ATOM 2855 O O . LYS A 1 353 ? 0.993 -7.874 -25.928 1.00 96.56 353 LYS A O 1
ATOM 2860 N N . GLY A 1 354 ? 2.779 -6.768 -25.119 1.00 95.62 354 GLY A N 1
ATOM 2861 C CA . GLY A 1 354 ? 3.523 -7.944 -24.671 1.00 95.62 354 GLY A CA 1
ATOM 2862 C C . GLY A 1 354 ? 2.713 -8.794 -23.696 1.00 95.62 354 GLY A C 1
ATOM 2863 O O . GLY A 1 354 ? 2.587 -9.993 -23.910 1.00 95.62 354 GLY A O 1
ATOM 2864 N N . PHE A 1 355 ? 2.084 -8.178 -22.693 1.00 95.56 355 PHE A N 1
ATOM 2865 C CA . PHE A 1 355 ? 1.173 -8.875 -21.785 1.00 95.56 355 PHE A CA 1
ATOM 2866 C C . PHE A 1 355 ? -0.063 -9.435 -22.477 1.00 95.56 355 PHE A C 1
ATOM 2868 O O . PHE A 1 355 ? -0.466 -10.561 -22.190 1.00 95.56 355 PHE A O 1
ATOM 2875 N N . LYS A 1 356 ? -0.669 -8.664 -23.387 1.00 94.69 356 LYS A N 1
ATOM 2876 C CA . LYS A 1 356 ? -1.809 -9.143 -24.167 1.00 94.69 356 LYS A CA 1
ATOM 2877 C C . LYS A 1 356 ? -1.473 -10.441 -24.884 1.00 94.69 356 LYS A C 1
ATOM 2879 O O . LYS A 1 356 ? -2.232 -11.400 -24.776 1.00 94.69 356 LYS A O 1
ATOM 2884 N N . ASP A 1 357 ? -0.351 -10.464 -25.590 1.00 93.38 357 ASP A N 1
ATOM 2885 C CA . ASP A 1 357 ? 0.091 -11.639 -26.330 1.00 93.38 357 ASP A CA 1
ATOM 2886 C C . ASP A 1 357 ? 0.417 -12.785 -25.360 1.00 93.38 357 ASP A C 1
ATOM 2888 O O . ASP A 1 357 ? -0.121 -13.876 -25.524 1.00 93.38 357 ASP A O 1
ATOM 2892 N N . LEU A 1 358 ? 1.182 -12.500 -24.297 1.00 92.69 358 LEU A N 1
ATOM 2893 C CA . LEU A 1 358 ? 1.582 -13.450 -23.254 1.00 92.69 358 LEU A CA 1
ATOM 2894 C C . LEU A 1 358 ? 0.390 -14.213 -22.655 1.00 92.69 358 LEU A C 1
ATOM 2896 O O . LEU A 1 358 ? 0.403 -15.441 -22.586 1.00 92.69 358 LEU A O 1
ATOM 2900 N N . PHE A 1 359 ? -0.653 -13.494 -22.235 1.00 92.12 359 PHE A N 1
ATOM 2901 C CA . PHE A 1 359 ? -1.836 -14.101 -21.624 1.00 92.12 359 PHE A CA 1
ATOM 2902 C C . PHE A 1 359 ? -2.819 -14.669 -22.649 1.00 92.12 359 PHE A C 1
ATOM 2904 O O . PHE A 1 359 ? -3.563 -15.585 -22.324 1.00 92.12 359 PHE A O 1
ATOM 2911 N N . SER A 1 360 ? -2.834 -14.176 -23.890 1.00 89.94 360 SER A N 1
ATOM 2912 C CA . SER A 1 360 ? -3.721 -14.734 -24.921 1.00 89.94 360 SER A CA 1
ATOM 2913 C C . SER A 1 360 ? -3.225 -16.079 -25.448 1.00 89.94 360 SER A C 1
ATOM 2915 O O . SER A 1 360 ? -4.040 -16.933 -25.791 1.00 89.94 360 SER A O 1
ATOM 2917 N N . THR A 1 361 ? -1.906 -16.267 -25.543 1.00 88.81 361 THR A N 1
ATOM 2918 C CA . THR A 1 361 ? -1.302 -17.511 -26.042 1.00 88.81 361 THR A CA 1
ATOM 2919 C C . THR A 1 361 ? -0.967 -18.493 -24.925 1.00 88.81 361 THR A C 1
ATOM 2921 O O . THR A 1 361 ? -0.910 -19.692 -25.181 1.00 88.81 361 THR A O 1
ATOM 2924 N N . GLY A 1 362 ? -0.737 -18.006 -23.699 1.00 86.69 362 GLY A N 1
ATOM 2925 C CA . GLY A 1 362 ? -0.170 -18.813 -22.616 1.00 86.69 362 GLY A CA 1
ATOM 2926 C C . GLY A 1 362 ? 1.300 -19.175 -22.854 1.00 86.69 362 GLY A C 1
ATOM 2927 O O . GLY A 1 362 ? 1.826 -20.073 -22.202 1.00 86.69 362 GLY A O 1
ATOM 2928 N N . GLU A 1 363 ? 1.973 -18.492 -23.783 1.00 85.94 363 GLU A N 1
ATOM 2929 C CA . GLU A 1 363 ? 3.359 -18.756 -24.158 1.00 85.94 363 GLU A CA 1
ATOM 2930 C C . GLU A 1 363 ? 4.218 -17.503 -24.005 1.00 85.94 363 GLU A C 1
ATOM 2932 O O . GLU A 1 363 ? 3.846 -16.400 -24.409 1.00 85.94 363 GLU A O 1
ATOM 2937 N N . SER A 1 364 ? 5.423 -17.684 -23.463 1.00 83.06 364 SER A N 1
ATOM 2938 C CA . SER A 1 364 ? 6.398 -16.607 -23.321 1.00 83.06 364 SER A CA 1
ATOM 2939 C C . SER A 1 364 ? 7.040 -16.252 -24.671 1.00 83.06 364 SER A C 1
ATOM 2941 O O . SER A 1 364 ? 7.935 -16.946 -25.167 1.00 83.06 364 SER A O 1
ATOM 2943 N N . ASP A 1 365 ? 6.584 -15.157 -25.284 1.00 85.94 365 ASP A N 1
ATOM 2944 C CA . ASP A 1 365 ? 7.151 -14.615 -26.526 1.00 85.94 365 ASP A CA 1
ATOM 2945 C C . ASP A 1 365 ? 8.281 -13.599 -26.267 1.00 85.94 365 ASP A C 1
ATOM 2947 O O . ASP A 1 365 ? 8.307 -12.878 -25.269 1.00 85.94 365 ASP A O 1
ATOM 2951 N N . ARG A 1 366 ? 9.217 -13.498 -27.217 1.00 91.38 366 ARG A N 1
ATOM 2952 C CA . ARG A 1 366 ? 10.345 -12.554 -27.199 1.00 91.38 366 ARG A CA 1
ATOM 2953 C C . ARG A 1 366 ? 9.904 -11.093 -27.149 1.00 91.38 366 ARG A C 1
ATOM 2955 O O . ARG A 1 366 ? 10.672 -10.257 -26.675 1.00 91.38 366 ARG A O 1
ATOM 2962 N N . SER A 1 367 ? 8.718 -10.754 -27.659 1.00 91.69 367 SER A N 1
ATOM 2963 C CA . SER A 1 367 ? 8.225 -9.372 -27.641 1.00 91.69 367 SER A CA 1
ATOM 2964 C C . SER A 1 367 ? 8.030 -8.832 -26.220 1.00 91.69 367 SER A C 1
ATOM 2966 O O . SER A 1 367 ? 8.394 -7.682 -25.969 1.00 91.69 367 SER A O 1
ATOM 2968 N N . PHE A 1 368 ? 7.558 -9.668 -25.289 1.00 95.88 368 PHE A N 1
ATOM 2969 C CA . PHE A 1 368 ? 7.394 -9.324 -23.874 1.00 95.88 368 PHE A CA 1
ATOM 2970 C C . PHE A 1 368 ? 8.738 -8.971 -23.221 1.00 95.88 368 PHE A C 1
ATOM 2972 O O . PHE A 1 368 ? 8.924 -7.860 -22.727 1.00 95.88 368 PHE A O 1
ATOM 2979 N N . PHE A 1 369 ? 9.722 -9.868 -23.317 1.00 96.56 369 PHE A N 1
ATOM 2980 C CA . PHE A 1 369 ? 11.060 -9.647 -22.755 1.00 96.56 369 PHE A CA 1
ATOM 2981 C C . PHE A 1 369 ? 11.767 -8.444 -23.389 1.00 96.56 369 PHE A C 1
ATOM 2983 O O . PHE A 1 369 ? 12.366 -7.623 -22.696 1.00 96.56 369 PHE A O 1
ATOM 2990 N N . ARG A 1 370 ? 11.624 -8.268 -24.708 1.00 95.38 370 ARG A N 1
ATOM 2991 C CA . ARG A 1 370 ? 12.164 -7.099 -25.411 1.00 95.38 370 ARG A CA 1
ATOM 2992 C C . ARG A 1 370 ? 11.558 -5.787 -24.910 1.00 95.38 370 ARG A C 1
ATOM 2994 O O . ARG A 1 370 ? 12.271 -4.786 -24.875 1.00 95.38 370 ARG A O 1
ATOM 3001 N N . ALA A 1 371 ? 10.274 -5.762 -24.551 1.00 96.31 371 ALA A N 1
ATOM 3002 C CA . ALA A 1 371 ? 9.639 -4.564 -24.005 1.00 96.31 371 ALA A CA 1
ATOM 3003 C C . ALA A 1 371 ? 10.220 -4.188 -22.628 1.00 96.31 371 ALA A C 1
ATOM 3005 O O . ALA A 1 371 ? 10.468 -3.008 -22.380 1.00 96.31 371 ALA A O 1
ATOM 3006 N N . ILE A 1 372 ? 10.514 -5.179 -21.775 1.00 96.69 372 ILE A N 1
ATOM 3007 C CA . ILE A 1 372 ? 11.167 -4.972 -20.468 1.00 96.69 372 ILE A CA 1
ATOM 3008 C C . ILE A 1 372 ? 12.556 -4.345 -20.665 1.00 96.69 372 ILE A C 1
ATOM 3010 O O . ILE A 1 372 ? 12.875 -3.318 -20.060 1.00 96.69 372 ILE A O 1
ATOM 3014 N N . ASP A 1 373 ? 13.353 -4.914 -21.569 1.00 95.50 373 ASP A N 1
ATOM 3015 C CA . ASP A 1 373 ? 14.714 -4.447 -21.854 1.00 95.50 373 ASP A CA 1
ATOM 3016 C C . ASP A 1 373 ? 14.762 -3.075 -22.509 1.00 95.50 373 ASP A C 1
ATOM 3018 O O . ASP A 1 373 ? 15.650 -2.269 -22.211 1.00 95.50 373 ASP A O 1
ATOM 3022 N N . LEU A 1 374 ? 13.804 -2.790 -23.390 1.00 95.06 374 LEU A N 1
ATOM 3023 C CA . LEU A 1 374 ? 13.654 -1.464 -23.968 1.00 95.06 374 LEU A CA 1
ATOM 3024 C C . LEU A 1 374 ? 13.362 -0.442 -22.866 1.00 95.06 374 LEU A C 1
ATOM 3026 O O . LEU A 1 374 ? 14.012 0.600 -22.830 1.00 95.06 374 LEU A O 1
ATOM 3030 N N . GLY A 1 375 ? 12.460 -0.774 -21.937 1.00 95.44 375 GLY A N 1
ATOM 3031 C CA . GLY A 1 375 ? 12.166 0.049 -20.766 1.00 95.44 375 GLY A CA 1
ATOM 3032 C C . GLY A 1 375 ? 13.424 0.382 -19.963 1.00 95.44 375 GLY A C 1
ATOM 3033 O O . GLY A 1 375 ? 13.712 1.555 -19.744 1.00 95.44 375 GLY A O 1
ATOM 3034 N N . HIS A 1 376 ? 14.234 -0.621 -19.603 1.00 95.75 376 HIS A N 1
ATOM 3035 C CA . HIS A 1 376 ? 15.502 -0.381 -18.902 1.00 95.75 376 HIS A CA 1
ATOM 3036 C C . HIS A 1 376 ? 16.457 0.510 -19.703 1.00 95.75 376 HIS A C 1
ATOM 3038 O O . HIS A 1 376 ? 17.060 1.427 -19.152 1.00 95.75 376 HIS A O 1
ATOM 3044 N N . SER A 1 377 ? 16.596 0.234 -21.001 1.00 94.94 377 SER A N 1
ATOM 3045 C CA . SER A 1 377 ? 17.524 0.961 -21.875 1.00 94.94 377 SER A CA 1
ATOM 3046 C C . SER A 1 377 ? 17.170 2.444 -21.958 1.00 94.94 377 SER A C 1
ATOM 3048 O O . SER A 1 377 ? 18.064 3.286 -21.926 1.00 94.94 377 SER A O 1
ATOM 3050 N N . ILE A 1 378 ? 15.872 2.760 -22.020 1.00 94.31 378 ILE A N 1
ATOM 3051 C CA . ILE A 1 378 ? 15.383 4.140 -21.993 1.00 94.31 378 ILE A CA 1
ATOM 3052 C C . ILE A 1 378 ? 15.633 4.741 -20.606 1.00 94.31 378 ILE A C 1
ATOM 3054 O O . ILE A 1 378 ? 16.271 5.786 -20.527 1.00 94.31 378 ILE A O 1
ATOM 3058 N N . LEU A 1 379 ? 15.226 4.072 -19.518 1.00 94.44 379 LEU A N 1
ATOM 3059 C CA . LEU A 1 379 ? 15.405 4.557 -18.138 1.00 94.44 379 LEU A CA 1
ATOM 3060 C C . LEU A 1 379 ? 16.872 4.839 -17.791 1.00 94.44 379 LEU A C 1
ATOM 3062 O O . LEU A 1 379 ? 17.173 5.810 -17.106 1.00 94.44 379 LEU A O 1
ATOM 3066 N N . LYS A 1 380 ? 17.808 4.043 -18.310 1.00 93.81 380 LYS A N 1
ATOM 3067 C CA . LYS A 1 380 ? 19.243 4.267 -18.117 1.00 93.81 380 LYS A CA 1
ATOM 3068 C C . LYS A 1 380 ? 19.703 5.642 -18.620 1.00 93.81 380 LYS A C 1
ATOM 3070 O O . LYS A 1 380 ? 20.626 6.207 -18.043 1.00 93.81 380 LYS A O 1
ATOM 3075 N N . MET A 1 381 ? 19.050 6.206 -19.640 1.00 91.75 381 MET A N 1
ATOM 3076 C CA . MET A 1 381 ? 19.354 7.556 -20.134 1.00 91.75 381 MET A CA 1
ATOM 3077 C C . MET A 1 381 ? 18.949 8.671 -19.158 1.00 91.75 381 MET A C 1
ATOM 3079 O O . MET A 1 381 ? 19.535 9.748 -19.212 1.00 91.75 381 MET A O 1
ATOM 3083 N N . LEU A 1 382 ? 18.011 8.423 -18.233 1.00 90.94 382 LEU A N 1
ATOM 3084 C CA . LEU A 1 382 ? 17.724 9.345 -17.120 1.00 90.94 382 LEU A CA 1
ATOM 3085 C C . LEU A 1 382 ? 18.794 9.298 -16.026 1.00 90.94 382 LEU A C 1
ATOM 3087 O O . LEU A 1 382 ? 18.619 9.919 -14.986 1.00 90.94 382 LEU A O 1
ATOM 3091 N N . ASP A 1 383 ? 19.866 8.522 -16.216 1.00 93.06 383 ASP A N 1
ATOM 3092 C CA . ASP A 1 383 ? 20.887 8.276 -15.201 1.00 93.06 383 ASP A CA 1
ATOM 3093 C C . ASP A 1 383 ? 20.302 7.668 -13.910 1.00 93.06 383 ASP A C 1
ATOM 3095 O O . ASP A 1 383 ? 20.904 7.728 -12.853 1.00 93.06 383 ASP A O 1
ATOM 3099 N N . VAL A 1 384 ? 19.134 7.024 -13.941 1.00 93.62 384 VAL A N 1
ATOM 3100 C CA . VAL A 1 384 ? 18.527 6.457 -12.718 1.00 93.62 384 VAL A CA 1
ATOM 3101 C C . VAL A 1 384 ? 19.006 5.035 -12.400 1.00 93.62 384 VAL A C 1
ATOM 3103 O O . VAL A 1 384 ? 18.603 4.465 -11.392 1.00 93.62 384 VAL A O 1
ATOM 3106 N N . SER A 1 385 ? 19.876 4.439 -13.221 1.00 95.19 385 SER A N 1
ATOM 3107 C CA . SER A 1 385 ? 20.539 3.163 -12.894 1.00 95.19 385 SER A CA 1
ATOM 3108 C C . SER A 1 385 ? 21.760 3.390 -11.987 1.00 95.19 385 SER A C 1
ATOM 3110 O O . SER A 1 385 ? 22.264 4.509 -11.867 1.00 95.19 385 SER A O 1
ATOM 3112 N N . THR A 1 386 ? 22.262 2.325 -11.359 1.00 94.88 386 THR A N 1
ATOM 3113 C CA . THR A 1 386 ? 23.539 2.324 -10.622 1.00 94.88 386 THR A CA 1
ATOM 3114 C C . THR A 1 386 ? 24.476 1.254 -11.185 1.00 94.88 386 THR A C 1
ATOM 3116 O O . THR A 1 386 ? 24.008 0.306 -11.823 1.00 94.88 386 THR A O 1
ATOM 3119 N N . PRO A 1 387 ? 25.798 1.347 -10.938 1.00 96.19 387 PRO A N 1
ATOM 3120 C CA . PRO A 1 387 ? 26.727 0.281 -11.308 1.00 96.19 387 PRO A CA 1
ATOM 3121 C C . PRO A 1 387 ? 26.326 -1.087 -10.740 1.00 96.19 387 PRO A C 1
ATOM 3123 O O . PRO A 1 387 ? 26.496 -2.100 -11.413 1.00 96.19 387 PRO A O 1
ATOM 3126 N N . THR A 1 388 ? 25.751 -1.117 -9.534 1.00 97.00 388 THR A N 1
ATOM 3127 C CA . THR A 1 388 ? 25.271 -2.344 -8.886 1.00 97.00 388 THR A CA 1
ATOM 3128 C C . THR A 1 388 ? 24.069 -2.932 -9.629 1.00 97.00 388 THR A C 1
ATOM 3130 O O . THR A 1 388 ? 24.074 -4.119 -9.947 1.00 97.00 388 THR A O 1
ATOM 3133 N N . ILE A 1 389 ? 23.080 -2.109 -9.996 1.00 96.69 389 ILE A N 1
ATOM 3134 C CA . ILE A 1 389 ? 21.926 -2.535 -10.811 1.00 96.69 389 ILE A CA 1
ATOM 3135 C C . ILE A 1 389 ? 22.384 -3.065 -12.179 1.00 96.69 389 ILE A C 1
ATOM 3137 O O . ILE A 1 389 ? 21.969 -4.144 -12.607 1.00 96.69 389 ILE A O 1
ATOM 3141 N N . ASP A 1 390 ? 23.268 -2.331 -12.858 1.00 97.19 390 ASP A N 1
ATOM 3142 C CA . ASP A 1 390 ? 23.813 -2.720 -14.162 1.00 97.19 390 ASP A CA 1
ATOM 3143 C C . ASP A 1 390 ? 24.604 -4.040 -14.083 1.00 97.19 390 ASP A C 1
ATOM 3145 O O . ASP A 1 390 ? 24.562 -4.866 -15.007 1.00 97.19 390 ASP A O 1
ATOM 3149 N N . PHE A 1 391 ? 25.312 -4.255 -12.971 1.00 98.12 391 PHE A N 1
ATOM 3150 C CA . PHE A 1 391 ? 26.020 -5.496 -12.690 1.00 98.12 391 PHE A CA 1
ATOM 3151 C C . PHE A 1 391 ? 25.053 -6.661 -12.458 1.00 98.12 391 PHE A C 1
ATOM 3153 O O . PHE A 1 391 ? 25.204 -7.687 -13.120 1.00 98.12 391 PHE A O 1
ATOM 3160 N N . ILE A 1 392 ? 24.033 -6.498 -11.603 1.00 98.12 392 ILE A N 1
ATOM 3161 C CA . ILE A 1 392 ? 22.994 -7.518 -11.365 1.00 98.12 392 ILE A CA 1
ATOM 3162 C C . ILE A 1 392 ? 22.369 -7.937 -12.691 1.00 98.12 392 ILE A C 1
ATOM 3164 O O . ILE A 1 392 ? 22.314 -9.123 -13.016 1.00 98.12 392 ILE A O 1
ATOM 3168 N N . ARG A 1 393 ? 21.984 -6.956 -13.511 1.00 97.25 393 ARG A N 1
ATOM 3169 C CA . ARG A 1 393 ? 21.471 -7.190 -14.858 1.00 97.25 393 ARG A CA 1
ATOM 3170 C C . ARG A 1 393 ? 22.421 -8.053 -15.686 1.00 97.25 393 ARG A C 1
ATOM 3172 O O . ARG A 1 393 ? 22.013 -9.085 -16.215 1.00 97.25 393 ARG A O 1
ATOM 3179 N N . SER A 1 394 ? 23.683 -7.649 -15.795 1.00 97.19 394 SER A N 1
ATOM 3180 C CA . SER A 1 394 ? 24.690 -8.362 -16.593 1.00 97.19 394 SER A CA 1
ATOM 3181 C C . SER A 1 394 ? 24.932 -9.791 -16.090 1.00 97.19 394 SER A C 1
ATOM 3183 O O . SER A 1 394 ? 25.055 -10.716 -16.895 1.00 97.19 394 SER A O 1
ATOM 3185 N N . TYR A 1 395 ? 24.945 -9.980 -14.771 1.00 97.75 395 TYR A N 1
ATOM 3186 C CA . TYR A 1 395 ? 25.107 -11.275 -14.119 1.00 97.75 395 TYR A CA 1
ATOM 3187 C C . TYR A 1 395 ? 23.940 -12.219 -14.434 1.00 97.75 395 TYR A C 1
ATOM 3189 O O . TYR A 1 395 ? 24.169 -13.352 -14.856 1.00 97.75 395 TYR A O 1
ATOM 3197 N N . ILE A 1 396 ? 22.696 -11.745 -14.313 1.00 97.06 396 ILE A N 1
ATOM 3198 C CA . ILE A 1 396 ? 21.497 -12.538 -14.618 1.00 97.06 396 ILE A CA 1
ATOM 3199 C C . ILE A 1 396 ? 21.476 -12.975 -16.088 1.00 97.06 396 ILE A C 1
ATOM 3201 O O . ILE A 1 396 ? 21.166 -14.130 -16.376 1.00 97.06 396 ILE A O 1
ATOM 3205 N N . TYR A 1 397 ? 21.874 -12.112 -17.031 1.00 96.12 397 TYR A N 1
ATOM 3206 C CA . TYR A 1 397 ? 22.018 -12.532 -18.431 1.00 96.12 397 TYR A CA 1
ATOM 3207 C C . TYR A 1 397 ? 23.081 -13.598 -18.636 1.00 96.12 397 TYR A C 1
ATOM 3209 O O . TYR A 1 397 ? 22.884 -14.482 -19.469 1.00 96.12 397 TYR A O 1
ATOM 3217 N N . ARG A 1 398 ? 24.219 -13.489 -17.942 1.00 94.81 398 ARG A N 1
ATOM 3218 C CA . ARG A 1 398 ? 25.296 -14.479 -18.030 1.00 94.81 398 ARG A CA 1
ATOM 3219 C C . ARG A 1 398 ? 24.786 -15.841 -17.569 1.00 94.81 398 ARG A C 1
ATOM 3221 O O . ARG A 1 398 ? 24.813 -16.778 -18.358 1.00 94.81 398 ARG A O 1
ATOM 3228 N N . VAL A 1 399 ? 24.222 -15.914 -16.364 1.00 93.00 399 VAL A N 1
ATOM 3229 C CA . VAL A 1 399 ? 23.699 -17.175 -15.817 1.00 93.00 399 VAL A CA 1
ATOM 3230 C C . VAL A 1 399 ? 22.541 -17.708 -16.658 1.00 93.00 399 VAL A C 1
ATOM 3232 O O . VAL A 1 399 ? 22.484 -18.895 -16.961 1.00 93.00 399 VAL A O 1
ATOM 3235 N N . GLY A 1 400 ? 21.624 -16.850 -17.101 1.00 90.69 400 GLY A N 1
ATOM 3236 C CA . GLY A 1 400 ? 20.514 -17.297 -17.932 1.00 90.69 400 GLY A CA 1
ATOM 3237 C C . GLY A 1 400 ? 20.956 -17.823 -19.305 1.00 90.69 400 GLY A C 1
ATOM 3238 O O . GLY A 1 400 ? 20.373 -18.787 -19.781 1.00 90.69 400 GLY A O 1
ATOM 3239 N N . ARG A 1 401 ? 22.019 -17.276 -19.918 1.00 88.88 401 ARG A N 1
ATOM 3240 C CA . ARG A 1 401 ? 22.622 -17.830 -21.152 1.00 88.88 401 ARG A CA 1
ATOM 3241 C C . ARG A 1 401 ? 23.252 -19.203 -20.946 1.00 88.88 401 ARG A C 1
ATOM 3243 O O . ARG A 1 401 ? 23.274 -19.995 -21.877 1.00 88.88 401 ARG A O 1
ATOM 3250 N N . GLU A 1 402 ? 23.794 -19.460 -19.761 1.00 87.88 402 GLU A N 1
ATOM 3251 C CA . GLU A 1 402 ? 24.393 -20.753 -19.414 1.00 87.88 402 GLU A CA 1
ATOM 3252 C C . GLU A 1 402 ? 23.325 -21.830 -19.172 1.00 87.88 402 GLU A C 1
ATOM 3254 O O . GLU A 1 402 ? 23.594 -23.011 -19.370 1.00 87.88 402 GLU A O 1
ATOM 3259 N N . ASN A 1 403 ? 22.109 -21.425 -18.782 1.00 81.19 403 ASN A N 1
ATOM 3260 C CA . ASN A 1 403 ? 21.016 -22.328 -18.409 1.00 81.19 403 ASN A CA 1
ATOM 3261 C C . ASN A 1 403 ? 19.862 -22.381 -19.430 1.00 81.19 403 ASN A C 1
ATOM 3263 O O . ASN A 1 403 ? 18.916 -23.144 -19.232 1.00 81.19 403 ASN A O 1
ATOM 3267 N N . PHE A 1 404 ? 19.891 -21.572 -20.497 1.00 85.38 404 PHE A N 1
ATOM 3268 C CA . PHE A 1 404 ? 18.788 -21.477 -21.454 1.00 85.38 404 PHE A CA 1
ATOM 3269 C C . PHE A 1 404 ? 19.230 -21.102 -22.879 1.00 85.38 404 PHE A C 1
ATOM 3271 O O . PHE A 1 404 ? 19.930 -20.111 -23.094 1.00 85.38 404 PHE A O 1
ATOM 3278 N N . ASP A 1 405 ? 18.727 -21.851 -23.866 1.00 84.69 405 ASP A N 1
ATOM 3279 C CA . ASP A 1 405 ? 19.141 -21.756 -25.276 1.00 84.69 405 ASP A CA 1
ATOM 3280 C C . ASP A 1 405 ? 18.688 -20.470 -25.994 1.00 84.69 405 ASP A C 1
ATOM 3282 O O . ASP A 1 405 ? 19.292 -20.067 -26.990 1.00 84.69 405 ASP A O 1
ATOM 3286 N N . ASP A 1 406 ? 17.629 -19.801 -25.518 1.00 87.06 406 ASP A N 1
ATOM 3287 C CA . ASP A 1 406 ? 17.119 -18.563 -26.123 1.00 87.06 406 ASP A CA 1
ATOM 3288 C C . ASP A 1 406 ? 17.280 -17.360 -25.183 1.00 87.06 406 ASP A C 1
ATOM 3290 O O . ASP A 1 406 ? 16.318 -16.916 -24.547 1.00 87.06 406 ASP A O 1
ATOM 3294 N N . PRO A 1 407 ? 18.474 -16.749 -25.116 1.00 82.88 407 PRO A N 1
ATOM 3295 C CA . PRO A 1 407 ? 18.742 -15.670 -24.172 1.00 82.88 407 PRO A CA 1
ATOM 3296 C C . PRO A 1 407 ? 17.952 -14.388 -24.445 1.00 82.88 407 PRO A C 1
ATOM 3298 O O . PRO A 1 407 ? 17.964 -13.473 -23.627 1.00 82.88 407 PRO A O 1
ATOM 3301 N N . LYS A 1 408 ? 17.242 -14.310 -25.579 1.00 86.50 408 LYS A N 1
ATOM 3302 C CA . LYS A 1 408 ? 16.302 -13.222 -25.886 1.00 86.50 408 LYS A CA 1
ATOM 3303 C C . LYS A 1 408 ? 15.000 -13.315 -25.087 1.00 86.50 408 LYS A C 1
ATOM 3305 O O . LYS A 1 408 ? 14.166 -12.423 -25.215 1.00 86.50 408 LYS A O 1
ATOM 3310 N N . LYS A 1 409 ? 14.809 -14.383 -24.307 1.00 92.25 409 LYS A N 1
ATOM 3311 C CA . LYS A 1 409 ? 13.697 -14.528 -23.363 1.00 92.25 409 LYS A CA 1
ATOM 3312 C C . LYS A 1 409 ? 14.097 -14.270 -21.910 1.00 92.25 409 LYS A C 1
ATOM 3314 O O . LYS A 1 409 ? 13.368 -14.639 -21.007 1.00 92.25 409 LYS A O 1
ATOM 3319 N N . ILE A 1 410 ? 15.250 -13.664 -21.668 1.00 95.62 410 ILE A N 1
ATOM 3320 C CA . ILE A 1 410 ? 15.620 -13.163 -20.344 1.00 95.62 410 ILE A CA 1
ATOM 3321 C C . ILE A 1 410 ? 15.518 -11.651 -20.420 1.00 95.62 410 ILE A C 1
ATOM 3323 O O . ILE A 1 410 ? 16.034 -11.055 -21.364 1.00 95.62 410 ILE A O 1
ATOM 3327 N N . ALA A 1 411 ? 14.870 -11.038 -19.442 1.00 97.31 411 ALA A N 1
ATOM 3328 C CA . ALA A 1 411 ? 14.840 -9.593 -19.331 1.00 97.31 411 ALA A CA 1
ATOM 3329 C C . ALA A 1 411 ? 15.100 -9.158 -17.902 1.00 97.31 411 ALA A C 1
ATOM 3331 O O . ALA A 1 411 ? 14.663 -9.809 -16.951 1.00 97.31 411 ALA A O 1
ATOM 3332 N N . VAL A 1 412 ? 15.818 -8.049 -17.763 1.00 97.62 412 VAL A N 1
ATOM 3333 C CA . VAL A 1 412 ? 16.153 -7.489 -16.458 1.00 97.62 412 VAL A CA 1
ATOM 3334 C C . VAL A 1 412 ? 16.141 -5.975 -16.543 1.00 97.62 412 VAL A C 1
ATOM 3336 O O . VAL A 1 412 ? 16.771 -5.386 -17.430 1.00 97.62 412 VAL A O 1
ATOM 3339 N N . LYS A 1 413 ? 15.454 -5.346 -15.594 1.00 97.31 413 LYS A N 1
ATOM 3340 C CA . LYS A 1 413 ? 15.355 -3.895 -15.490 1.00 97.31 413 LYS A CA 1
ATOM 3341 C C . LYS A 1 413 ? 15.361 -3.436 -14.037 1.00 97.31 413 LYS A C 1
ATOM 3343 O O . LYS A 1 413 ? 14.965 -4.170 -13.139 1.00 97.31 413 LYS A O 1
ATOM 3348 N N . LEU A 1 414 ? 15.738 -2.182 -13.822 1.00 95.50 414 LEU A N 1
ATOM 3349 C CA . LEU A 1 414 ? 15.368 -1.486 -12.590 1.00 95.50 414 LEU A CA 1
ATOM 3350 C C . LEU A 1 414 ? 13.841 -1.346 -12.512 1.00 95.50 414 LEU A C 1
ATOM 3352 O O . LEU A 1 414 ? 13.188 -1.212 -13.551 1.00 95.50 414 LEU A O 1
ATOM 3356 N N . THR A 1 415 ? 13.284 -1.367 -11.304 1.00 93.81 415 THR A N 1
ATOM 3357 C CA . THR A 1 415 ? 11.865 -1.084 -11.044 1.00 93.81 415 THR A CA 1
ATOM 3358 C C . THR A 1 415 ? 11.727 0.058 -10.039 1.00 93.81 415 THR A C 1
ATOM 3360 O O . THR A 1 415 ? 12.626 0.321 -9.239 1.00 93.81 415 THR A O 1
ATOM 3363 N N . GLY A 1 416 ? 10.602 0.769 -10.096 1.00 90.00 416 GLY A N 1
ATOM 3364 C CA . GLY A 1 416 ? 10.372 1.951 -9.274 1.00 90.00 416 GLY A CA 1
ATOM 3365 C C . GLY A 1 416 ? 11.261 3.122 -9.696 1.00 90.00 416 GLY A C 1
ATOM 3366 O O . GLY A 1 416 ? 11.573 3.300 -10.868 1.00 90.00 416 GLY A O 1
ATOM 3367 N N . ALA A 1 417 ? 11.670 3.947 -8.737 1.00 87.69 417 ALA A N 1
ATOM 3368 C CA . ALA A 1 417 ? 12.337 5.213 -9.035 1.00 87.69 417 ALA A CA 1
ATOM 3369 C C . ALA A 1 417 ? 13.866 5.107 -9.253 1.00 87.69 417 ALA A C 1
ATOM 3371 O O . ALA A 1 417 ? 14.526 6.132 -9.387 1.00 87.69 417 ALA A O 1
ATOM 3372 N N . GLY A 1 418 ? 14.456 3.908 -9.259 1.00 90.81 418 GLY A N 1
ATOM 3373 C CA . GLY A 1 418 ? 15.895 3.718 -9.480 1.00 90.81 418 GLY A CA 1
ATOM 3374 C C . GLY A 1 418 ? 16.808 4.257 -8.364 1.00 90.81 418 GLY A C 1
ATOM 3375 O O . GLY A 1 418 ? 16.389 4.468 -7.227 1.00 90.81 418 GLY A O 1
ATOM 3376 N N . LYS A 1 419 ? 18.094 4.443 -8.701 1.00 93.12 419 LYS A N 1
ATOM 3377 C CA . LYS A 1 419 ? 19.210 4.824 -7.810 1.00 93.12 419 LYS A CA 1
ATOM 3378 C C . LYS A 1 419 ? 19.353 3.921 -6.572 1.00 93.12 419 LYS A C 1
ATOM 3380 O O . LYS A 1 419 ? 19.745 4.389 -5.507 1.00 93.12 419 LYS A O 1
ATOM 3385 N N . GLY A 1 420 ? 19.046 2.637 -6.736 1.00 93.31 420 GLY A N 1
ATOM 3386 C CA . GLY A 1 420 ? 19.006 1.619 -5.688 1.00 93.31 420 GLY A CA 1
ATOM 3387 C C . GLY A 1 420 ? 17.707 0.819 -5.776 1.00 93.31 420 GLY A C 1
ATOM 3388 O O . GLY A 1 420 ? 17.048 0.816 -6.818 1.00 93.31 420 GLY A O 1
ATOM 3389 N N . GLY A 1 421 ? 17.338 0.165 -4.678 1.00 94.31 421 GLY A N 1
ATOM 3390 C CA . GLY A 1 421 ? 16.137 -0.653 -4.561 1.00 94.31 421 GLY A CA 1
ATOM 3391 C C . GLY A 1 421 ? 16.227 -1.962 -5.337 1.00 94.31 421 GLY A C 1
ATOM 3392 O O . GLY A 1 421 ? 17.310 -2.536 -5.496 1.00 94.31 421 GLY A O 1
ATOM 3393 N N . ASP A 1 422 ? 15.072 -2.429 -5.788 1.00 96.00 422 ASP A N 1
ATOM 3394 C CA . ASP A 1 422 ? 14.895 -3.707 -6.452 1.00 96.00 422 ASP A CA 1
ATOM 3395 C C . ASP A 1 422 ? 15.160 -3.671 -7.956 1.00 96.00 422 ASP A C 1
ATOM 3397 O O . ASP A 1 422 ? 14.860 -2.720 -8.689 1.00 96.00 422 ASP A O 1
ATOM 3401 N N . VAL A 1 423 ? 15.677 -4.799 -8.426 1.00 97.50 423 VAL A N 1
ATOM 3402 C CA . VAL A 1 423 ? 15.863 -5.128 -9.831 1.00 97.50 423 VAL A CA 1
ATOM 3403 C C . VAL A 1 423 ? 14.875 -6.228 -10.198 1.00 97.50 423 VAL A C 1
ATOM 3405 O O . VAL A 1 423 ? 14.901 -7.320 -9.635 1.00 97.50 423 VAL A O 1
ATOM 3408 N N . LEU A 1 424 ? 14.014 -5.940 -11.168 1.00 98.19 424 LEU A N 1
ATOM 3409 C CA . LEU A 1 424 ? 13.061 -6.889 -11.725 1.00 98.19 424 LEU A CA 1
ATOM 3410 C C . LEU A 1 424 ? 13.759 -7.769 -12.759 1.00 98.19 424 LEU A C 1
ATOM 3412 O O . LEU A 1 424 ? 14.326 -7.253 -13.726 1.00 98.19 424 LEU A O 1
ATOM 3416 N N . PHE A 1 425 ? 13.645 -9.085 -12.609 1.00 98.19 425 PHE A N 1
ATOM 3417 C CA . PHE A 1 425 ? 13.968 -10.041 -13.665 1.00 98.19 425 PHE A CA 1
ATOM 3418 C C . PHE A 1 425 ? 12.718 -10.802 -14.107 1.00 98.19 425 PHE A C 1
ATOM 3420 O O . PHE A 1 425 ? 11.827 -11.076 -13.305 1.00 98.19 425 PHE A O 1
ATOM 3427 N N . ALA A 1 426 ? 12.680 -11.182 -15.381 1.00 97.88 426 ALA A N 1
ATOM 3428 C CA . ALA A 1 426 ? 11.685 -12.085 -15.942 1.00 97.88 426 ALA A CA 1
ATOM 3429 C C . ALA A 1 426 ? 12.369 -13.101 -16.860 1.00 97.88 426 ALA A C 1
ATOM 3431 O O . ALA A 1 426 ? 13.220 -12.743 -17.680 1.00 97.88 426 ALA A O 1
ATOM 3432 N N . VAL A 1 427 ? 11.975 -14.364 -16.732 1.00 96.62 427 VAL A N 1
ATOM 3433 C CA . VAL A 1 427 ? 12.494 -15.503 -17.495 1.00 96.62 427 VAL A CA 1
ATOM 3434 C C . VAL A 1 427 ? 11.358 -16.459 -17.871 1.00 96.62 427 VAL A C 1
ATOM 3436 O O . VAL A 1 427 ? 10.266 -16.381 -17.302 1.00 96.62 427 VAL A O 1
ATOM 3439 N N . PRO A 1 428 ? 11.558 -17.380 -18.829 1.00 94.44 428 PRO A N 1
ATOM 3440 C CA . PRO A 1 428 ? 10.592 -18.435 -19.086 1.00 94.44 428 PRO A CA 1
ATOM 3441 C C . PRO A 1 428 ? 10.371 -19.282 -17.832 1.00 94.44 428 PRO A C 1
ATOM 3443 O O . PRO A 1 428 ? 11.253 -19.403 -16.978 1.00 94.44 428 PRO A O 1
ATOM 3446 N N . TYR A 1 429 ? 9.190 -19.883 -17.744 1.00 92.88 429 TYR A N 1
ATOM 3447 C CA . TYR A 1 429 ? 8.823 -20.762 -16.642 1.00 92.88 429 TYR A CA 1
ATOM 3448 C C . TYR A 1 429 ? 9.892 -21.838 -16.375 1.00 92.88 429 TYR A C 1
ATOM 3450 O O . TYR A 1 429 ? 10.304 -22.560 -17.283 1.00 92.88 429 TYR A O 1
ATOM 3458 N N . GLY A 1 430 ? 10.313 -21.970 -15.118 1.00 92.81 430 GLY A N 1
ATOM 3459 C CA . GLY A 1 430 ? 11.191 -23.034 -14.635 1.00 92.81 430 GLY A CA 1
ATOM 3460 C C . GLY A 1 430 ? 12.687 -22.717 -14.644 1.00 92.81 430 GLY A C 1
ATOM 3461 O O . GLY A 1 430 ? 13.435 -23.426 -13.975 1.00 92.81 430 GLY A O 1
ATOM 3462 N N . ILE A 1 431 ? 13.138 -21.665 -15.339 1.00 93.25 431 ILE A N 1
ATOM 3463 C CA . ILE A 1 431 ? 14.570 -21.466 -15.634 1.00 93.25 431 ILE A CA 1
ATOM 3464 C C . ILE A 1 431 ? 15.428 -21.216 -14.388 1.00 93.25 431 ILE A C 1
ATOM 3466 O O . ILE A 1 431 ? 16.515 -21.780 -14.291 1.00 93.25 431 ILE A O 1
ATOM 3470 N N . PHE A 1 432 ? 14.956 -20.419 -13.424 1.00 95.25 432 PHE A N 1
ATOM 3471 C CA . PHE A 1 432 ? 15.732 -20.091 -12.215 1.00 95.25 432 PHE A CA 1
ATOM 3472 C C . PHE A 1 432 ? 15.285 -20.812 -10.941 1.00 95.25 432 PHE A C 1
ATOM 3474 O O . PHE A 1 432 ? 15.853 -20.601 -9.871 1.00 95.25 432 PHE A O 1
ATOM 3481 N N . ARG A 1 433 ? 14.280 -21.691 -11.018 1.00 94.00 433 ARG A N 1
ATOM 3482 C CA . ARG A 1 433 ? 13.647 -22.248 -9.810 1.00 94.00 433 ARG A CA 1
ATOM 3483 C C . ARG A 1 433 ? 14.599 -23.046 -8.922 1.00 94.00 433 ARG A C 1
ATOM 3485 O O . ARG A 1 433 ? 14.438 -23.029 -7.709 1.00 94.00 433 ARG A O 1
ATOM 3492 N N . ASN A 1 434 ? 15.584 -23.710 -9.526 1.00 92.25 434 ASN A N 1
ATOM 3493 C CA . ASN A 1 434 ? 16.511 -24.597 -8.819 1.00 92.25 434 ASN A CA 1
ATOM 3494 C C . ASN A 1 434 ? 17.832 -23.927 -8.417 1.00 92.25 434 ASN A C 1
ATOM 3496 O O . ASN A 1 434 ? 18.586 -24.524 -7.658 1.00 92.25 434 ASN A O 1
ATOM 3500 N N . ASN A 1 435 ? 18.138 -22.732 -8.930 1.00 93.62 435 ASN A N 1
ATOM 3501 C CA . ASN A 1 435 ? 19.442 -22.087 -8.744 1.00 93.62 435 ASN A CA 1
ATOM 3502 C C . ASN A 1 435 ? 19.352 -20.613 -8.319 1.00 93.62 435 ASN A C 1
ATOM 3504 O O . ASN A 1 435 ? 20.383 -19.951 -8.235 1.00 93.62 435 ASN A O 1
ATOM 3508 N N . ILE A 1 436 ? 18.158 -20.081 -8.025 1.00 95.12 436 ILE A N 1
ATOM 3509 C CA . ILE A 1 436 ? 18.011 -18.675 -7.623 1.00 95.12 436 ILE A CA 1
ATOM 3510 C C . ILE A 1 436 ? 18.846 -18.326 -6.386 1.00 95.12 436 ILE A C 1
ATOM 3512 O O . ILE A 1 436 ? 19.478 -17.278 -6.362 1.00 95.12 436 ILE A O 1
ATOM 3516 N N . GLU A 1 437 ? 18.945 -19.218 -5.401 1.00 93.38 437 GLU A N 1
ATOM 3517 C CA . GLU A 1 437 ? 19.775 -18.976 -4.215 1.00 93.38 437 GLU A CA 1
ATOM 3518 C C . GLU A 1 437 ? 21.272 -18.919 -4.566 1.00 93.38 437 GLU A C 1
ATOM 3520 O O . GLU A 1 437 ? 21.993 -18.046 -4.088 1.00 93.38 437 GLU A O 1
ATOM 3525 N N . GLU A 1 438 ? 21.744 -19.784 -5.471 1.00 95.44 438 GLU A N 1
ATOM 3526 C CA . GLU A 1 438 ? 23.130 -19.747 -5.961 1.00 95.44 438 GLU A CA 1
ATOM 3527 C C . GLU A 1 438 ? 23.421 -18.455 -6.735 1.00 95.44 438 GLU A C 1
ATOM 3529 O O . GLU A 1 438 ? 24.498 -17.872 -6.591 1.00 95.44 438 GLU A O 1
ATOM 3534 N N . ILE A 1 439 ? 22.447 -17.975 -7.516 1.00 96.50 439 ILE A N 1
ATOM 3535 C CA . ILE A 1 439 ? 22.518 -16.689 -8.217 1.00 96.50 439 ILE A CA 1
ATOM 3536 C C . ILE A 1 439 ? 22.682 -15.544 -7.212 1.00 96.50 439 ILE A C 1
ATOM 3538 O O . ILE A 1 439 ? 23.559 -14.698 -7.387 1.00 96.50 439 ILE A O 1
ATOM 3542 N N . ILE A 1 440 ? 21.869 -15.519 -6.153 1.00 96.62 440 ILE A N 1
ATOM 3543 C CA . ILE A 1 440 ? 21.916 -14.475 -5.121 1.00 96.62 440 ILE A CA 1
ATOM 3544 C C . ILE A 1 440 ? 23.242 -14.515 -4.355 1.00 96.62 440 ILE A C 1
ATOM 3546 O O . ILE A 1 440 ? 23.879 -13.475 -4.182 1.00 96.62 440 ILE A O 1
ATOM 3550 N N . GLU A 1 441 ? 23.718 -15.693 -3.954 1.00 95.88 441 GLU A N 1
ATOM 3551 C CA . GLU A 1 441 ? 25.018 -15.836 -3.287 1.00 95.88 441 GLU A CA 1
ATOM 3552 C C . GLU A 1 441 ? 26.187 -15.427 -4.196 1.00 95.88 441 GLU A C 1
ATOM 3554 O O . GLU A 1 441 ? 27.132 -14.763 -3.756 1.00 95.88 441 GLU A O 1
ATOM 3559 N N . GLY A 1 442 ? 26.110 -15.746 -5.489 1.00 97.00 442 GLY A N 1
ATOM 3560 C CA . GLY A 1 442 ? 27.072 -15.289 -6.487 1.00 97.00 442 GLY A CA 1
ATOM 3561 C C . GLY A 1 442 ? 27.098 -13.765 -6.627 1.00 97.00 442 GLY A C 1
ATOM 3562 O O . GLY A 1 442 ? 28.175 -13.161 -6.619 1.00 97.00 442 GLY A O 1
ATOM 3563 N N . LEU A 1 443 ? 25.923 -13.132 -6.674 1.00 97.56 443 LEU A N 1
ATOM 3564 C CA . LEU A 1 443 ? 25.782 -11.676 -6.694 1.00 97.56 443 LEU A CA 1
ATOM 3565 C C . LEU A 1 443 ? 26.376 -11.027 -5.437 1.00 97.56 443 LEU A C 1
ATOM 3567 O O . LEU A 1 443 ? 27.175 -10.094 -5.560 1.00 97.56 443 LEU A O 1
ATOM 3571 N N . LYS A 1 444 ? 26.054 -11.531 -4.238 1.00 96.50 444 LYS A N 1
ATOM 3572 C CA . LYS A 1 444 ? 26.634 -11.050 -2.969 1.00 96.50 444 LYS A CA 1
ATOM 3573 C C . LYS A 1 444 ? 28.157 -11.147 -2.979 1.00 96.50 444 LYS A C 1
ATOM 3575 O O . LYS A 1 444 ? 28.847 -10.191 -2.626 1.00 96.50 444 LYS A O 1
ATOM 3580 N N . LYS A 1 445 ? 28.696 -12.290 -3.416 1.00 96.94 445 LYS A N 1
ATOM 3581 C CA . LYS A 1 445 ? 30.140 -12.549 -3.447 1.00 96.94 445 LYS A CA 1
ATOM 3582 C C . LYS A 1 445 ? 30.885 -11.595 -4.380 1.00 96.94 445 LYS A C 1
ATOM 3584 O O . LYS A 1 445 ? 31.944 -11.093 -4.004 1.00 96.94 445 LYS A O 1
ATOM 3589 N N . GLU A 1 446 ? 30.364 -11.359 -5.584 1.00 96.94 446 GLU A N 1
ATOM 3590 C CA . GLU A 1 446 ? 31.032 -10.507 -6.575 1.00 96.94 446 GLU A CA 1
ATOM 3591 C C . GLU A 1 446 ? 30.892 -9.009 -6.252 1.00 96.94 446 GLU A C 1
ATOM 3593 O O . GLU A 1 446 ? 31.849 -8.254 -6.426 1.00 96.94 446 GLU A O 1
ATOM 3598 N N . THR A 1 447 ? 29.744 -8.575 -5.723 1.00 96.00 447 THR A N 1
ATOM 3599 C CA . THR A 1 447 ? 29.491 -7.153 -5.414 1.00 96.00 447 THR A CA 1
ATOM 3600 C C . THR A 1 447 ? 29.954 -6.723 -4.023 1.00 96.00 447 THR A C 1
ATOM 3602 O O . THR A 1 447 ? 30.197 -5.536 -3.804 1.00 96.00 447 THR A O 1
ATOM 3605 N N . LYS A 1 448 ? 30.071 -7.665 -3.075 1.00 95.56 448 LYS A N 1
ATOM 3606 C CA . LYS A 1 448 ? 30.241 -7.399 -1.634 1.00 95.56 448 LYS A CA 1
ATOM 3607 C C . LYS A 1 448 ? 29.133 -6.503 -1.060 1.00 95.56 448 LYS A C 1
ATOM 3609 O O . LYS A 1 448 ? 29.379 -5.723 -0.138 1.00 95.56 448 LYS A O 1
ATOM 3614 N N . LYS A 1 449 ? 27.931 -6.589 -1.630 1.00 95.00 449 LYS A N 1
ATOM 3615 C CA . LYS A 1 449 ? 26.723 -5.888 -1.186 1.00 95.00 449 LYS A CA 1
ATOM 3616 C C . LYS A 1 449 ? 25.760 -6.871 -0.532 1.00 95.00 449 LYS A C 1
ATOM 3618 O O . LYS A 1 449 ? 25.803 -8.072 -0.795 1.00 95.00 449 LYS A O 1
ATOM 3623 N N . ASP A 1 450 ? 24.879 -6.336 0.301 1.00 93.12 450 ASP A N 1
ATOM 3624 C CA . ASP A 1 450 ? 23.812 -7.084 0.963 1.00 93.12 450 ASP A CA 1
ATOM 3625 C C . ASP A 1 450 ? 22.626 -7.289 0.005 1.00 93.12 450 ASP A C 1
ATOM 3627 O O . ASP A 1 450 ? 21.576 -6.669 0.138 1.00 93.12 450 ASP A O 1
ATOM 3631 N N . ILE A 1 451 ? 22.855 -8.082 -1.043 1.00 95.00 451 ILE A N 1
ATOM 3632 C CA . ILE A 1 451 ? 21.860 -8.396 -2.077 1.00 95.00 451 ILE A CA 1
ATOM 3633 C C . ILE A 1 451 ? 20.919 -9.488 -1.564 1.00 95.00 451 ILE A C 1
ATOM 3635 O O . ILE A 1 451 ? 21.391 -10.502 -1.059 1.00 95.00 451 ILE A O 1
ATOM 3639 N N . SER A 1 452 ? 19.607 -9.343 -1.739 1.00 94.38 452 SER A N 1
ATOM 3640 C CA . SER A 1 452 ? 18.616 -10.357 -1.344 1.00 94.38 452 SER A CA 1
ATOM 3641 C C . SER A 1 452 ? 17.571 -10.615 -2.425 1.00 94.38 452 SER A C 1
ATOM 3643 O O . SER A 1 452 ? 17.359 -9.797 -3.316 1.00 94.38 452 SER A O 1
ATOM 3645 N N . LEU A 1 453 ? 16.931 -11.787 -2.357 1.00 95.06 453 LEU A N 1
ATOM 3646 C CA . LEU A 1 453 ? 15.737 -12.094 -3.140 1.00 95.06 453 LEU A CA 1
ATOM 3647 C C . LEU A 1 453 ? 14.502 -11.650 -2.357 1.00 95.06 453 LEU A C 1
ATOM 3649 O O . LEU A 1 453 ? 14.016 -12.372 -1.478 1.00 95.06 453 LEU A O 1
ATOM 3653 N N . ASP A 1 454 ? 13.995 -10.475 -2.700 1.00 94.50 454 ASP A N 1
ATOM 3654 C CA . ASP A 1 454 ? 12.865 -9.850 -2.011 1.00 94.50 454 ASP A CA 1
ATOM 3655 C C . ASP A 1 454 ? 11.525 -10.397 -2.504 1.00 94.50 454 ASP A C 1
ATOM 3657 O O . ASP A 1 454 ? 10.535 -10.341 -1.781 1.00 94.50 454 ASP A O 1
ATOM 3661 N N . TYR A 1 455 ? 11.491 -10.991 -3.700 1.00 96.25 455 TYR A N 1
ATOM 3662 C CA . TYR A 1 455 ? 10.315 -11.699 -4.199 1.00 96.25 455 TYR A CA 1
ATOM 3663 C C . TYR A 1 455 ? 10.658 -12.640 -5.360 1.00 96.25 455 TYR A C 1
ATOM 3665 O O . TYR A 1 455 ? 11.455 -12.305 -6.235 1.00 96.25 455 TYR A O 1
ATOM 3673 N N . ALA A 1 456 ? 9.999 -13.792 -5.422 1.00 97.12 456 ALA A N 1
ATOM 3674 C CA . ALA A 1 456 ? 9.964 -14.669 -6.584 1.00 97.12 456 ALA A CA 1
ATOM 3675 C C . ALA A 1 456 ? 8.572 -15.286 -6.734 1.00 97.12 456 ALA A C 1
ATOM 3677 O O . ALA A 1 456 ? 8.098 -16.003 -5.858 1.00 97.12 456 ALA A O 1
ATOM 3678 N N . SER A 1 457 ? 7.949 -15.065 -7.888 1.00 96.50 457 SER A N 1
ATOM 3679 C CA . SER A 1 457 ? 6.579 -15.504 -8.213 1.00 96.50 457 SER A CA 1
ATOM 3680 C C . SER A 1 457 ? 6.283 -16.991 -7.963 1.00 96.50 457 SER A C 1
ATOM 3682 O O . SER A 1 457 ? 5.161 -17.344 -7.609 1.00 96.50 457 SER A O 1
ATOM 3684 N N . TRP A 1 458 ? 7.271 -17.880 -8.116 1.00 95.62 458 TRP A N 1
ATOM 3685 C CA . TRP A 1 458 ? 7.102 -19.322 -7.888 1.00 95.62 458 TRP A CA 1
ATOM 3686 C C . TRP A 1 458 ? 7.381 -19.777 -6.451 1.00 95.62 458 TRP A C 1
ATOM 3688 O O . TRP A 1 458 ? 7.071 -20.922 -6.128 1.00 95.62 458 TRP A O 1
ATOM 3698 N N . ILE A 1 459 ? 7.999 -18.925 -5.626 1.00 95.31 459 ILE A N 1
ATOM 3699 C CA . ILE A 1 459 ? 8.245 -19.197 -4.204 1.00 95.31 459 ILE A CA 1
ATOM 3700 C C . ILE A 1 459 ? 7.142 -18.543 -3.382 1.00 95.31 459 ILE A C 1
ATOM 3702 O O . ILE A 1 459 ? 6.477 -19.210 -2.602 1.00 95.31 459 ILE A O 1
ATOM 3706 N N . ASP A 1 460 ? 6.932 -17.247 -3.603 1.00 96.38 460 ASP A N 1
ATOM 3707 C CA . ASP A 1 460 ? 6.125 -16.388 -2.742 1.00 96.38 460 ASP A CA 1
ATOM 3708 C C . ASP A 1 460 ? 4.645 -16.348 -3.168 1.00 96.38 460 ASP A C 1
ATOM 3710 O O . ASP A 1 460 ? 3.776 -16.072 -2.342 1.00 96.38 460 ASP A O 1
ATOM 3714 N N . GLY A 1 461 ? 4.339 -16.702 -4.422 1.00 95.12 461 GLY A N 1
ATOM 3715 C CA . GLY A 1 461 ? 2.990 -16.669 -4.997 1.00 95.12 461 GLY A CA 1
ATOM 3716 C C . GLY A 1 461 ? 2.665 -15.331 -5.666 1.00 95.12 461 GLY A C 1
ATOM 3717 O O . GLY A 1 461 ? 3.558 -14.532 -5.924 1.00 95.12 461 GLY A O 1
ATOM 3718 N N . TYR A 1 462 ? 1.386 -15.079 -5.953 1.00 93.06 462 TYR A N 1
ATOM 3719 C CA . TYR A 1 462 ? 0.914 -13.846 -6.599 1.00 93.06 462 TYR A CA 1
ATOM 3720 C C . TYR A 1 462 ? -0.015 -13.076 -5.666 1.00 93.06 462 TYR A C 1
ATOM 3722 O O . TYR A 1 462 ? -0.834 -13.679 -4.978 1.00 93.06 462 TYR A O 1
ATOM 3730 N N . GLY A 1 463 ? 0.087 -11.746 -5.665 1.00 92.81 463 GLY A N 1
ATOM 3731 C CA . GLY A 1 463 ? -0.894 -10.893 -5.000 1.00 92.81 463 GLY A CA 1
ATOM 3732 C C . GLY A 1 463 ? -2.066 -10.595 -5.931 1.00 92.81 463 GLY A C 1
ATOM 3733 O O . GLY A 1 463 ? -1.847 -10.279 -7.101 1.00 92.81 463 GLY A O 1
ATOM 3734 N N . SER A 1 464 ? -3.288 -10.656 -5.410 1.00 94.31 464 SER A N 1
ATOM 3735 C CA . SER A 1 464 ? -4.499 -10.248 -6.135 1.00 94.31 464 SER A CA 1
ATOM 3736 C C . SER A 1 464 ? -5.448 -9.386 -5.310 1.00 94.31 464 SER A C 1
ATOM 3738 O O . SER A 1 464 ? -6.291 -8.695 -5.871 1.00 94.31 464 SER A O 1
ATOM 3740 N N . GLU A 1 465 ? -5.302 -9.371 -3.993 1.00 96.31 465 GLU A N 1
ATOM 3741 C CA . GLU A 1 465 ? -6.200 -8.663 -3.089 1.00 96.31 465 GLU A CA 1
ATOM 3742 C C . GLU A 1 465 ? -5.902 -7.157 -3.045 1.00 96.31 465 GLU A C 1
ATOM 3744 O O . GLU A 1 465 ? -4.747 -6.729 -3.054 1.00 96.31 465 GLU A O 1
ATOM 3749 N N . GLY A 1 466 ? -6.948 -6.341 -2.976 1.00 97.25 466 GLY A N 1
ATOM 3750 C CA . GLY A 1 466 ? -6.865 -4.911 -2.717 1.00 97.25 466 GLY A CA 1
ATOM 3751 C C . GLY A 1 466 ? -6.943 -4.584 -1.224 1.00 97.25 466 GLY A C 1
ATOM 3752 O O . GLY A 1 466 ? -6.338 -5.253 -0.372 1.00 97.25 466 GLY A O 1
ATOM 3753 N N . LEU A 1 467 ? -7.714 -3.540 -0.912 1.00 98.50 467 LEU A N 1
ATOM 3754 C CA . LEU A 1 467 ? -7.997 -3.104 0.453 1.00 98.50 467 LEU A CA 1
ATOM 3755 C C . LEU A 1 467 ? -8.859 -4.123 1.205 1.00 98.50 467 LEU A C 1
ATOM 3757 O O . LEU A 1 467 ? -9.973 -4.439 0.795 1.00 98.50 467 LEU A O 1
ATOM 3761 N N . ILE A 1 468 ? -8.365 -4.562 2.361 1.00 98.25 468 ILE A N 1
ATOM 3762 C CA . ILE A 1 468 ? -9.074 -5.436 3.297 1.00 98.25 468 ILE A CA 1
ATOM 3763 C C . ILE A 1 468 ? -9.218 -4.714 4.634 1.00 98.25 468 ILE A C 1
ATOM 3765 O O . ILE A 1 468 ? -8.247 -4.179 5.166 1.00 98.25 468 ILE A O 1
ATOM 3769 N N . VAL A 1 469 ? -10.427 -4.736 5.198 1.00 98.44 469 VAL A N 1
ATOM 3770 C CA . VAL A 1 469 ? -10.664 -4.374 6.602 1.00 98.44 469 VAL A CA 1
ATOM 3771 C C . VAL A 1 469 ? -10.449 -5.626 7.447 1.00 98.44 469 VAL A C 1
ATOM 3773 O O . VAL A 1 469 ? -11.311 -6.501 7.495 1.00 98.44 469 VAL A O 1
ATOM 3776 N N . GLU A 1 470 ? -9.279 -5.722 8.068 1.00 97.88 470 GLU A N 1
ATOM 3777 C CA . GLU A 1 470 ? -8.844 -6.878 8.864 1.00 97.88 470 GLU A CA 1
ATOM 3778 C C . GLU A 1 470 ? -9.473 -6.863 10.267 1.00 97.88 470 GLU A C 1
ATOM 3780 O O . GLU A 1 470 ? -9.728 -7.911 10.853 1.00 97.88 470 GLU A O 1
ATOM 3785 N N . GLN A 1 471 ? -9.730 -5.668 10.812 1.00 96.94 471 GLN A N 1
ATOM 3786 C CA . GLN A 1 471 ? -10.337 -5.485 12.129 1.00 96.94 471 GLN A CA 1
ATOM 3787 C C . GLN A 1 471 ? -11.187 -4.215 12.180 1.00 96.94 471 GLN A C 1
ATOM 3789 O O . GLN A 1 471 ? -10.784 -3.172 11.667 1.00 96.94 471 GLN A O 1
ATOM 3794 N N . HIS A 1 472 ? -12.345 -4.308 12.835 1.00 95.62 472 HIS A N 1
ATOM 3795 C CA . HIS A 1 472 ? -13.189 -3.190 13.241 1.00 95.62 472 HIS A CA 1
ATOM 3796 C C . HIS A 1 472 ? -14.034 -3.597 14.460 1.00 95.62 472 HIS A C 1
ATOM 3798 O O . HIS A 1 472 ? -15.054 -4.284 14.333 1.00 95.62 472 HIS A O 1
ATOM 3804 N N . LEU A 1 473 ? -13.629 -3.138 15.648 1.00 92.00 473 LEU A N 1
ATOM 3805 C CA . LEU A 1 473 ? -14.216 -3.588 16.920 1.00 92.00 473 LEU A CA 1
ATOM 3806 C C . LEU A 1 473 ? -15.710 -3.249 17.069 1.00 92.00 473 LEU A C 1
ATOM 3808 O O . LEU A 1 473 ? -16.488 -4.081 17.542 1.00 92.00 473 LEU A O 1
ATOM 3812 N N . ASP A 1 474 ? -16.143 -2.063 16.631 1.00 86.56 474 ASP A N 1
ATOM 3813 C CA . ASP A 1 474 ? -17.553 -1.647 16.738 1.00 86.56 474 ASP A CA 1
ATOM 3814 C C . ASP A 1 474 ? -18.483 -2.482 15.849 1.00 86.56 474 ASP A C 1
ATOM 3816 O O . ASP A 1 474 ? -19.639 -2.722 16.199 1.00 86.56 474 ASP A O 1
ATOM 3820 N N . LYS A 1 475 ? -17.964 -2.983 14.723 1.00 89.06 475 LYS A N 1
ATOM 3821 C CA . LYS A 1 475 ? -18.690 -3.853 13.786 1.00 89.06 475 LYS A CA 1
ATOM 3822 C C . LYS A 1 475 ? -18.484 -5.339 14.069 1.00 89.06 475 LYS A C 1
ATOM 3824 O O . LYS A 1 475 ? -18.951 -6.167 13.292 1.00 89.06 475 LYS A O 1
ATOM 3829 N N . LYS A 1 476 ? -17.826 -5.683 15.185 1.00 90.75 476 LYS A N 1
ATOM 3830 C CA . LYS A 1 476 ? -17.515 -7.065 15.589 1.00 90.75 476 LYS A CA 1
ATOM 3831 C C . LYS A 1 476 ? -16.720 -7.833 14.527 1.00 90.75 476 LYS A C 1
ATOM 3833 O O . LYS A 1 476 ? -16.899 -9.035 14.349 1.00 90.75 476 LYS A O 1
ATOM 3838 N N . ILE A 1 477 ? -15.854 -7.125 13.806 1.00 93.38 477 ILE A N 1
ATOM 3839 C CA . ILE A 1 477 ? -14.882 -7.727 12.898 1.00 93.38 477 ILE A CA 1
ATOM 3840 C C . ILE A 1 477 ? -13.586 -7.834 13.689 1.00 93.38 477 ILE A C 1
ATOM 3842 O O . ILE A 1 477 ? -12.937 -6.823 13.954 1.00 93.38 477 ILE A O 1
ATOM 3846 N N . PHE A 1 478 ? -13.238 -9.048 14.093 1.00 91.81 478 PHE A N 1
ATOM 3847 C CA . PHE A 1 478 ? -12.043 -9.325 14.878 1.00 91.81 478 PHE A CA 1
ATOM 3848 C C . PHE A 1 478 ? -11.014 -10.043 14.023 1.00 91.81 478 PHE A C 1
ATOM 3850 O O . PHE A 1 478 ? -11.352 -10.932 13.240 1.00 91.81 478 PHE A O 1
ATOM 3857 N N . SER A 1 479 ? -9.754 -9.665 14.205 1.00 90.06 479 SER A N 1
ATOM 3858 C CA . SER A 1 479 ? -8.652 -10.381 13.592 1.00 90.06 479 SER A CA 1
ATOM 3859 C C . SER A 1 479 ? -8.525 -11.775 14.202 1.00 90.06 479 SER A C 1
ATOM 3861 O O . SER A 1 479 ? -8.564 -11.938 15.420 1.00 90.06 479 SER A O 1
ATOM 3863 N N . GLN A 1 480 ? -8.294 -12.784 13.362 1.00 85.62 480 GLN A N 1
ATOM 3864 C CA . GLN A 1 480 ? -7.994 -14.148 13.817 1.00 85.62 480 GLN A CA 1
ATOM 3865 C C . GLN A 1 480 ? -6.647 -14.265 14.554 1.00 85.62 480 GLN A C 1
ATOM 3867 O O . GLN A 1 480 ? -6.316 -15.331 15.063 1.00 85.62 480 GLN A O 1
ATOM 3872 N N . TYR A 1 481 ? -5.859 -13.186 14.589 1.00 84.50 481 TYR A N 1
ATOM 3873 C CA . TYR A 1 481 ? -4.550 -13.127 15.245 1.00 84.50 481 TYR A CA 1
ATOM 3874 C C . TYR A 1 481 ? -4.602 -12.501 16.640 1.00 84.50 481 TYR A C 1
ATOM 3876 O O . TYR A 1 481 ? -3.555 -12.263 17.239 1.00 84.50 481 TYR A O 1
ATOM 3884 N N . LEU A 1 482 ? -5.796 -12.206 17.160 1.00 84.38 482 LEU A N 1
ATOM 3885 C CA . LEU A 1 482 ? -5.952 -11.867 18.569 1.00 84.38 482 LEU A CA 1
ATOM 3886 C C . LEU A 1 482 ? -5.675 -13.111 19.417 1.00 84.38 482 LEU A C 1
ATOM 3888 O O . LEU A 1 482 ? -6.259 -14.171 19.194 1.00 84.38 482 LEU A O 1
ATOM 3892 N N . LEU A 1 483 ? -4.764 -12.984 20.381 1.00 77.12 483 LEU A N 1
ATOM 3893 C CA . LEU A 1 483 ? -4.481 -14.048 21.340 1.00 77.12 483 LEU A CA 1
ATOM 3894 C C . LEU A 1 483 ? -5.664 -14.254 22.295 1.00 77.12 483 LEU A C 1
ATOM 3896 O O . LEU A 1 483 ? -6.409 -13.323 22.606 1.00 77.12 483 LEU A O 1
ATOM 3900 N N . GLU A 1 484 ? -5.797 -15.476 22.810 1.00 77.25 484 GLU A N 1
ATOM 3901 C CA . GLU A 1 484 ? -6.754 -15.777 23.875 1.00 77.25 484 GLU A CA 1
ATOM 3902 C C . GLU A 1 484 ? -6.509 -14.894 25.112 1.00 77.25 484 GLU A C 1
ATOM 3904 O O . GLU A 1 484 ? -5.371 -14.589 25.478 1.00 77.25 484 GLU A O 1
ATOM 3909 N N . GLY A 1 485 ? -7.591 -14.507 25.793 1.00 78.94 485 GLY A N 1
ATOM 3910 C CA . GLY A 1 485 ? -7.516 -13.696 27.012 1.00 78.94 485 GLY A CA 1
ATOM 3911 C C . GLY A 1 485 ? -7.380 -12.189 26.776 1.00 78.94 485 GLY A C 1
ATOM 3912 O O . GLY A 1 485 ? -6.990 -11.471 27.700 1.00 78.94 485 GLY A O 1
ATOM 3913 N N . ILE A 1 486 ? -7.700 -11.710 25.574 1.00 83.44 486 ILE A N 1
ATOM 3914 C CA . ILE A 1 486 ? -7.909 -10.291 25.277 1.00 83.44 486 ILE A CA 1
ATOM 3915 C C . ILE A 1 486 ? -9.408 -9.996 25.383 1.00 83.44 486 ILE A C 1
ATOM 3917 O O . ILE A 1 486 ? -10.208 -10.639 24.712 1.00 83.44 486 ILE A O 1
ATOM 3921 N N . TYR A 1 487 ? -9.777 -9.024 26.215 1.00 85.62 487 TYR A N 1
ATOM 3922 C CA . TYR A 1 487 ? -11.151 -8.545 26.323 1.00 85.62 487 TYR A CA 1
ATOM 3923 C C . TYR A 1 487 ? -11.393 -7.392 25.363 1.00 85.62 487 TYR A C 1
ATOM 3925 O O . TYR A 1 487 ? -10.534 -6.517 25.212 1.00 85.62 487 TYR A O 1
ATOM 3933 N N . LYS A 1 488 ? -12.594 -7.341 24.783 1.00 87.19 488 LYS A N 1
ATOM 3934 C CA . LYS A 1 488 ? -13.096 -6.118 24.173 1.00 87.19 488 LYS A CA 1
ATOM 3935 C C . LYS A 1 488 ? -13.646 -5.218 25.264 1.00 87.19 488 LYS A C 1
ATOM 3937 O O . LYS A 1 488 ? -14.510 -5.610 26.035 1.00 87.19 488 LYS A O 1
ATOM 3942 N N . LEU A 1 489 ? -13.169 -3.986 25.323 1.00 89.88 489 LEU A N 1
ATOM 3943 C CA . LEU A 1 489 ? -13.643 -3.004 26.284 1.00 89.88 489 LEU A CA 1
ATOM 3944 C C . LEU A 1 489 ? -14.314 -1.858 25.539 1.00 89.88 489 LEU A C 1
ATOM 3946 O O . LEU A 1 489 ? -13.815 -1.411 24.509 1.00 89.88 489 LEU A O 1
ATOM 3950 N N . LYS A 1 490 ? -15.421 -1.347 26.077 1.00 89.88 490 LYS A N 1
ATOM 3951 C CA . LYS A 1 490 ? -15.881 0.004 25.756 1.00 89.88 490 LYS A CA 1
ATOM 3952 C C . LYS A 1 490 ? -15.483 0.958 26.866 1.00 89.88 490 LYS A C 1
ATOM 3954 O O . LYS A 1 490 ? -15.856 0.759 28.020 1.00 89.88 490 LYS A O 1
ATOM 3959 N N . HIS A 1 491 ? -14.771 2.012 26.516 1.00 89.75 491 HIS A N 1
ATOM 3960 C CA . HIS A 1 491 ? -14.122 2.910 27.449 1.00 89.75 491 HIS A CA 1
ATOM 3961 C C . HIS A 1 491 ? -14.611 4.347 27.247 1.00 89.75 491 HIS A C 1
ATOM 3963 O O . HIS A 1 491 ? -14.411 4.956 26.195 1.00 89.75 491 HIS A O 1
ATOM 3969 N N . LEU A 1 492 ? -15.256 4.893 28.283 1.00 89.81 492 LEU A N 1
ATOM 3970 C CA . LEU A 1 492 ? -15.501 6.322 28.460 1.00 89.81 492 LEU A CA 1
ATOM 3971 C C . LEU A 1 492 ? -14.355 6.920 29.278 1.00 89.81 492 LEU A C 1
ATOM 3973 O O . LEU A 1 492 ? -14.269 6.678 30.481 1.00 89.81 492 LEU A O 1
ATOM 3977 N N . ASN A 1 493 ? -13.496 7.716 28.652 1.00 86.25 493 ASN A N 1
ATOM 3978 C CA . ASN A 1 493 ? -12.367 8.325 29.350 1.00 86.25 493 ASN A CA 1
ATOM 3979 C C . ASN A 1 493 ? -12.749 9.629 30.084 1.00 86.25 493 ASN A C 1
ATOM 3981 O O . ASN A 1 493 ? -13.852 10.164 29.954 1.00 86.25 493 ASN A O 1
ATOM 3985 N N . LYS A 1 494 ? -11.790 10.196 30.828 1.00 84.31 494 LYS A N 1
ATOM 3986 C CA . LYS A 1 494 ? -11.960 11.432 31.627 1.00 84.31 494 LYS A CA 1
ATOM 3987 C C . LYS A 1 494 ? -12.243 12.689 30.796 1.00 84.31 494 LYS A C 1
ATOM 3989 O O . LYS A 1 494 ? -12.620 13.719 31.354 1.00 84.31 494 LYS A O 1
ATOM 3994 N N . GLN A 1 495 ? -12.011 12.626 29.488 1.00 79.25 495 GLN A N 1
ATOM 3995 C CA . GLN A 1 495 ? -12.256 13.686 28.517 1.00 79.25 495 GLN A CA 1
ATOM 3996 C C . GLN A 1 495 ? -13.611 13.512 27.813 1.00 79.25 495 GLN A C 1
ATOM 3998 O O . GLN A 1 495 ? -13.847 14.179 26.805 1.00 79.25 495 GLN A O 1
ATOM 4003 N N . ALA A 1 496 ? -14.496 12.657 28.347 1.00 80.62 496 ALA A N 1
ATOM 4004 C CA . ALA A 1 496 ? -15.826 12.388 27.808 1.00 80.62 496 ALA A CA 1
ATOM 4005 C C . ALA A 1 496 ? -15.799 11.785 26.388 1.00 80.62 496 ALA A C 1
ATOM 4007 O O . ALA A 1 496 ? -16.666 12.071 25.563 1.00 80.62 496 ALA A O 1
ATOM 4008 N N . TYR A 1 497 ? -14.791 10.961 26.094 1.00 77.94 497 TYR A N 1
ATOM 4009 C CA . TYR A 1 497 ? -14.678 10.233 24.833 1.00 77.94 497 TYR A CA 1
ATOM 4010 C C . TYR A 1 497 ? -14.977 8.743 25.039 1.00 77.94 497 TYR A C 1
ATOM 4012 O O . TYR A 1 497 ? -14.370 8.119 25.909 1.00 77.94 497 TYR A O 1
ATOM 4020 N N . TYR A 1 498 ? -15.911 8.202 24.248 1.00 84.06 498 TYR A N 1
ATOM 4021 C CA . TYR A 1 498 ? -16.408 6.828 24.344 1.00 84.06 498 TYR A CA 1
ATOM 4022 C C . TYR A 1 498 ? -15.988 5.994 23.132 1.00 84.06 498 TYR A C 1
ATOM 4024 O O . TYR A 1 498 ? -16.261 6.393 22.001 1.00 84.06 498 TYR A O 1
ATOM 4032 N N . HIS A 1 499 ? -15.323 4.857 23.353 1.00 83.56 499 HIS A N 1
ATOM 4033 C CA . HIS A 1 499 ? -14.744 4.051 22.272 1.00 83.56 499 HIS A CA 1
ATOM 4034 C C . HIS A 1 499 ? -14.531 2.590 22.614 1.00 83.56 499 HIS A C 1
ATOM 4036 O O . HIS A 1 499 ? -14.521 2.235 23.786 1.00 83.56 499 HIS A O 1
ATOM 4042 N N . SER A 1 500 ? -14.320 1.765 21.589 1.00 86.31 500 SER A N 1
ATOM 4043 C CA . SER A 1 500 ? -13.893 0.379 21.759 1.00 86.31 500 SER A CA 1
ATOM 4044 C C . SER A 1 500 ? -12.369 0.261 21.731 1.00 86.31 500 SER A C 1
ATOM 4046 O O . SER A 1 500 ? -11.714 0.819 20.848 1.00 86.31 500 SER A O 1
ATOM 4048 N N . GLU A 1 501 ? -11.825 -0.535 22.640 1.00 88.19 501 GLU A N 1
ATOM 4049 C CA . GLU A 1 501 ? -10.424 -0.948 22.667 1.00 88.19 501 GLU A CA 1
ATOM 4050 C C . GLU A 1 501 ? -10.311 -2.432 23.033 1.00 88.19 501 GLU A C 1
ATOM 4052 O O . GLU A 1 501 ? -11.295 -3.082 23.399 1.00 88.19 501 GLU A O 1
ATOM 4057 N N . LEU A 1 502 ? -9.112 -2.985 22.890 1.00 87.62 502 LEU A N 1
ATOM 4058 C CA . LEU A 1 502 ? -8.793 -4.342 23.307 1.00 87.62 502 LEU A CA 1
ATOM 4059 C C . LEU A 1 502 ? -7.794 -4.272 24.454 1.00 87.62 502 LEU A C 1
ATOM 4061 O O . LEU A 1 502 ? -6.873 -3.460 24.431 1.00 87.62 502 LEU A O 1
ATOM 4065 N N . MET A 1 503 ? -7.964 -5.132 25.454 1.00 86.50 503 MET A N 1
ATOM 4066 C CA . MET A 1 503 ? -7.061 -5.168 26.599 1.00 86.50 503 MET A CA 1
ATOM 4067 C C . MET A 1 503 ? -6.809 -6.600 27.067 1.00 86.50 503 MET A C 1
ATOM 4069 O O . MET A 1 503 ? -7.759 -7.340 27.343 1.00 86.50 503 MET A O 1
ATOM 4073 N N . PRO A 1 504 ? -5.542 -7.005 27.231 1.00 85.38 504 PRO A N 1
ATOM 4074 C CA . PRO A 1 504 ? -5.204 -8.262 27.880 1.00 85.38 504 PRO A CA 1
ATOM 4075 C C . PRO A 1 504 ? -5.779 -8.364 29.305 1.00 85.38 504 PRO A C 1
ATOM 4077 O O . PRO A 1 504 ? -5.676 -7.438 30.113 1.00 85.38 504 PRO A O 1
ATOM 4080 N N . LYS A 1 505 ? -6.319 -9.532 29.675 1.00 85.56 505 LYS A N 1
ATOM 4081 C CA . LYS A 1 505 ? -6.903 -9.808 31.006 1.00 85.56 505 LYS A CA 1
ATOM 4082 C C . LYS A 1 505 ? -5.966 -9.480 32.170 1.00 85.56 505 LYS A C 1
ATOM 4084 O O . LYS A 1 505 ? -6.399 -9.030 33.231 1.00 85.56 505 LYS A O 1
ATOM 4089 N N . ASN A 1 506 ? -4.670 -9.729 32.005 1.00 84.19 506 ASN A N 1
ATOM 4090 C CA . ASN A 1 506 ? -3.662 -9.424 33.019 1.00 84.19 506 ASN A CA 1
ATOM 4091 C C . ASN A 1 506 ? -3.457 -7.913 33.216 1.00 84.19 506 ASN A C 1
ATOM 4093 O O . ASN A 1 506 ? -3.145 -7.499 34.329 1.00 84.19 506 ASN A O 1
ATOM 4097 N N . GLU A 1 507 ? -3.627 -7.101 32.175 1.00 84.94 507 GLU A N 1
ATOM 4098 C CA . GLU A 1 507 ? -3.549 -5.644 32.241 1.00 84.94 507 GLU A CA 1
ATOM 4099 C C . GLU A 1 507 ? -4.810 -5.051 32.864 1.00 84.94 507 GLU A C 1
ATOM 4101 O O . GLU A 1 507 ? -4.705 -4.272 33.811 1.00 84.94 507 GLU A O 1
ATOM 4106 N N . LEU A 1 508 ? -5.987 -5.541 32.463 1.00 85.88 508 LEU A N 1
ATOM 4107 C CA . LEU A 1 508 ? -7.262 -5.169 33.077 1.00 85.88 508 LEU A CA 1
ATOM 4108 C C . LEU A 1 508 ? -7.243 -5.380 34.600 1.00 85.88 508 LEU A C 1
ATOM 4110 O O . LEU A 1 508 ? -7.642 -4.511 35.373 1.00 85.88 508 LEU A O 1
ATOM 4114 N N . ASN A 1 509 ? -6.695 -6.512 35.051 1.00 85.06 509 ASN A N 1
ATOM 4115 C CA . ASN A 1 509 ? -6.537 -6.804 36.476 1.00 85.06 509 ASN A CA 1
ATOM 4116 C C . ASN A 1 509 ? -5.580 -5.844 37.201 1.00 85.06 509 ASN A C 1
ATOM 4118 O O . ASN A 1 509 ? -5.771 -5.595 38.391 1.00 85.06 509 ASN A O 1
ATOM 4122 N N . LYS A 1 510 ? -4.566 -5.297 36.515 1.00 87.12 510 LYS A N 1
ATOM 4123 C CA . LYS A 1 510 ? -3.656 -4.296 37.096 1.00 87.12 510 LYS A CA 1
ATOM 4124 C C . LYS A 1 510 ? -4.354 -2.950 37.255 1.00 87.12 510 LYS A C 1
ATOM 4126 O O . LYS A 1 510 ? -4.245 -2.342 38.316 1.00 87.12 510 LYS A O 1
ATOM 4131 N N . ILE A 1 511 ? -5.111 -2.520 36.244 1.00 87.38 511 ILE A N 1
ATOM 4132 C CA . ILE A 1 511 ? -5.783 -1.212 36.256 1.00 87.38 511 ILE A CA 1
ATOM 4133 C C . ILE A 1 511 ? -7.107 -1.216 37.030 1.00 87.38 511 ILE A C 1
ATOM 4135 O O . ILE A 1 511 ? -7.647 -0.151 37.322 1.00 87.38 511 ILE A O 1
ATOM 4139 N N . LYS A 1 512 ? -7.624 -2.389 37.426 1.00 88.06 512 LYS A N 1
ATOM 4140 C CA . LYS A 1 512 ? -8.913 -2.550 38.127 1.00 88.06 512 LYS A CA 1
ATOM 4141 C C . LYS A 1 512 ? -9.074 -1.653 39.358 1.00 88.06 512 LYS A C 1
ATOM 4143 O O . LYS A 1 512 ? -10.179 -1.205 39.658 1.00 88.06 512 LYS A O 1
ATOM 4148 N N . ASN A 1 513 ? -7.972 -1.370 40.050 1.00 87.25 513 ASN A N 1
ATOM 4149 C CA . ASN A 1 513 ? -7.943 -0.503 41.230 1.00 87.25 513 ASN A CA 1
ATOM 4150 C C . ASN A 1 513 ? -7.779 0.991 40.890 1.00 87.25 513 ASN A C 1
ATOM 4152 O O . ASN A 1 513 ? -8.079 1.849 41.719 1.00 87.25 513 ASN A O 1
ATOM 4156 N N . GLU A 1 514 ? -7.300 1.309 39.689 1.00 89.00 514 GLU A N 1
ATOM 4157 C CA . GLU A 1 514 ? -7.000 2.670 39.236 1.00 89.00 514 GLU A CA 1
ATOM 4158 C C . GLU A 1 514 ? -8.172 3.307 38.487 1.00 89.00 514 GLU A C 1
ATOM 4160 O O . GLU A 1 514 ? -8.400 4.513 38.611 1.00 89.00 514 GLU A O 1
ATOM 4165 N N . VAL A 1 515 ? -8.943 2.505 37.755 1.00 91.44 515 VAL A N 1
ATOM 4166 C CA . VAL A 1 515 ? -10.123 2.940 37.001 1.00 91.44 515 VAL A CA 1
ATOM 4167 C C . VAL A 1 515 ? -11.247 3.369 37.947 1.00 91.44 515 VAL A C 1
ATOM 4169 O O . VAL A 1 515 ? -11.441 2.782 39.014 1.00 91.44 515 VAL A O 1
ATOM 4172 N N . ASP A 1 516 ? -11.993 4.419 37.581 1.00 94.25 516 ASP A N 1
ATOM 4173 C CA . ASP A 1 516 ? -13.079 4.903 38.436 1.00 94.25 516 ASP A CA 1
ATOM 4174 C C . ASP A 1 516 ? -14.234 3.898 38.494 1.00 94.25 516 ASP A C 1
ATOM 4176 O O . ASP A 1 516 ? -14.662 3.572 39.597 1.00 94.25 516 ASP A O 1
ATOM 4180 N N . VAL A 1 517 ? -14.703 3.381 37.350 1.00 94.94 517 VAL A N 1
ATOM 4181 C CA . VAL A 1 517 ? -15.772 2.370 37.272 1.00 94.94 517 VAL A CA 1
ATOM 4182 C C . VAL A 1 517 ? -15.454 1.289 36.235 1.00 94.94 517 VAL A C 1
ATOM 4184 O O . VAL A 1 517 ? -15.101 1.603 35.102 1.00 94.94 517 VAL A O 1
ATOM 4187 N N . ILE A 1 518 ? -15.647 0.019 36.593 1.00 95.00 518 ILE A N 1
ATOM 4188 C CA . ILE A 1 518 ? -15.651 -1.112 35.656 1.00 95.00 518 ILE A CA 1
ATOM 4189 C C . ILE A 1 518 ? -17.006 -1.805 35.731 1.00 95.00 518 ILE A C 1
ATOM 4191 O O . ILE A 1 518 ? -17.486 -2.141 36.812 1.00 95.00 518 ILE A O 1
ATOM 4195 N N . ILE A 1 519 ? -17.609 -2.013 34.572 1.00 94.44 519 ILE A N 1
ATOM 4196 C CA . ILE A 1 519 ? -18.860 -2.726 34.368 1.00 94.44 519 ILE A CA 1
ATOM 4197 C C . ILE A 1 519 ? -18.505 -4.042 33.688 1.00 94.44 519 ILE A C 1
ATOM 4199 O O . ILE A 1 519 ? -18.174 -4.066 32.505 1.00 94.44 519 ILE A O 1
ATOM 4203 N N . ASP A 1 520 ? -18.545 -5.123 34.451 1.00 92.06 520 ASP A N 1
ATOM 4204 C CA . ASP A 1 520 ? -18.278 -6.468 33.968 1.00 92.06 520 ASP A CA 1
ATOM 4205 C C . ASP A 1 520 ? -19.592 -7.099 33.505 1.00 92.06 520 ASP A C 1
ATOM 4207 O O . ASP A 1 520 ? -20.464 -7.413 34.321 1.00 92.06 520 ASP A O 1
ATOM 4211 N N . THR A 1 521 ? -19.781 -7.203 32.187 1.00 90.31 521 THR A N 1
ATOM 4212 C CA . THR A 1 521 ? -21.022 -7.766 31.637 1.00 90.31 521 THR A CA 1
ATOM 4213 C C . THR A 1 521 ? -21.041 -9.292 31.641 1.00 90.31 521 THR A C 1
ATOM 4215 O O . THR A 1 521 ? -22.129 -9.856 31.556 1.00 90.31 521 THR A O 1
ATOM 4218 N N . GLU A 1 522 ? -19.882 -9.941 31.781 1.00 87.25 522 GLU A N 1
ATOM 4219 C CA . GLU A 1 522 ? -19.745 -11.400 31.834 1.00 87.25 522 GLU A CA 1
ATOM 4220 C C . GLU A 1 522 ? -20.102 -11.908 33.237 1.00 87.25 522 GLU A C 1
ATOM 4222 O O . GLU A 1 522 ? -20.956 -12.779 33.392 1.00 87.25 522 GLU A O 1
ATOM 4227 N N . GLU A 1 523 ? -19.521 -11.291 34.267 1.00 89.44 523 GLU A N 1
ATOM 4228 C CA . GLU A 1 523 ? -19.747 -11.667 35.671 1.00 89.44 523 GLU A CA 1
ATOM 4229 C C . GLU A 1 523 ? -20.976 -10.973 36.295 1.00 89.44 523 GLU A C 1
ATOM 4231 O O . GLU A 1 523 ? -21.342 -11.240 37.439 1.00 89.44 523 GLU A O 1
ATOM 4236 N N . GLU A 1 524 ? -21.624 -10.063 35.560 1.00 91.00 524 GLU A N 1
ATOM 4237 C CA . GLU A 1 524 ? -22.692 -9.175 36.049 1.00 91.00 524 GLU A CA 1
ATOM 4238 C C . GLU A 1 524 ? -22.285 -8.349 37.289 1.00 91.00 524 GLU A C 1
ATOM 4240 O O . GLU A 1 524 ? -23.078 -8.101 38.209 1.00 91.00 524 GLU A O 1
ATOM 4245 N N . GLU A 1 525 ? -21.042 -7.868 37.308 1.00 93.88 525 GLU A N 1
ATOM 4246 C CA . GLU A 1 525 ? -20.457 -7.145 38.436 1.00 93.88 525 GLU A CA 1
ATOM 4247 C C . GLU A 1 525 ? -20.133 -5.685 38.093 1.00 93.88 525 GLU A C 1
ATOM 4249 O O . GLU A 1 525 ? -19.778 -5.331 36.972 1.00 93.88 525 GLU A O 1
ATOM 4254 N N . ILE A 1 526 ? -20.233 -4.804 39.092 1.00 94.75 526 ILE A N 1
ATOM 4255 C CA . ILE A 1 526 ? -19.793 -3.410 38.982 1.00 94.75 526 ILE A CA 1
ATOM 4256 C C . ILE A 1 526 ? -18.686 -3.194 40.006 1.00 94.75 526 ILE A C 1
ATOM 4258 O O . ILE A 1 526 ? -18.854 -3.512 41.184 1.00 94.75 526 ILE A O 1
ATOM 4262 N N . TYR A 1 527 ? -17.573 -2.621 39.570 1.00 95.44 527 TYR A N 1
ATOM 4263 C CA . TYR A 1 527 ? -16.454 -2.241 40.417 1.00 95.44 527 TYR A CA 1
ATOM 4264 C C . TYR A 1 527 ? -16.272 -0.730 40.397 1.00 95.44 527 TYR A C 1
ATOM 4266 O O . TYR A 1 527 ? -16.363 -0.114 39.340 1.00 95.44 527 TYR A O 1
ATOM 4274 N N . VAL A 1 528 ? -15.965 -0.135 41.549 1.00 95.62 528 VAL A N 1
ATOM 4275 C CA . VAL A 1 528 ? -15.609 1.285 41.658 1.00 95.62 528 VAL A CA 1
ATOM 4276 C C . VAL A 1 528 ? -14.279 1.400 42.400 1.00 95.62 528 VAL A C 1
ATOM 4278 O O . VAL A 1 528 ? -14.203 1.016 43.567 1.00 95.62 528 VAL A O 1
ATOM 4281 N N . LYS A 1 529 ? -13.211 1.869 41.735 1.00 93.62 529 LYS A N 1
ATOM 4282 C CA . LYS A 1 529 ? -11.829 1.841 42.273 1.00 93.62 529 LYS A CA 1
ATOM 4283 C C . LYS A 1 529 ? -11.467 0.482 42.887 1.00 93.62 529 LYS A C 1
ATOM 4285 O O . LYS A 1 529 ? -11.111 0.393 44.062 1.00 93.62 529 LYS A O 1
ATOM 4290 N N . GLY A 1 530 ? -11.678 -0.596 42.133 1.00 92.62 530 GLY A N 1
ATOM 4291 C CA . GLY A 1 530 ? -11.438 -1.974 42.577 1.00 92.62 530 GLY A CA 1
ATOM 4292 C C . GLY A 1 530 ? -12.450 -2.550 43.576 1.00 92.62 530 GLY A C 1
ATOM 4293 O O . GLY A 1 530 ? -12.463 -3.762 43.791 1.00 92.62 530 GLY A O 1
ATOM 4294 N N . HIS A 1 531 ? -13.338 -1.738 44.159 1.00 94.25 531 HIS A N 1
ATOM 4295 C CA . HIS A 1 531 ? -14.340 -2.211 45.113 1.00 94.25 531 HIS A CA 1
ATOM 4296 C C . HIS A 1 531 ? -15.540 -2.791 44.372 1.00 94.25 531 HIS A C 1
ATOM 4298 O O . HIS A 1 531 ? -16.267 -2.059 43.700 1.00 94.25 531 HIS A O 1
ATOM 4304 N N . ARG A 1 532 ? -15.764 -4.101 44.514 1.00 95.25 532 ARG A N 1
ATOM 4305 C CA . ARG A 1 532 ? -16.961 -4.770 43.994 1.00 95.25 532 ARG A CA 1
ATOM 4306 C C . ARG A 1 532 ? -18.201 -4.254 44.723 1.00 95.25 532 ARG A C 1
ATOM 4308 O O . ARG A 1 532 ? -18.289 -4.381 45.944 1.00 95.25 532 ARG A O 1
ATOM 4315 N N . LEU A 1 533 ? -19.161 -3.720 43.975 1.00 94.50 533 LEU A N 1
ATOM 4316 C CA . LEU A 1 533 ? -20.454 -3.317 44.512 1.00 94.50 533 LEU A CA 1
ATOM 4317 C C . LEU A 1 533 ? -21.282 -4.555 44.854 1.00 94.50 533 LEU A C 1
ATOM 4319 O O . LEU A 1 533 ? -21.374 -5.508 44.078 1.00 94.50 533 LEU A O 1
ATOM 4323 N N . THR A 1 534 ? -21.884 -4.536 46.036 1.00 92.75 534 THR A N 1
ATOM 4324 C CA . THR A 1 534 ? -22.724 -5.624 46.538 1.00 92.75 534 THR A CA 1
ATOM 4325 C C . THR A 1 534 ? -24.199 -5.246 46.464 1.00 92.75 534 THR A C 1
ATOM 4327 O O . THR A 1 534 ? -24.555 -4.110 46.149 1.00 92.75 534 THR A O 1
ATOM 4330 N N . SER A 1 535 ? -25.085 -6.170 46.841 1.00 87.94 535 SER A N 1
ATOM 4331 C CA . SER A 1 535 ? -26.514 -5.877 46.981 1.00 87.94 535 SER A CA 1
ATOM 4332 C C . SER A 1 535 ? -26.819 -4.796 48.025 1.00 87.94 535 SER A C 1
ATOM 4334 O O . SER A 1 535 ? -27.914 -4.247 47.995 1.00 87.94 535 SER A O 1
ATOM 4336 N N . GLN A 1 536 ? -25.886 -4.469 48.929 1.00 88.12 536 GLN A N 1
ATOM 4337 C CA . GLN A 1 536 ? -26.026 -3.333 49.850 1.00 88.12 536 GLN A CA 1
ATOM 4338 C C . GLN A 1 536 ? -25.790 -1.987 49.155 1.00 88.12 536 GLN A C 1
ATOM 4340 O O . GLN A 1 536 ? -26.336 -0.974 49.589 1.00 88.12 536 GLN A O 1
ATOM 4345 N N . ASP A 1 537 ? -24.995 -1.981 48.085 1.00 90.38 537 ASP A N 1
ATOM 4346 C CA . ASP A 1 537 ? -24.665 -0.785 47.315 1.00 90.38 537 ASP A CA 1
ATOM 4347 C C . ASP A 1 537 ? -25.658 -0.593 46.162 1.00 90.38 537 ASP A C 1
ATOM 4349 O O . ASP A 1 537 ? -26.195 0.498 45.986 1.00 90.38 537 ASP A O 1
ATOM 4353 N N . ILE A 1 538 ? -25.940 -1.658 45.401 1.00 89.00 538 ILE A N 1
ATOM 4354 C CA . ILE A 1 538 ? -26.884 -1.682 44.276 1.00 89.00 538 ILE A CA 1
ATOM 4355 C C . ILE A 1 538 ? -27.691 -2.985 44.323 1.00 89.00 538 ILE A C 1
ATOM 4357 O O . ILE A 1 538 ? -27.185 -4.065 44.029 1.00 89.00 538 ILE A O 1
ATOM 4361 N N . HIS A 1 539 ? -28.986 -2.888 44.633 1.00 83.19 539 HIS A N 1
ATOM 4362 C CA . HIS A 1 539 ? -29.880 -4.054 44.689 1.00 83.19 539 HIS A CA 1
ATOM 4363 C C . HIS A 1 539 ? -30.142 -4.709 43.322 1.00 83.19 539 HIS A C 1
ATOM 4365 O O . HIS A 1 539 ? -30.540 -5.868 43.268 1.00 83.19 539 HIS A O 1
ATOM 4371 N N . SER A 1 540 ? -29.943 -3.978 42.226 1.00 85.31 540 SER A N 1
ATOM 4372 C CA . SER A 1 540 ? -30.337 -4.372 40.869 1.00 85.31 540 SER A CA 1
ATOM 4373 C C . SER A 1 540 ? -29.155 -4.343 39.895 1.00 85.31 540 SER A C 1
ATOM 4375 O O . SER A 1 540 ? -29.282 -3.797 38.802 1.00 85.31 540 SER A O 1
ATOM 4377 N N . ALA A 1 541 ? -28.003 -4.903 40.290 1.00 89.00 541 ALA A N 1
ATOM 4378 C CA . ALA A 1 541 ? -26.736 -4.792 39.555 1.00 89.00 541 ALA A CA 1
ATOM 4379 C C . ALA A 1 541 ? -26.863 -5.187 38.074 1.00 89.00 541 ALA A C 1
ATOM 4381 O O . ALA A 1 541 ? -26.616 -4.344 37.220 1.00 89.00 541 ALA A O 1
ATOM 4382 N N . SER A 1 542 ? -27.373 -6.383 37.761 1.00 90.00 542 SER A N 1
ATOM 4383 C CA . SER A 1 542 ? -27.591 -6.834 36.371 1.00 90.00 542 SER A CA 1
ATOM 4384 C C . SER A 1 542 ? -28.459 -5.858 35.550 1.00 90.00 542 SER A C 1
ATOM 4386 O O . SER A 1 542 ? -28.132 -5.506 34.415 1.00 90.00 542 SER A O 1
ATOM 4388 N N . THR A 1 543 ? -29.533 -5.307 36.135 1.00 91.19 543 THR A N 1
ATOM 4389 C CA . THR A 1 543 ? -30.365 -4.306 35.438 1.00 91.19 543 THR A CA 1
ATOM 4390 C C . THR A 1 543 ? -29.637 -2.972 35.268 1.00 91.19 543 THR A C 1
ATOM 4392 O O . THR A 1 543 ? -29.705 -2.375 34.194 1.00 91.19 543 THR A O 1
ATOM 4395 N N . THR A 1 544 ? -28.893 -2.528 36.286 1.00 93.06 544 THR A N 1
ATOM 4396 C CA . THR A 1 544 ? -28.037 -1.337 36.213 1.00 93.06 544 THR A CA 1
ATOM 4397 C C . THR A 1 544 ? -27.005 -1.478 35.100 1.00 93.06 544 THR A C 1
ATOM 4399 O O . THR A 1 544 ? -26.870 -0.557 34.304 1.00 93.06 544 THR A O 1
ATOM 4402 N N . ILE A 1 545 ? -26.336 -2.627 34.988 1.00 93.50 545 ILE A N 1
ATOM 4403 C CA . ILE A 1 545 ? -25.349 -2.920 33.939 1.00 93.50 545 ILE A CA 1
ATOM 4404 C C . ILE A 1 545 ? -25.979 -2.753 32.553 1.00 93.50 545 ILE A C 1
ATOM 4406 O O . ILE A 1 545 ? -25.467 -1.999 31.725 1.00 93.50 545 ILE A O 1
ATOM 4410 N N . ARG A 1 546 ? -27.137 -3.384 32.316 1.00 91.88 546 ARG A N 1
ATOM 4411 C CA . ARG A 1 546 ? -27.853 -3.297 31.031 1.00 91.88 546 ARG A CA 1
ATOM 4412 C C . ARG A 1 546 ? -28.270 -1.866 30.688 1.00 91.88 546 ARG A C 1
ATOM 4414 O O . ARG A 1 546 ? -28.109 -1.445 29.546 1.00 91.88 546 ARG A O 1
ATOM 4421 N N . ILE A 1 547 ? -28.791 -1.121 31.665 1.00 92.88 547 ILE A N 1
ATOM 4422 C CA . ILE A 1 547 ? -29.201 0.279 31.491 1.00 92.88 547 ILE A CA 1
ATOM 4423 C C . ILE A 1 547 ? -27.988 1.162 31.199 1.00 92.88 547 ILE A C 1
ATOM 4425 O O . ILE A 1 547 ? -27.997 1.902 30.220 1.00 92.88 547 ILE A O 1
ATOM 4429 N N . VAL A 1 548 ? -26.937 1.086 32.020 1.00 91.88 548 VAL A N 1
ATOM 4430 C CA . VAL A 1 548 ? -25.748 1.932 31.869 1.00 91.88 548 VAL A CA 1
ATOM 4431 C C . VAL A 1 548 ? -25.064 1.663 30.535 1.00 91.88 548 VAL A C 1
ATOM 4433 O O . VAL A 1 548 ? -24.662 2.620 29.884 1.00 91.88 548 VAL A O 1
ATOM 4436 N N . ARG A 1 549 ? -25.019 0.410 30.064 1.00 92.12 549 ARG A N 1
ATOM 4437 C CA . ARG A 1 549 ? -24.501 0.087 28.727 1.00 92.12 549 ARG A CA 1
ATOM 4438 C C . ARG A 1 549 ? -25.245 0.841 27.623 1.00 92.12 549 ARG A C 1
ATOM 4440 O O . ARG A 1 549 ? -24.612 1.518 26.825 1.00 92.12 549 ARG A O 1
ATOM 4447 N N . ILE A 1 550 ? -26.580 0.794 27.624 1.00 92.19 550 ILE A N 1
ATOM 4448 C CA . ILE A 1 550 ? -27.408 1.503 26.630 1.00 92.19 550 ILE A CA 1
ATOM 4449 C C . ILE A 1 550 ? -27.204 3.023 26.718 1.00 92.19 550 ILE A C 1
ATOM 4451 O O . ILE A 1 550 ? -27.187 3.711 25.697 1.00 92.19 550 ILE A O 1
ATOM 4455 N N . LEU A 1 551 ? -27.041 3.561 27.928 1.00 92.44 551 LEU A N 1
ATOM 4456 C CA . LEU A 1 551 ? -26.803 4.991 28.124 1.00 92.44 551 LEU A CA 1
ATOM 4457 C C . LEU A 1 551 ? -25.408 5.429 27.677 1.00 92.44 551 LEU A C 1
ATOM 4459 O O . LEU A 1 551 ? -25.274 6.539 27.171 1.00 92.44 551 LEU A O 1
ATOM 4463 N N . LEU A 1 552 ? -24.392 4.580 27.834 1.00 90.62 552 LEU A N 1
ATOM 4464 C CA . LEU A 1 552 ? -23.046 4.824 27.314 1.00 90.62 552 LEU A CA 1
ATOM 4465 C C . LEU A 1 552 ? -23.012 4.720 25.783 1.00 90.62 552 LEU A C 1
ATOM 4467 O O . LEU A 1 552 ? -22.439 5.590 25.137 1.00 90.62 552 LEU A O 1
ATOM 4471 N N . ASP A 1 553 ? -23.729 3.759 25.193 1.00 87.94 553 ASP A N 1
ATOM 4472 C CA . ASP A 1 553 ? -23.932 3.676 23.736 1.00 87.94 553 ASP A CA 1
ATOM 4473 C C . ASP A 1 553 ? -24.623 4.936 23.165 1.00 87.94 553 ASP A C 1
ATOM 4475 O O . ASP A 1 553 ? -24.494 5.249 21.983 1.00 87.94 553 ASP A O 1
ATOM 4479 N N . ASN A 1 554 ? -25.325 5.694 24.016 1.00 89.69 554 ASN A N 1
ATOM 4480 C CA . ASN A 1 554 ? -25.959 6.973 23.698 1.00 89.69 554 ASN A CA 1
ATOM 4481 C C . ASN A 1 554 ? -25.321 8.156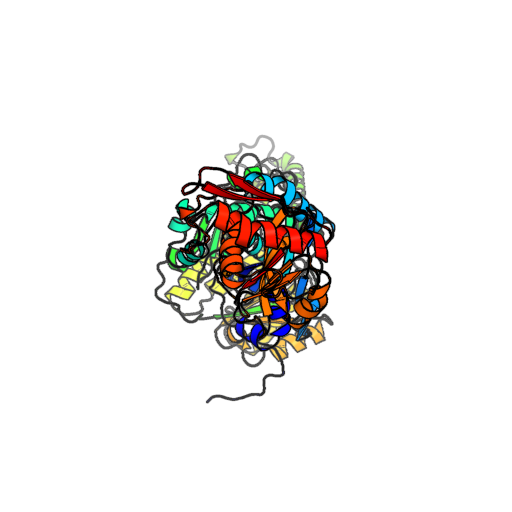 24.452 1.00 89.69 554 ASN A C 1
ATOM 4483 O O . ASN A 1 554 ? -26.001 9.146 24.741 1.00 89.69 554 ASN A O 1
ATOM 4487 N N . PHE A 1 555 ? -24.027 8.066 24.781 1.00 89.38 555 PHE A N 1
ATOM 4488 C CA . PHE A 1 555 ? -23.322 9.078 25.565 1.00 89.38 555 PHE A CA 1
ATOM 4489 C C . PHE A 1 555 ? -23.493 10.496 24.989 1.00 89.38 555 PHE A C 1
ATOM 4491 O O . PHE A 1 555 ? -23.464 10.719 23.776 1.00 89.38 555 PHE A O 1
ATOM 4498 N N . GLY A 1 556 ? -23.705 11.477 25.871 1.00 87.50 556 GLY A N 1
ATOM 4499 C CA . GLY A 1 556 ? -23.955 12.873 25.504 1.00 87.50 556 GLY A CA 1
ATOM 4500 C C . GLY A 1 556 ? -25.376 13.160 25.003 1.00 87.50 556 GLY A C 1
ATOM 4501 O O . GLY A 1 556 ? -25.724 14.324 24.789 1.00 87.50 556 GLY A O 1
ATOM 4502 N N . LYS A 1 557 ? -26.226 12.139 24.839 1.00 91.06 557 LYS A N 1
ATOM 4503 C CA . LYS A 1 557 ? -27.636 12.278 24.450 1.00 91.06 557 LYS A CA 1
ATOM 4504 C C . LYS A 1 557 ? -28.546 11.795 25.575 1.00 91.06 557 LYS A C 1
ATOM 4506 O O . LYS A 1 557 ? -28.169 10.994 26.425 1.00 91.06 557 LYS A O 1
ATOM 4511 N N . THR A 1 558 ? -29.780 12.291 25.575 1.00 93.75 558 THR A N 1
ATOM 4512 C CA . THR A 1 558 ? -30.853 11.711 26.391 1.00 93.75 558 THR A CA 1
ATOM 4513 C C . THR A 1 558 ? -31.749 10.845 25.517 1.00 93.75 558 THR A C 1
ATOM 4515 O O . THR A 1 558 ? -32.254 11.346 24.509 1.00 93.75 558 THR A O 1
ATOM 4518 N N . ILE A 1 559 ? -32.006 9.615 25.941 1.00 95.44 559 ILE A N 1
ATOM 4519 C CA . ILE A 1 559 ? -32.926 8.668 25.303 1.00 95.44 559 ILE A CA 1
ATOM 4520 C C . ILE A 1 559 ? -34.226 8.557 26.101 1.00 95.44 559 ILE A C 1
ATOM 4522 O O . ILE A 1 559 ? -34.270 8.911 27.282 1.00 95.44 559 ILE A O 1
ATOM 4526 N N . SER A 1 560 ? -35.294 8.106 25.454 1.00 95.62 560 SER A N 1
ATOM 4527 C CA . SER A 1 560 ? -36.573 7.792 26.095 1.00 95.62 560 SER A CA 1
ATOM 4528 C C . SER A 1 560 ? -36.450 6.545 26.973 1.00 95.62 560 SER A C 1
ATOM 4530 O O . SER A 1 560 ? -35.733 5.608 26.629 1.00 95.62 560 SER A O 1
ATOM 4532 N N . ASN A 1 561 ? -37.190 6.473 28.082 1.00 94.81 561 ASN A N 1
ATOM 4533 C CA . ASN A 1 561 ? -37.245 5.262 28.904 1.00 94.81 561 ASN A CA 1
ATOM 4534 C C . ASN A 1 561 ? -37.811 4.046 28.148 1.00 94.81 561 ASN A C 1
ATOM 4536 O O . ASN A 1 561 ? -37.511 2.916 28.515 1.00 94.81 561 ASN A O 1
ATOM 4540 N N . SER A 1 562 ? -38.547 4.267 27.054 1.00 93.50 562 SER A N 1
ATOM 4541 C CA . SER A 1 562 ? -38.983 3.215 26.123 1.00 93.50 562 SER A CA 1
ATOM 4542 C C . SER A 1 562 ? -37.841 2.547 25.343 1.00 93.50 562 SER A C 1
ATOM 4544 O O . SER A 1 562 ? -38.056 1.506 24.736 1.00 93.50 562 SER A O 1
ATOM 4546 N N . GLU A 1 563 ? -36.653 3.155 25.308 1.00 93.88 563 GLU A N 1
ATOM 4547 C CA . GLU A 1 563 ? -35.451 2.607 24.657 1.00 93.88 563 GLU A CA 1
ATOM 4548 C C . GLU A 1 563 ? -34.585 1.789 25.636 1.00 93.88 563 GLU A C 1
ATOM 4550 O O . GLU A 1 563 ? -33.605 1.161 25.237 1.00 93.88 563 GLU A O 1
ATOM 4555 N N . LEU A 1 564 ? -34.933 1.790 26.928 1.00 92.69 564 LEU A N 1
ATOM 4556 C CA . LEU A 1 564 ? -34.274 0.993 27.961 1.00 92.69 564 LEU A CA 1
ATOM 4557 C C . LEU A 1 564 ? -34.815 -0.448 27.978 1.00 92.69 564 LEU A C 1
ATOM 4559 O O . LEU A 1 564 ? -35.901 -0.710 27.460 1.00 92.69 564 LEU A O 1
ATOM 4563 N N . PRO A 1 565 ? -34.103 -1.407 28.603 1.00 90.00 565 PRO A N 1
ATOM 4564 C CA . PRO A 1 565 ? -34.593 -2.774 28.708 1.00 90.00 565 PRO A CA 1
ATOM 4565 C C . PRO A 1 565 ? -35.885 -2.796 29.525 1.00 90.00 565 PRO A C 1
ATOM 4567 O O . PRO A 1 565 ? -35.976 -2.097 30.537 1.00 90.00 565 PRO A O 1
ATOM 4570 N N . GLU A 1 566 ? -36.856 -3.625 29.136 1.00 87.88 566 GLU A N 1
ATOM 4571 C CA . GLU A 1 566 ? -38.067 -3.822 29.936 1.00 87.88 566 GLU A CA 1
ATOM 4572 C C . GLU A 1 566 ? -37.700 -4.312 31.342 1.00 87.88 566 GLU A C 1
ATOM 4574 O O . GLU A 1 566 ? -37.069 -5.354 31.528 1.00 87.88 566 GLU A O 1
ATOM 4579 N N . SER A 1 567 ? -38.070 -3.520 32.345 1.00 88.06 567 SER A N 1
ATOM 4580 C CA . SER A 1 567 ? -37.907 -3.837 33.758 1.00 88.06 567 SER A CA 1
ATOM 4581 C C . SER A 1 567 ? -38.870 -2.984 34.578 1.00 88.06 567 SER A C 1
ATOM 4583 O O . SER A 1 567 ? -39.252 -1.890 34.158 1.00 88.06 567 SER A O 1
ATOM 4585 N N . SER A 1 568 ? -39.204 -3.426 35.791 1.00 83.69 568 SER A N 1
ATOM 4586 C CA . SER A 1 568 ? -39.960 -2.590 36.735 1.00 83.69 568 SER A CA 1
ATOM 4587 C C . SER A 1 568 ? -39.242 -1.275 37.063 1.00 83.69 568 SER A C 1
ATOM 4589 O O . SER A 1 568 ? -39.882 -0.305 37.454 1.00 83.69 568 SER A O 1
ATOM 4591 N N . TYR A 1 569 ? -37.914 -1.235 36.894 1.00 86.94 569 TYR A N 1
ATOM 4592 C CA . TYR A 1 569 ? -37.094 -0.057 37.154 1.00 86.94 569 TYR A CA 1
ATOM 4593 C C . TYR A 1 569 ? -37.079 0.942 35.994 1.00 86.94 569 TYR A C 1
ATOM 4595 O O . TYR A 1 569 ? -36.767 2.096 36.231 1.00 86.94 569 TYR A O 1
ATOM 4603 N N . SER A 1 570 ? -37.386 0.544 34.756 1.00 87.44 570 SER A N 1
ATOM 4604 C CA . SER A 1 570 ? -37.374 1.435 33.579 1.00 87.44 570 SER A CA 1
ATOM 4605 C C . SER A 1 570 ? -38.755 2.013 33.244 1.00 87.44 570 SER A C 1
ATOM 4607 O O . SER A 1 570 ? -38.848 3.025 32.548 1.00 87.44 570 SER A O 1
ATOM 4609 N N . SER A 1 571 ? -39.829 1.421 33.774 1.00 88.75 571 SER A N 1
ATOM 4610 C CA . SER A 1 571 ? -41.209 1.890 33.584 1.00 88.75 571 SER A CA 1
ATOM 4611 C C . SER A 1 571 ? -41.625 3.036 34.511 1.00 88.75 571 SER A C 1
ATOM 4613 O O . SER A 1 571 ? -42.572 3.751 34.196 1.00 88.75 571 SER A O 1
ATOM 4615 N N . ASP A 1 572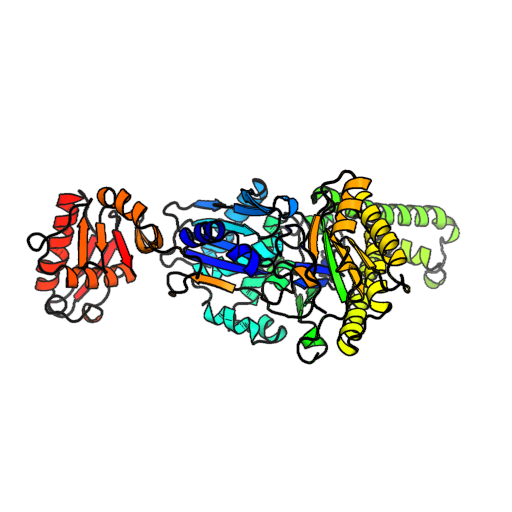 ? -40.947 3.203 35.651 1.00 94.31 572 ASP A N 1
ATOM 4616 C CA . ASP A 1 572 ? -41.250 4.239 36.642 1.00 94.31 572 ASP A CA 1
ATOM 4617 C C . ASP A 1 572 ? -40.000 5.059 36.976 1.00 94.31 572 ASP A C 1
ATOM 4619 O O . ASP A 1 572 ? -38.954 4.529 37.357 1.00 94.31 572 ASP A O 1
ATOM 4623 N N . ARG A 1 573 ? -40.114 6.382 36.847 1.00 94.56 573 ARG A N 1
ATOM 4624 C CA . ARG A 1 573 ? -39.018 7.326 37.065 1.00 94.56 573 ARG A CA 1
ATOM 4625 C C . ARG A 1 573 ? -38.469 7.277 38.493 1.00 94.56 573 ARG A C 1
ATOM 4627 O O . ARG A 1 573 ? -37.263 7.454 38.674 1.00 94.56 573 ARG A O 1
ATOM 4634 N N . ASN A 1 574 ? -39.318 7.092 39.503 1.00 93.31 574 ASN A N 1
ATOM 4635 C CA . ASN A 1 574 ? -38.883 7.087 40.900 1.00 93.31 574 ASN A CA 1
ATOM 4636 C C . ASN A 1 574 ? -38.122 5.803 41.226 1.00 93.31 574 ASN A C 1
ATOM 4638 O O . ASN A 1 574 ? -37.087 5.873 41.888 1.00 93.31 574 ASN A O 1
ATOM 4642 N N . GLU A 1 575 ? -38.586 4.657 40.726 1.00 92.75 575 GLU A N 1
ATOM 4643 C CA . GLU A 1 575 ? -37.856 3.391 40.834 1.00 92.75 575 GLU A CA 1
ATOM 4644 C C . GLU A 1 575 ? -36.516 3.466 40.096 1.00 92.75 575 GLU A C 1
ATOM 4646 O O . GLU A 1 575 ? -35.475 3.156 40.678 1.00 92.75 575 GLU A O 1
ATOM 4651 N N . PHE A 1 576 ? -36.506 3.985 38.864 1.00 93.12 576 PHE A N 1
ATOM 4652 C CA . PHE A 1 576 ? -35.281 4.213 38.098 1.00 93.12 576 PHE A CA 1
ATOM 4653 C C . PHE A 1 576 ? -34.276 5.065 38.883 1.00 93.12 576 PHE A C 1
ATOM 4655 O O . PHE A 1 576 ? -33.118 4.691 39.094 1.00 93.12 576 PHE A O 1
ATOM 4662 N N . GLN A 1 577 ? -34.733 6.217 39.377 1.00 93.44 577 GLN A N 1
ATOM 4663 C CA . GLN A 1 577 ? -33.884 7.159 40.086 1.00 93.44 577 GLN A CA 1
ATOM 4664 C C . GLN A 1 577 ? -33.431 6.612 41.448 1.00 93.44 577 GLN A C 1
ATOM 4666 O O . GLN A 1 577 ? -32.284 6.829 41.839 1.00 93.44 577 GLN A O 1
ATOM 4671 N N . GLY A 1 578 ? -34.299 5.903 42.169 1.00 91.56 578 GLY A N 1
ATOM 4672 C CA . GLY A 1 578 ? -34.043 5.395 43.516 1.00 91.56 578 GLY A CA 1
ATOM 4673 C C . GLY A 1 578 ? -33.224 4.105 43.567 1.00 91.56 578 GLY A C 1
ATOM 4674 O O . GLY A 1 578 ? -32.492 3.904 44.536 1.00 91.56 578 GLY A O 1
ATOM 4675 N N . LYS A 1 579 ? -33.328 3.241 42.550 1.00 91.62 579 LYS A N 1
ATOM 4676 C CA . LYS A 1 579 ? -32.711 1.902 42.533 1.00 91.62 579 LYS A CA 1
ATOM 4677 C C . LYS A 1 579 ? -31.528 1.770 41.579 1.00 91.62 579 LYS A C 1
ATOM 4679 O O . LYS A 1 579 ? -30.646 0.962 41.848 1.00 91.62 579 LYS A O 1
ATOM 4684 N N . ILE A 1 580 ? -31.480 2.581 40.522 1.00 92.12 580 ILE A N 1
ATOM 4685 C CA . ILE A 1 580 ? -30.398 2.556 39.530 1.00 92.12 580 ILE A CA 1
ATOM 4686 C C . ILE A 1 580 ? -29.498 3.780 39.702 1.00 92.12 580 ILE A C 1
ATOM 4688 O O . ILE A 1 580 ? -28.331 3.654 40.068 1.00 92.12 580 ILE A O 1
ATOM 4692 N N . VAL A 1 581 ? -30.054 4.977 39.492 1.00 92.50 581 VAL A N 1
ATOM 4693 C CA . VAL A 1 581 ? -29.255 6.204 39.336 1.00 92.50 581 VAL A CA 1
ATOM 4694 C C . VAL A 1 581 ? -28.617 6.654 40.645 1.00 92.50 581 VAL A C 1
ATOM 4696 O O . VAL A 1 581 ? -27.398 6.781 40.731 1.00 92.50 581 VAL A O 1
ATOM 4699 N N . SER A 1 582 ? -29.424 6.890 41.682 1.00 93.75 582 SER A N 1
ATOM 4700 C CA . SER A 1 582 ? -28.916 7.420 42.954 1.00 93.75 582 SER A CA 1
ATOM 4701 C C . SER A 1 582 ? -27.930 6.466 43.637 1.00 93.75 582 SER A C 1
ATOM 4703 O O . SER A 1 582 ? -26.919 6.955 44.140 1.00 93.75 582 SER A O 1
ATOM 4705 N N . PRO A 1 583 ? -28.166 5.138 43.673 1.00 94.56 583 PRO A N 1
ATOM 4706 C CA . PRO A 1 583 ? -27.200 4.195 44.232 1.00 94.56 583 PRO A CA 1
ATOM 4707 C C . PRO A 1 583 ? -25.862 4.188 43.484 1.00 94.56 583 PRO A C 1
ATOM 4709 O O . PRO A 1 583 ? -24.814 4.243 44.123 1.00 94.56 583 PRO A O 1
ATOM 4712 N N . LEU A 1 584 ? -25.888 4.215 42.145 1.00 93.31 584 LEU A N 1
ATOM 4713 C CA . LEU A 1 584 ? -24.673 4.261 41.333 1.00 93.31 584 LEU A CA 1
ATOM 4714 C C . LEU A 1 584 ? -23.879 5.553 41.560 1.00 93.31 584 LEU A C 1
ATOM 4716 O O . LEU A 1 584 ? -22.685 5.483 41.840 1.00 93.31 584 LEU A O 1
ATOM 4720 N N . ILE A 1 585 ? -24.531 6.722 41.513 1.00 93.81 585 ILE A N 1
ATOM 4721 C CA . ILE A 1 585 ? -23.869 8.013 41.777 1.00 93.81 585 ILE A CA 1
ATOM 4722 C C . ILE A 1 585 ? -23.240 8.014 43.173 1.00 93.81 585 ILE A C 1
ATOM 4724 O O . ILE A 1 585 ? -22.072 8.365 43.311 1.00 93.81 585 ILE A O 1
ATOM 4728 N N . LYS A 1 586 ? -23.976 7.566 44.199 1.00 94.75 586 LYS A N 1
ATOM 4729 C CA . LYS A 1 586 ? -23.463 7.491 45.575 1.00 94.75 586 LYS A CA 1
ATOM 4730 C C . LYS A 1 586 ? -22.268 6.555 45.702 1.00 94.75 586 LYS A C 1
ATOM 4732 O O . LYS A 1 586 ? -21.342 6.870 46.440 1.00 94.75 586 LYS A O 1
ATOM 4737 N N . ALA A 1 587 ? -22.281 5.411 45.018 1.00 94.56 587 ALA A N 1
ATOM 4738 C CA . ALA A 1 587 ? -21.154 4.487 45.021 1.00 94.56 587 ALA A CA 1
ATOM 4739 C C . ALA A 1 587 ? -19.912 5.125 44.375 1.00 94.56 587 ALA A C 1
ATOM 4741 O O . ALA A 1 587 ? -18.829 5.081 44.958 1.00 94.56 587 ALA A O 1
ATOM 4742 N N . ILE A 1 588 ? -20.073 5.785 43.224 1.00 94.12 588 ILE A N 1
ATOM 4743 C CA . ILE A 1 588 ? -18.986 6.499 42.537 1.00 94.12 588 ILE A CA 1
ATOM 4744 C C . ILE A 1 588 ? -18.442 7.637 43.410 1.00 94.12 588 ILE A C 1
ATOM 4746 O O . ILE A 1 588 ? -17.230 7.758 43.582 1.00 94.12 588 ILE A O 1
ATOM 4750 N N . GLU A 1 589 ? -19.315 8.424 44.034 1.00 94.12 589 GLU A N 1
ATOM 4751 C CA . GLU A 1 589 ? -18.916 9.509 44.932 1.00 94.12 589 GLU A CA 1
ATOM 4752 C C . GLU A 1 589 ? -18.176 8.975 46.168 1.00 94.12 589 GLU A C 1
ATOM 4754 O O . GLU A 1 589 ? -17.119 9.489 46.528 1.00 94.12 589 GLU A O 1
ATOM 4759 N N . LYS A 1 590 ? -18.676 7.892 46.774 1.00 94.94 590 LYS A N 1
ATOM 4760 C CA . LYS A 1 590 ? -18.092 7.261 47.966 1.00 94.94 590 LYS A CA 1
ATOM 4761 C C . LYS A 1 590 ? -16.711 6.659 47.707 1.00 94.94 590 LYS A C 1
ATOM 4763 O O . LYS A 1 590 ? -15.820 6.839 48.533 1.00 94.94 590 LYS A O 1
ATOM 4768 N N . TYR A 1 591 ? -16.548 5.904 46.619 1.00 95.19 591 TYR A N 1
ATOM 4769 C CA . TYR A 1 591 ? -15.333 5.116 46.377 1.00 95.19 591 TYR A CA 1
ATOM 4770 C C . TYR A 1 591 ? -14.334 5.804 45.438 1.00 95.19 591 TYR A C 1
ATOM 4772 O O . TYR A 1 591 ? -13.130 5.661 45.636 1.00 95.19 591 TYR A O 1
ATOM 4780 N N . ALA A 1 592 ? -14.799 6.564 44.441 1.00 92.50 592 ALA A N 1
ATOM 4781 C CA . ALA A 1 592 ? -13.935 7.271 43.491 1.00 92.50 592 ALA A CA 1
ATOM 4782 C C . ALA A 1 592 ? -13.800 8.776 43.779 1.00 92.50 592 ALA A C 1
ATOM 4784 O O . ALA A 1 592 ? -12.929 9.417 43.191 1.00 92.50 592 ALA A O 1
ATOM 4785 N N . GLY A 1 593 ? -14.630 9.353 44.659 1.00 92.50 593 GLY A N 1
ATOM 4786 C CA . GLY A 1 593 ? -14.598 10.787 44.969 1.00 92.50 593 GLY A CA 1
ATOM 4787 C C . GLY A 1 593 ? -15.018 11.670 43.791 1.00 92.50 593 GLY A C 1
ATOM 4788 O O . GLY A 1 593 ? -14.591 12.819 43.693 1.00 92.50 593 GLY A O 1
ATOM 4789 N N . LYS A 1 594 ? -15.802 11.121 42.858 1.00 91.81 594 LYS A N 1
ATOM 4790 C CA . LYS A 1 594 ? -16.215 11.785 41.618 1.00 91.81 594 LYS A CA 1
ATOM 4791 C C . LYS A 1 594 ? -17.727 11.765 41.463 1.00 91.81 594 LYS A C 1
ATOM 4793 O O . LYS A 1 594 ? -18.400 10.903 42.012 1.00 91.81 594 LYS A O 1
ATOM 4798 N N . ASN A 1 595 ? -18.246 12.694 40.668 1.00 88.75 595 ASN A N 1
ATOM 4799 C CA . ASN A 1 595 ? -19.663 12.757 40.340 1.00 88.75 595 ASN A CA 1
ATOM 4800 C C . ASN A 1 595 ? -19.885 12.372 38.871 1.00 88.75 595 ASN A C 1
ATOM 4802 O O . ASN A 1 595 ? -19.172 12.858 37.989 1.00 88.75 595 ASN A O 1
ATOM 4806 N N . LEU A 1 596 ? -20.865 11.507 38.623 1.00 89.56 596 LEU A N 1
ATOM 4807 C CA . LEU A 1 596 ? -21.301 11.120 37.284 1.00 89.56 596 LEU A CA 1
ATOM 4808 C C . LEU A 1 596 ? -22.492 12.002 36.888 1.00 89.56 596 LEU A C 1
ATOM 4810 O O . LEU A 1 596 ? -23.513 11.982 37.575 1.00 89.56 596 LEU A O 1
ATOM 4814 N N . ASP A 1 597 ? -22.383 12.758 35.790 1.00 89.94 597 ASP A N 1
ATOM 4815 C CA . ASP A 1 597 ? -23.466 13.637 35.324 1.00 89.94 597 ASP A CA 1
ATOM 4816 C C . ASP A 1 597 ? -24.560 12.824 34.622 1.00 89.94 597 ASP A C 1
ATOM 4818 O O . ASP A 1 597 ? -24.608 12.671 33.396 1.00 89.94 597 ASP A O 1
ATOM 4822 N N . PHE A 1 598 ? -25.416 12.240 35.453 1.00 91.62 598 PHE A N 1
ATOM 4823 C CA . PHE A 1 598 ? -26.527 11.402 35.052 1.00 91.62 598 PHE A CA 1
ATOM 4824 C C . PHE A 1 598 ? -27.825 12.205 35.127 1.00 91.62 598 PHE A C 1
ATOM 4826 O O . PHE A 1 598 ? -28.239 12.671 36.192 1.00 91.62 598 PHE A O 1
ATOM 4833 N N . VAL A 1 599 ? -28.510 12.341 33.997 1.00 93.69 599 VAL A N 1
ATOM 4834 C CA . VAL A 1 599 ? -29.731 13.139 33.893 1.00 93.69 599 VAL A CA 1
ATOM 4835 C C . VAL A 1 599 ? -30.956 12.241 33.796 1.00 93.69 599 VAL A C 1
ATOM 4837 O O . VAL A 1 599 ? -30.979 11.270 33.043 1.00 93.69 599 VAL A O 1
ATOM 4840 N N . VAL A 1 600 ? -32.003 12.598 34.545 1.00 94.50 600 VAL A N 1
ATOM 4841 C CA . VAL A 1 600 ? -33.350 12.013 34.463 1.00 94.50 600 VAL A CA 1
ATOM 4842 C C . VAL A 1 600 ? -34.367 13.153 34.478 1.00 94.50 600 VAL A C 1
ATOM 4844 O O . VAL A 1 600 ? -34.448 13.903 35.452 1.00 94.50 600 VAL A O 1
ATOM 4847 N N . LYS A 1 601 ? -35.132 13.327 33.396 1.00 94.38 601 LYS A N 1
ATOM 4848 C CA . LYS A 1 601 ? -36.106 14.424 33.232 1.00 94.38 601 LYS A CA 1
ATOM 4849 C C . LYS A 1 601 ? -37.403 13.900 32.622 1.00 94.38 601 LYS A C 1
ATOM 4851 O O . LYS A 1 601 ? -37.352 13.107 31.694 1.00 94.38 601 LYS A O 1
ATOM 4856 N N . GLY A 1 602 ? -38.555 14.380 33.085 1.00 94.44 602 GLY A N 1
ATOM 4857 C CA . GLY A 1 602 ? -39.869 13.991 32.555 1.00 94.44 602 GLY A CA 1
ATOM 4858 C C . GLY A 1 602 ? -40.865 13.571 33.636 1.00 94.44 602 GLY A C 1
ATOM 4859 O O . GLY A 1 602 ? -40.654 13.839 34.826 1.00 94.44 602 GLY A O 1
ATOM 4860 N N . GLY A 1 603 ? -41.962 12.955 33.194 1.00 93.31 603 GLY A N 1
ATOM 4861 C CA . GLY A 1 603 ? -43.044 12.444 34.033 1.00 93.31 603 GLY A CA 1
ATOM 4862 C C . GLY A 1 603 ? -42.697 11.125 34.730 1.00 93.31 603 GLY A C 1
ATOM 4863 O O . GLY A 1 603 ? -41.558 10.669 34.691 1.00 93.31 603 GLY A O 1
ATOM 4864 N N . LEU A 1 604 ? -43.684 10.526 35.403 1.00 92.31 604 LEU A N 1
ATOM 4865 C CA . LEU A 1 604 ? -43.520 9.259 36.133 1.00 92.31 604 LEU A CA 1
ATOM 4866 C C . LEU A 1 604 ? -43.280 8.075 35.190 1.00 92.31 604 LEU A C 1
ATOM 4868 O O . LEU A 1 604 ? -42.341 7.319 35.396 1.00 92.31 604 LEU A O 1
ATOM 4872 N N . THR A 1 605 ? -44.095 7.946 34.145 1.00 92.88 605 THR A N 1
ATOM 4873 C CA . THR A 1 605 ? -44.062 6.814 33.201 1.00 92.88 605 THR A CA 1
ATOM 4874 C C . THR A 1 605 ? -43.364 7.141 31.883 1.00 92.88 605 THR A C 1
ATOM 4876 O O . THR A 1 605 ? -42.948 6.241 31.161 1.00 92.88 605 THR A O 1
ATOM 4879 N N . GLU A 1 606 ? -43.222 8.430 31.574 1.00 94.19 606 GLU A N 1
ATOM 4880 C CA . GLU A 1 606 ? -42.587 8.939 30.358 1.00 94.19 606 GLU A CA 1
ATOM 4881 C C . GLU A 1 606 ? -41.468 9.901 30.750 1.00 94.19 606 GLU A C 1
ATOM 4883 O O . GLU A 1 606 ? -41.703 11.065 31.102 1.00 94.19 606 GLU A O 1
ATOM 4888 N N . PHE A 1 607 ? -40.232 9.410 30.721 1.00 96.44 607 PHE A N 1
ATOM 4889 C CA . PHE A 1 607 ? -39.059 10.198 31.073 1.00 96.44 607 PHE A CA 1
ATOM 4890 C C . PHE A 1 607 ? -37.911 9.948 30.106 1.00 96.44 607 PHE A C 1
ATOM 4892 O O . PHE A 1 607 ? -37.828 8.926 29.435 1.00 96.44 607 PHE A O 1
ATOM 4899 N N . LYS A 1 608 ? -37.008 10.921 30.039 1.00 96.25 608 LYS A N 1
ATOM 4900 C CA . LYS A 1 608 ? -35.752 10.826 29.311 1.00 96.25 608 LYS A CA 1
ATOM 4901 C C . LYS A 1 608 ? -34.597 10.709 30.281 1.00 96.25 608 LYS A C 1
ATOM 4903 O O . LYS A 1 608 ? -34.599 11.345 31.340 1.00 96.25 608 LYS A O 1
ATOM 4908 N N . THR A 1 609 ? -33.592 9.942 29.892 1.00 96.00 609 THR A N 1
ATOM 4909 C CA . THR A 1 609 ? -32.383 9.761 30.684 1.00 96.00 609 THR A CA 1
ATOM 4910 C C . THR A 1 609 ? -31.131 9.688 29.817 1.00 96.00 609 THR A C 1
ATOM 4912 O O . THR A 1 609 ? -31.216 9.370 28.636 1.00 96.00 609 THR A O 1
ATOM 4915 N N . GLY A 1 610 ? -29.980 10.055 30.372 1.00 94.25 610 GLY A N 1
ATOM 4916 C CA . GLY A 1 610 ? -28.706 10.072 29.660 1.00 94.25 610 GLY A CA 1
ATOM 4917 C C . GLY A 1 610 ? -27.537 10.328 30.599 1.00 94.25 610 GLY A C 1
ATOM 4918 O O . GLY A 1 610 ? -27.713 10.924 31.663 1.00 94.25 610 GLY A O 1
ATOM 4919 N N . ILE A 1 611 ? -26.346 9.913 30.177 1.00 92.44 611 ILE A N 1
ATOM 4920 C CA . ILE A 1 611 ? -25.077 10.338 30.774 1.00 92.44 611 ILE A CA 1
ATOM 4921 C C . ILE A 1 611 ? -24.563 11.476 29.890 1.00 92.44 611 ILE A C 1
ATOM 4923 O O . ILE A 1 611 ? -24.242 11.251 28.723 1.00 92.44 611 ILE A O 1
ATOM 4927 N N . LEU A 1 612 ? -24.571 12.708 30.406 1.00 83.50 612 LEU A N 1
ATOM 4928 C CA . LEU A 1 612 ? -24.300 13.903 29.593 1.00 83.50 612 LEU A CA 1
ATOM 4929 C C . LEU A 1 612 ? -22.848 14.366 29.661 1.00 83.50 612 LEU A C 1
ATOM 4931 O O . LEU A 1 612 ? -22.356 14.971 28.710 1.00 83.50 612 LEU A O 1
ATOM 4935 N N . ASN A 1 613 ? -22.169 14.092 30.772 1.00 72.44 613 ASN A N 1
ATOM 4936 C CA . ASN A 1 613 ? -20.775 14.450 30.963 1.00 72.44 613 ASN A CA 1
ATOM 4937 C C . ASN A 1 613 ? -20.091 13.450 31.906 1.00 72.44 613 ASN A C 1
ATOM 4939 O O . ASN A 1 613 ? -20.705 12.901 32.823 1.00 72.44 613 ASN A O 1
ATOM 4943 N N . GLY A 1 614 ? -18.805 13.208 31.683 1.00 65.00 614 GLY A N 1
ATOM 4944 C CA . GLY A 1 614 ? -18.034 12.231 32.437 1.00 65.00 614 GLY A CA 1
ATOM 4945 C C . GLY A 1 614 ? -16.653 12.765 32.774 1.00 65.00 614 GLY A C 1
ATOM 4946 O O . GLY A 1 614 ? -15.743 12.686 31.962 1.00 65.00 614 GLY A O 1
ATOM 4947 N N . HIS A 1 615 ? -16.469 13.243 34.008 1.00 80.94 615 HIS A N 1
ATOM 4948 C CA . HIS A 1 615 ? -15.138 13.271 34.640 1.00 80.94 615 HIS A CA 1
ATOM 4949 C C . HIS A 1 615 ? -14.767 11.904 35.251 1.00 80.94 615 HIS A C 1
ATOM 4951 O O . HIS A 1 615 ? -13.705 11.747 35.869 1.00 80.94 615 HIS A O 1
ATOM 4957 N N . VAL A 1 616 ? -15.677 10.936 35.106 1.00 89.88 616 VAL A N 1
ATOM 4958 C CA . VAL A 1 616 ? -15.583 9.553 35.562 1.00 89.88 616 VAL A CA 1
ATOM 4959 C C . VAL A 1 616 ? -15.136 8.698 34.388 1.00 89.88 616 VAL A C 1
ATOM 4961 O O . VAL A 1 616 ? -15.764 8.711 33.334 1.00 89.88 616 VAL A O 1
ATOM 4964 N N . GLU A 1 617 ? -14.057 7.964 34.601 1.00 91.75 617 GLU A N 1
ATOM 4965 C CA . GLU A 1 617 ? -13.548 6.957 33.683 1.00 91.75 617 GLU A CA 1
ATOM 4966 C C . GLU A 1 617 ? -14.329 5.650 33.865 1.00 91.75 617 GLU A C 1
ATOM 4968 O O . GLU A 1 617 ? -14.348 5.091 34.964 1.00 91.75 617 GLU A O 1
ATOM 4973 N N . ILE A 1 618 ? -15.001 5.182 32.813 1.00 93.56 618 ILE A N 1
ATOM 4974 C CA . ILE A 1 618 ? -15.850 3.987 32.857 1.00 93.56 618 ILE A CA 1
ATOM 4975 C C . ILE A 1 618 ? -15.395 3.001 31.791 1.00 93.56 618 ILE A C 1
ATOM 4977 O O . ILE A 1 618 ? -15.391 3.334 30.609 1.00 93.56 618 ILE A O 1
ATOM 4981 N N . TYR A 1 619 ? -15.093 1.778 32.206 1.00 93.56 619 TYR A N 1
ATOM 4982 C CA . TYR A 1 619 ? -14.863 0.650 31.312 1.00 93.56 619 TYR A CA 1
ATOM 4983 C C . TYR A 1 619 ? -16.052 -0.301 31.365 1.00 93.56 619 TYR A C 1
ATOM 4985 O O . TYR A 1 619 ? -16.579 -0.589 32.438 1.00 93.56 619 TYR A O 1
ATOM 4993 N N . VAL A 1 620 ? -16.457 -0.812 30.211 1.00 93.31 620 VAL A N 1
ATOM 4994 C CA . VAL A 1 620 ? -17.449 -1.875 30.064 1.00 93.31 620 VAL A CA 1
ATOM 4995 C C . VAL A 1 620 ? -16.754 -3.047 29.396 1.00 93.31 620 VAL A C 1
ATOM 4997 O O . VAL A 1 620 ? -16.307 -2.914 28.261 1.00 93.31 620 VAL A O 1
ATOM 5000 N N . ILE A 1 621 ? -16.650 -4.171 30.095 1.00 91.56 621 ILE A N 1
ATOM 5001 C CA . ILE A 1 621 ? -16.090 -5.405 29.544 1.00 91.56 621 ILE A CA 1
ATOM 5002 C C . ILE A 1 621 ? -17.166 -6.037 28.660 1.00 91.56 621 ILE A C 1
ATOM 5004 O O . ILE A 1 621 ? -18.258 -6.335 29.149 1.00 91.56 621 ILE A O 1
ATOM 5008 N N . GLU A 1 622 ? -16.877 -6.179 27.369 1.00 83.50 622 GLU A N 1
ATOM 5009 C CA . GLU A 1 622 ? -17.673 -6.893 26.369 1.00 83.50 622 GLU A CA 1
ATOM 5010 C C . GLU A 1 622 ? -16.954 -8.196 25.970 1.00 83.50 622 GLU A C 1
ATOM 5012 O O . GLU A 1 622 ? -15.725 -8.281 26.029 1.00 83.50 622 GLU A O 1
ATOM 5017 N N . GLU A 1 623 ? -17.740 -9.203 25.578 1.00 68.06 623 GLU A N 1
ATOM 5018 C CA . GLU A 1 623 ? -17.245 -10.489 25.054 1.00 68.06 623 GLU A CA 1
ATOM 5019 C C . GLU A 1 623 ? -16.413 -10.325 23.773 1.00 68.06 623 GLU A C 1
ATOM 5021 O O . GLU A 1 623 ? -16.825 -9.530 22.883 1.00 68.06 623 GLU A O 1
#

Foldseek 3Di:
DPPPDPDPDFQQLAPVRLCVVCLVVVQVQQFQFQWKKKWFWKWWLACQPLQLQQFKTWMFTFRWMKMKGKGADQDLFEFADFEWEQARVVRDIDTDDADPQLGVLLRCCCLPPPVVVLDDDLGHSYIHIHMYTSHDPQLFGLVLLRSLLRVLVRSCCSSVVDPQVLLVCQQVDFPVCLCPPVVSCNVVSLLSSLLSSCSNLVFHDSSPSNNQRAHFAQAIKMKGWDRPVPQRLDVVSRNVVNVSVVSNVIDMDMGRLCVVLVFPPDQDQQKKKFKKFLLDGDDVVVLSVLQVVLQVVQQVVLVVCCVVCVVVCPPPDLVPDDPVVNQSPPPNRNSVVVVLSVQSSVLVVQCSVQVSVCRVVVHQDLSNQVSSQSSQVSVVSSVQEDPSQVVLQVLQLVLLVVQDVCSSQWHKHDIHSHPGRIIMIMHGPPRCPVCVVVSQVVSCVVVVHPMDGSDICVRNNGGGDHMHTQHNVVVPRRHPSNDPQKWWKWKQALSRRTDIRIHHNVVCVVCLQVAQWEQEQPVLWIGGNNRTDDCVLAVPSNLLSQQVVVQSVVAQDKDKLVSGPDDPLSQFLCSVCVRHNVSVQVVSCVRVVDGFQWDWDDDGRIIIIHRNHDSHMYMYTDD

Sequence (623 aa):
MTNNYSTNNRITLNSESLREKFPEVYSELFSCSSVVCSVSREFTWSGEYAEMFGGMNIMQKIPSRVFVGLEPTSIPEIKIGLFKSFIPNQSKFINSVFNNVAEEEICNFIKKEILPQFSYNGHPKGFNIHLLTELPLEIGLGSVGSIAAALAGALYVYFSQVEPETIKLWSKKSTQDLINDNNLKFQEIHRLAWKIETVLDLFPVSGVRSFTSLIDGDYPIIYFTKKDSKKQDDINDLMAYTDLSNIDQTKYWAFRMGELFNFKSLIQWPVDFGLIFSGEVRISGNIIRSITNTEKVFEDTTSYINQEFKKYFEGCHDDDLPFFIKISQEEKGRGLWNRYMMTLSVASMMMLKGFKDLFSTGESDRSFFRAIDLGHSILKMLDVSTPTIDFIRSYIYRVGRENFDDPKKIAVKLTGAGKGGDVLFAVPYGIFRNNIEEIIEGLKKETKKDISLDYASWIDGYGSEGLIVEQHLDKKIFSQYLLEGIYKLKHLNKQAYYHSELMPKNELNKIKNEVDVIIDTEEEEIYVKGHRLTSQDIHSASTTIRIVRILLDNFGKTISNSELPESSYSSDRNEFQGKIVSPLIKAIEKYAGKNLDFVVKGGLTEFKTGILNGHVEIYVIEE

pLDDT: mean 89.92, std 10.76, range [31.11, 98.75]

Secondary structure (DSSP, 8-state):
--------SPPP-SHHHHHHH-HHHHHHHHHH-SEEEEEEEEEEEE-TTGGGGT--EEEEEEEEEEEEEEEEESSS-EEEEEEEEEEGGGTEEEE----HHHHHHHHHHIIIIITTTT--SS--SEEEEEEEESS-SSSSSSHHHHHHHHHHHHHHHHTTSS-HHHHHTGGGS-HHHHHH-GGG-HHHHHHHHHHHHHHHHTS---SHHHHHHHS--SS-EEEEE---TTS-S-HHHHHTTT-THHHHH--EEEEEHHHHHT--S-PPPSEEEEEEE-S----HHHHHHHHHHHHHHHHHHHHHHHHHHHHHHTT--GGGS-HHHHHHHGGGGTHHHHHHHHHHHHHHHHHHHHHHHHHHHSS--HHHHHHHHHHHHHHHHTT---HHHHHHHHHHHHHHHHH-S-GGG-EEEE-TT-SSSEEEEEEETTTTTTTHHHHHHHHHHHH-S--EEEEEHHHH-------EEEEEGGGTB--TTPPTTEEEEEEE-TTS-EEEEEEEHHHHHHHTTTSSEEEETTTTEEEETTEE--TTT-TTHHHHHHHHHHHHHTTTS-EEGGGSPSSTTTS-HHHIIIIIIHHHHHHHHHHHS--EEEEEEE-SSSEEEEEEEESS-EEEEE-